Protein AF-A0A7V3AN07-F1 (afdb_monomer)

Radius of gyration: 28.01 Å; Cα contacts (8 Å, |Δi|>4): 641; chains: 1; bounding box: 107×78×56 Å

Foldseek 3Di:
DDDDDDDDDDDDDDDDDDDDDDDDDDDDDDPDPDDDDDDDDDDDDDDDDDDDDDDDDDDDDDDDDDDDDDDDDDDPDPDDDDPDPPDPPPPVVVQCVQFVPDDFDADFLAAEQAEAPLVLCVLVQWDDQQEEEEEEPLCPVCVVVVCVSNPNGRYDYDYQDPDAAAQVSLLVVLVVCLVSVGLEYEFAEALRSLLSRLLSFQCSVPDPPDTSQQQFPPRHVDHGPLAGRAYEYEYLAFAQLSQGAQWRWHAYPVVLATTTRGDPNSHHNYYRQHLLSVLSDDPVRNLLRLLNLLQLLLQLCLFSQNHPVLVVLSVVLCVLQVVCNVPLDSDSSSSSSSSSSRNSSRSSCNRRNGDCLLVQLRNCCVVVVHDSSVSSNVCRVVVNVVSVVPDPPD

Structure (mmCIF, N/CA/C/O backbone):
data_AF-A0A7V3AN07-F1
#
_entry.id   AF-A0A7V3AN07-F1
#
loop_
_atom_site.group_PDB
_atom_site.id
_atom_site.type_symbol
_atom_site.label_atom_id
_atom_site.label_alt_id
_atom_site.label_comp_id
_atom_site.label_asym_id
_atom_site.label_entity_id
_atom_site.label_seq_id
_atom_site.pdbx_PDB_ins_code
_atom_site.Cartn_x
_atom_site.Cartn_y
_atom_site.Cartn_z
_atom_site.occupancy
_atom_site.B_iso_or_equiv
_atom_site.auth_seq_id
_atom_site.auth_comp_id
_atom_site.auth_asym_id
_atom_site.auth_atom_id
_atom_site.pdbx_PDB_model_num
ATOM 1 N N . MET A 1 1 ? -37.337 -46.428 0.026 1.00 29.84 1 MET A N 1
ATOM 2 C CA . MET A 1 1 ? -37.010 -47.126 -1.236 1.00 29.84 1 MET A CA 1
ATOM 3 C C . MET A 1 1 ? -36.926 -46.081 -2.343 1.00 29.84 1 MET A C 1
ATOM 5 O O . MET A 1 1 ? -37.785 -45.208 -2.356 1.00 29.84 1 MET A O 1
ATOM 9 N N . PRO A 1 2 ? -35.853 -46.087 -3.148 1.00 36.97 2 PRO A N 1
ATOM 10 C CA . PRO A 1 2 ? -35.434 -44.970 -3.999 1.00 36.97 2 PRO A CA 1
ATOM 11 C C . PRO A 1 2 ? -36.004 -45.085 -5.423 1.00 36.97 2 PRO A C 1
ATOM 13 O O . PRO A 1 2 ? -36.443 -46.173 -5.799 1.00 36.97 2 PRO A O 1
ATOM 16 N N . PRO A 1 3 ? -35.882 -44.043 -6.262 1.00 36.03 3 PRO A N 1
ATOM 17 C CA . PRO A 1 3 ? -35.888 -44.229 -7.699 1.00 36.03 3 PRO A CA 1
ATOM 18 C C . PRO A 1 3 ? -34.484 -44.051 -8.301 1.00 36.03 3 PRO A C 1
ATOM 20 O O . PRO A 1 3 ? -33.836 -43.016 -8.170 1.00 36.03 3 PRO A O 1
ATOM 23 N N . SER A 1 4 ? -34.076 -45.120 -8.989 1.00 29.66 4 SER A N 1
ATOM 24 C CA . SER A 1 4 ? -33.418 -45.141 -10.302 1.00 29.66 4 SER A CA 1
ATOM 25 C C . SER A 1 4 ? -32.100 -44.383 -10.500 1.00 29.66 4 SER A C 1
ATOM 27 O O . SER A 1 4 ? -32.055 -43.210 -10.866 1.00 29.66 4 SER A O 1
ATOM 29 N N . THR A 1 5 ? -31.025 -45.162 -10.411 1.00 28.16 5 THR A N 1
ATOM 30 C CA . THR A 1 5 ? -29.737 -44.972 -11.077 1.00 28.16 5 THR A CA 1
ATOM 31 C C . THR A 1 5 ? -29.884 -44.999 -12.604 1.00 28.16 5 THR A C 1
ATOM 33 O O . THR A 1 5 ? -30.367 -45.977 -13.169 1.00 28.16 5 THR A O 1
ATOM 36 N N . CYS A 1 6 ? -29.396 -43.958 -13.281 1.00 25.47 6 CYS A N 1
ATOM 37 C CA . CYS A 1 6 ? -29.095 -43.994 -14.712 1.00 25.47 6 CYS A CA 1
ATOM 38 C C . CYS A 1 6 ? -27.595 -43.730 -14.884 1.00 25.47 6 CYS A C 1
ATOM 40 O O . CYS A 1 6 ? -27.099 -42.648 -14.571 1.00 25.47 6 CYS A O 1
ATOM 42 N N . ALA A 1 7 ? -26.870 -44.765 -15.301 1.00 24.81 7 ALA A N 1
ATOM 43 C CA . ALA A 1 7 ? -25.452 -44.717 -15.614 1.00 24.81 7 ALA A CA 1
ATOM 44 C C . ALA A 1 7 ? -25.266 -44.262 -17.067 1.00 24.81 7 ALA A C 1
ATOM 46 O O . ALA A 1 7 ? -25.866 -44.835 -17.975 1.00 24.81 7 ALA A O 1
ATOM 47 N N . ILE A 1 8 ? -24.400 -43.273 -17.292 1.00 27.16 8 ILE A N 1
ATOM 48 C CA . ILE A 1 8 ? -23.894 -42.902 -18.620 1.00 27.16 8 ILE A CA 1
ATOM 49 C C . ILE A 1 8 ? -22.357 -42.962 -18.557 1.00 27.16 8 ILE A C 1
ATOM 51 O O . ILE A 1 8 ? -21.777 -42.450 -17.597 1.00 27.16 8 ILE A O 1
ATOM 55 N N . PRO A 1 9 ? -21.676 -43.617 -19.518 1.00 27.47 9 PRO A N 1
ATOM 56 C CA . PRO A 1 9 ? -20.264 -43.947 -19.394 1.00 27.47 9 PRO A CA 1
ATOM 57 C C . PRO A 1 9 ? -19.347 -42.778 -19.770 1.00 27.47 9 PRO A C 1
ATOM 59 O O . PRO A 1 9 ? -19.511 -42.126 -20.801 1.00 27.47 9 PRO A O 1
ATOM 62 N N . ILE A 1 10 ? -18.318 -42.580 -18.945 1.00 26.48 10 ILE A N 1
ATOM 63 C CA . ILE A 1 10 ? -17.208 -41.650 -19.162 1.00 26.48 10 ILE A CA 1
ATOM 64 C C . ILE A 1 10 ? -16.329 -42.198 -20.295 1.00 26.48 10 ILE A C 1
ATOM 66 O O . ILE A 1 10 ? -15.607 -43.181 -20.115 1.00 26.48 10 ILE A O 1
ATOM 70 N N . ARG A 1 11 ? -16.361 -41.560 -21.473 1.00 25.64 11 ARG A N 1
ATOM 71 C CA . ARG A 1 11 ? -15.335 -41.758 -22.507 1.00 25.64 11 ARG A CA 1
ATOM 72 C C . ARG A 1 11 ? -14.126 -40.889 -22.188 1.00 25.64 11 ARG A C 1
ATOM 74 O O . ARG A 1 11 ? -14.164 -39.668 -22.269 1.00 25.64 11 ARG A O 1
ATOM 81 N N . ASN A 1 12 ? -13.057 -41.576 -21.817 1.00 27.00 12 ASN A N 1
ATOM 82 C CA . ASN A 1 12 ? -11.742 -41.043 -21.524 1.00 27.00 12 ASN A CA 1
ATOM 83 C C . ASN A 1 12 ? -10.956 -40.924 -22.844 1.00 27.00 12 ASN A C 1
ATOM 85 O O . ASN A 1 12 ? -10.539 -41.937 -23.404 1.00 27.00 12 ASN A O 1
ATOM 89 N N . THR A 1 13 ? -10.766 -39.712 -23.367 1.00 27.53 13 THR A N 1
ATOM 90 C CA . THR A 1 13 ? -9.869 -39.458 -24.508 1.00 27.53 13 THR A CA 1
ATOM 91 C C . THR A 1 13 ? -8.861 -38.383 -24.131 1.00 27.53 13 THR A C 1
ATOM 93 O O . THR A 1 13 ? -9.100 -37.192 -24.303 1.00 27.53 13 THR A O 1
ATOM 96 N N . SER A 1 14 ? -7.722 -38.828 -23.601 1.00 29.02 14 SER A N 1
ATOM 97 C CA . SER A 1 14 ? -6.503 -38.028 -23.485 1.00 29.02 14 SER A CA 1
ATOM 98 C C . SER A 1 14 ? -5.683 -38.155 -24.775 1.00 29.02 14 SER A C 1
ATOM 100 O O . SER A 1 14 ? -5.460 -39.277 -25.241 1.00 29.02 14 SER A O 1
ATOM 102 N N . PRO A 1 15 ? -5.160 -37.061 -25.351 1.00 28.41 15 PRO A N 1
ATOM 103 C CA . PRO A 1 15 ? -4.050 -37.149 -26.283 1.00 28.41 15 PRO A CA 1
ATOM 104 C C . PRO A 1 15 ? -2.749 -37.236 -25.475 1.00 28.41 15 PRO A C 1
ATOM 106 O O . PRO A 1 15 ? -2.290 -36.264 -24.877 1.00 28.41 15 PRO A O 1
ATOM 109 N N . ARG A 1 16 ? -2.145 -38.429 -25.443 1.00 25.25 16 ARG A N 1
ATOM 110 C CA . ARG A 1 16 ? -0.778 -38.638 -24.946 1.00 25.25 16 ARG A CA 1
ATOM 111 C C . ARG A 1 16 ? 0.219 -37.984 -25.908 1.00 25.25 16 ARG A C 1
ATOM 113 O O . ARG A 1 16 ? 0.587 -38.594 -26.911 1.00 25.25 16 ARG A O 1
ATOM 120 N N . ALA A 1 17 ? 0.712 -36.794 -25.580 1.00 25.28 17 ALA A N 1
ATOM 121 C CA . ALA A 1 17 ? 1.948 -36.280 -26.162 1.00 25.28 17 ALA A CA 1
ATOM 122 C C . ALA A 1 17 ? 3.137 -37.007 -25.510 1.00 25.28 17 ALA A C 1
ATOM 124 O O . ALA A 1 17 ? 3.446 -36.818 -24.334 1.00 25.28 17 ALA A O 1
ATOM 125 N N . ARG A 1 18 ? 3.772 -37.908 -26.267 1.00 23.89 18 ARG A N 1
ATOM 126 C CA . ARG A 1 18 ? 5.017 -38.580 -25.875 1.00 23.89 18 ARG A CA 1
ATOM 127 C C . ARG A 1 18 ? 6.173 -37.585 -26.004 1.00 23.89 18 ARG A C 1
ATOM 129 O O . ARG A 1 18 ? 6.599 -37.313 -27.121 1.00 23.89 18 ARG A O 1
ATOM 136 N N . PHE A 1 19 ? 6.730 -37.114 -24.893 1.00 23.56 19 PHE A N 1
ATOM 137 C CA . PHE A 1 19 ? 8.078 -36.546 -24.900 1.00 23.56 19 PHE A CA 1
ATOM 138 C C . PHE A 1 19 ? 9.088 -37.677 -24.688 1.00 23.56 19 PHE A C 1
ATOM 140 O O . PHE A 1 19 ? 9.132 -38.311 -23.635 1.00 23.56 19 PHE A O 1
ATOM 147 N N . LYS A 1 20 ? 9.866 -37.973 -25.735 1.00 22.73 20 LYS A N 1
ATOM 148 C CA . LYS A 1 20 ? 11.071 -38.800 -25.641 1.00 22.73 20 LYS A CA 1
ATOM 149 C C . LYS A 1 20 ? 12.125 -37.997 -24.880 1.00 22.73 20 LYS A C 1
ATOM 151 O O . LYS A 1 20 ? 12.545 -36.946 -25.347 1.00 22.73 20 LYS A O 1
ATOM 156 N N . ALA A 1 21 ? 12.560 -38.518 -23.739 1.00 24.88 21 ALA A N 1
ATOM 157 C CA . ALA A 1 21 ? 13.799 -38.100 -23.109 1.00 24.88 21 ALA A CA 1
ATOM 158 C C . ALA A 1 21 ? 14.968 -38.660 -23.932 1.00 24.88 21 ALA A C 1
ATOM 160 O O . ALA A 1 21 ? 15.150 -39.874 -24.018 1.00 24.88 21 ALA A O 1
ATOM 161 N N . THR A 1 22 ? 15.742 -37.777 -24.554 1.00 25.70 22 THR A N 1
ATOM 162 C CA . THR A 1 22 ? 17.079 -38.090 -25.061 1.00 25.70 22 THR A CA 1
ATOM 163 C C . THR A 1 22 ? 18.080 -37.335 -24.207 1.00 25.70 22 THR A C 1
ATOM 165 O O . THR A 1 22 ? 18.158 -36.111 -24.261 1.00 25.70 22 THR A O 1
ATOM 168 N N . SER A 1 23 ? 18.823 -38.081 -23.395 1.00 28.72 23 SER A N 1
ATOM 169 C CA . SER A 1 23 ? 20.018 -37.610 -22.713 1.00 28.72 23 SER A CA 1
ATOM 170 C C . SER A 1 23 ? 21.111 -37.344 -23.746 1.00 28.72 23 SER A C 1
ATOM 172 O O . SER A 1 23 ? 21.597 -38.278 -24.384 1.00 28.72 23 SER A O 1
ATOM 174 N N . ALA A 1 24 ? 21.516 -36.089 -23.890 1.00 25.28 24 ALA A N 1
ATOM 175 C CA . ALA A 1 24 ? 22.787 -35.729 -24.492 1.00 25.28 24 ALA A CA 1
ATOM 176 C C . ALA A 1 24 ? 23.309 -34.482 -23.775 1.00 25.28 24 ALA A C 1
ATOM 178 O O . ALA A 1 24 ? 22.661 -33.441 -23.731 1.00 25.28 24 ALA A O 1
ATOM 179 N N . SER A 1 25 ? 24.473 -34.654 -23.164 1.00 35.38 25 SER A N 1
ATOM 180 C CA . SER A 1 25 ? 25.377 -33.627 -22.666 1.00 35.38 25 SER A CA 1
ATOM 181 C C . SER A 1 25 ? 25.428 -32.396 -23.577 1.00 35.38 25 SER A C 1
ATOM 183 O O . SER A 1 25 ? 25.848 -32.493 -24.727 1.00 35.38 25 SER A O 1
ATOM 185 N N . GLY A 1 26 ? 25.056 -31.240 -23.035 1.00 25.38 26 GLY A N 1
ATOM 186 C CA . GLY A 1 26 ? 25.213 -29.940 -23.675 1.00 25.38 26 GLY A CA 1
ATOM 187 C C . GLY A 1 26 ? 25.386 -28.884 -22.596 1.00 25.38 26 GLY A C 1
ATOM 188 O O . GLY A 1 26 ? 24.429 -28.512 -21.924 1.00 25.38 26 GLY A O 1
ATOM 189 N N . ALA A 1 27 ? 26.630 -28.464 -22.380 1.00 25.83 27 ALA A N 1
ATOM 190 C CA . ALA A 1 27 ? 26.975 -27.375 -21.485 1.00 25.83 27 ALA A CA 1
ATOM 191 C C . ALA A 1 27 ? 26.254 -26.094 -21.933 1.00 25.83 27 ALA A C 1
ATOM 193 O O . ALA A 1 27 ? 26.467 -25.614 -23.044 1.00 25.83 27 ALA A O 1
ATOM 194 N N . VAL A 1 28 ? 25.410 -25.537 -21.065 1.00 24.80 28 VAL A N 1
ATOM 195 C CA . VAL A 1 28 ? 24.892 -24.179 -21.240 1.00 24.80 28 VAL A CA 1
ATOM 196 C C . VAL A 1 28 ? 25.940 -23.233 -20.671 1.00 24.80 28 VAL A C 1
ATOM 198 O O . VAL A 1 28 ? 26.182 -23.190 -19.465 1.00 24.80 28 VAL A O 1
ATOM 201 N N . CYS A 1 29 ? 26.603 -22.527 -21.580 1.00 20.97 29 CYS A N 1
ATOM 202 C CA . CYS A 1 29 ? 27.577 -21.492 -21.285 1.00 20.97 29 CYS A CA 1
ATOM 203 C C . CYS A 1 29 ? 26.851 -20.311 -20.624 1.00 20.97 29 CYS A C 1
ATOM 205 O O . CYS A 1 29 ? 26.167 -19.538 -21.291 1.00 20.97 29 CYS A O 1
ATOM 207 N N . TRP A 1 30 ? 26.968 -20.191 -19.303 1.00 23.00 30 TRP A N 1
ATOM 208 C CA . TRP A 1 30 ? 26.668 -18.943 -18.612 1.00 23.00 30 TRP A CA 1
ATOM 209 C C . TRP A 1 30 ? 27.777 -17.956 -18.963 1.00 23.00 30 TRP A C 1
ATOM 211 O O . TRP A 1 30 ? 28.930 -18.148 -18.573 1.00 23.00 30 TRP A O 1
ATOM 221 N N . VAL A 1 31 ? 27.443 -16.902 -19.706 1.00 23.86 31 VAL A N 1
ATOM 222 C CA . VAL A 1 31 ? 28.327 -15.744 -19.854 1.00 23.86 31 VAL A CA 1
ATOM 223 C C . VAL A 1 31 ? 28.387 -15.068 -18.485 1.00 23.86 31 VAL A C 1
ATOM 225 O O . VAL A 1 31 ? 27.509 -14.299 -18.103 1.00 23.86 31 VAL A O 1
ATOM 228 N N . GLY A 1 32 ? 29.389 -15.455 -17.698 1.00 21.42 32 GLY A N 1
ATOM 229 C CA . GLY A 1 32 ? 29.641 -14.913 -16.376 1.00 21.42 32 GLY A CA 1
ATOM 230 C C . GLY A 1 32 ? 30.155 -13.483 -16.470 1.00 21.42 32 GLY A C 1
ATOM 231 O O . GLY A 1 32 ? 31.270 -13.250 -16.932 1.00 21.42 32 GLY A O 1
ATOM 232 N N . PHE A 1 33 ? 29.384 -12.531 -15.952 1.00 22.91 33 PHE A N 1
ATOM 233 C CA . PHE A 1 33 ? 29.969 -11.311 -15.412 1.00 22.91 33 PHE A CA 1
ATOM 234 C C . PHE A 1 33 ? 30.497 -11.630 -14.012 1.00 22.91 33 PHE A C 1
ATOM 236 O O . PHE A 1 33 ? 29.760 -11.663 -13.030 1.00 22.91 33 PHE A O 1
ATOM 243 N N . SER A 1 34 ? 31.797 -11.910 -13.934 1.00 22.03 34 SER A N 1
ATOM 244 C CA . SER A 1 34 ? 32.535 -11.894 -12.674 1.00 22.03 34 SER A CA 1
ATOM 245 C C . SER A 1 34 ? 32.638 -10.444 -12.208 1.00 22.03 34 SER A C 1
ATOM 247 O O . SER A 1 34 ? 33.369 -9.654 -12.803 1.00 22.03 34 SER A O 1
ATOM 249 N N . CYS A 1 35 ? 31.910 -10.082 -11.153 1.00 23.48 35 CYS A N 1
ATOM 250 C CA . CYS A 1 35 ? 32.191 -8.868 -10.399 1.00 23.48 35 CYS A CA 1
ATOM 251 C C . CYS A 1 35 ? 32.695 -9.293 -9.019 1.00 23.48 35 CYS A C 1
ATOM 253 O O . CYS A 1 35 ? 31.938 -9.776 -8.179 1.00 23.48 35 CYS A O 1
ATOM 255 N N . SER A 1 36 ? 34.008 -9.178 -8.816 1.00 24.66 36 SER A N 1
ATOM 256 C CA . SER A 1 36 ? 34.665 -9.500 -7.553 1.00 24.66 36 SER A CA 1
ATOM 257 C C . SER A 1 36 ? 34.119 -8.626 -6.423 1.00 24.66 36 SER A C 1
ATOM 259 O O . SER A 1 36 ? 34.219 -7.399 -6.457 1.00 24.66 36 SER A O 1
ATOM 261 N N . ALA A 1 37 ? 33.569 -9.275 -5.399 1.00 26.97 37 ALA A N 1
ATOM 262 C CA . ALA A 1 37 ? 33.169 -8.649 -4.153 1.00 26.97 37 ALA A CA 1
ATOM 263 C C . ALA A 1 37 ? 34.408 -8.099 -3.430 1.00 26.97 37 ALA A C 1
ATOM 265 O O . ALA A 1 37 ? 35.238 -8.862 -2.936 1.00 26.97 37 ALA A O 1
ATOM 266 N N . THR A 1 38 ? 34.526 -6.772 -3.349 1.00 26.02 38 THR A N 1
ATOM 267 C CA . THR A 1 38 ? 35.427 -6.127 -2.388 1.00 26.02 38 THR A CA 1
ATOM 268 C C . THR A 1 38 ? 34.583 -5.592 -1.240 1.00 26.02 38 THR A C 1
ATOM 270 O O . THR A 1 38 ? 33.735 -4.723 -1.428 1.00 26.02 38 THR A O 1
ATOM 273 N N . LEU A 1 39 ? 34.805 -6.168 -0.061 1.00 27.58 39 LEU A N 1
ATOM 274 C CA . LEU A 1 39 ? 34.209 -5.810 1.223 1.00 27.58 39 LEU A CA 1
ATOM 275 C C . LEU A 1 39 ? 34.250 -4.290 1.466 1.00 27.58 39 LEU A C 1
ATOM 277 O O . LEU A 1 39 ? 35.326 -3.710 1.605 1.00 27.58 39 LEU A O 1
ATOM 281 N N . LEU A 1 40 ? 33.082 -3.655 1.575 1.00 27.52 40 LEU A N 1
ATOM 282 C CA . LEU A 1 40 ? 32.948 -2.313 2.142 1.00 27.52 40 LEU A CA 1
ATOM 283 C C . LEU A 1 40 ? 32.669 -2.439 3.643 1.00 27.52 40 LEU A C 1
ATOM 285 O O . LEU A 1 40 ? 31.649 -2.981 4.064 1.00 27.52 40 LEU A O 1
ATOM 289 N N . SER A 1 41 ? 33.603 -1.937 4.449 1.00 24.62 41 SER A N 1
ATOM 290 C CA . SER A 1 41 ? 33.477 -1.820 5.902 1.00 24.62 41 SER A CA 1
ATOM 291 C C . SER A 1 41 ? 32.248 -0.984 6.300 1.00 24.62 41 SER A C 1
ATOM 293 O O . SER A 1 41 ? 31.967 0.029 5.655 1.00 24.62 41 SER A O 1
ATOM 295 N N . PRO A 1 42 ? 31.538 -1.329 7.390 1.00 28.98 42 PRO A N 1
ATOM 296 C CA . PRO A 1 42 ? 30.360 -0.587 7.818 1.00 28.98 42 PRO A CA 1
ATOM 297 C C . PRO A 1 42 ? 30.730 0.823 8.298 1.00 28.98 42 PRO A C 1
ATOM 299 O O . PRO A 1 42 ? 31.559 1.012 9.194 1.00 28.98 42 PRO A O 1
ATOM 302 N N . VAL A 1 43 ? 30.066 1.825 7.718 1.00 26.50 43 VAL A N 1
ATOM 303 C CA . VAL A 1 43 ? 30.124 3.224 8.152 1.00 26.50 43 VAL A CA 1
ATOM 304 C C . VAL A 1 43 ? 29.532 3.325 9.561 1.00 26.50 43 VAL A C 1
ATOM 306 O O . VAL A 1 43 ? 28.325 3.203 9.766 1.00 26.50 43 VAL A O 1
ATOM 309 N N . ARG A 1 44 ? 30.391 3.549 10.562 1.00 24.20 44 ARG A N 1
ATOM 310 C CA . ARG A 1 44 ? 29.970 3.856 11.936 1.00 24.20 44 ARG A CA 1
ATOM 311 C C . ARG A 1 44 ? 29.372 5.261 11.994 1.00 24.20 44 ARG A C 1
ATOM 313 O O . ARG A 1 44 ? 30.085 6.251 11.850 1.00 24.20 44 ARG A O 1
ATOM 320 N N . TRP A 1 45 ? 28.086 5.349 12.315 1.00 23.67 45 TRP A N 1
ATOM 321 C CA . TRP A 1 45 ? 27.443 6.597 12.721 1.00 23.67 45 TRP A CA 1
ATOM 322 C C . TRP A 1 45 ? 28.039 7.092 14.050 1.00 23.67 45 TRP A C 1
ATOM 324 O O . TRP A 1 45 ? 27.738 6.561 15.120 1.00 23.67 45 TRP A O 1
ATOM 334 N N . ARG A 1 46 ? 28.896 8.122 14.012 1.00 24.42 46 ARG A N 1
ATOM 335 C CA . ARG A 1 46 ? 29.314 8.849 15.223 1.00 24.42 46 ARG A CA 1
ATOM 336 C C . ARG A 1 46 ? 28.216 9.835 15.620 1.00 24.42 46 ARG A C 1
ATOM 338 O O . ARG A 1 46 ? 27.985 10.826 14.935 1.00 24.42 46 ARG A O 1
ATOM 345 N N . ARG A 1 47 ? 27.587 9.600 16.775 1.00 26.02 47 ARG A N 1
ATOM 346 C CA . ARG A 1 47 ? 26.802 10.621 17.485 1.00 26.02 47 ARG A CA 1
ATOM 347 C C . ARG A 1 47 ? 27.739 11.758 17.906 1.00 26.02 47 ARG A C 1
ATOM 349 O O . ARG A 1 47 ? 28.635 11.554 18.720 1.00 26.02 47 ARG A O 1
ATOM 356 N N . SER A 1 48 ? 27.536 12.947 17.346 1.00 26.00 48 SER A N 1
ATOM 357 C CA . SER A 1 48 ? 28.193 14.177 1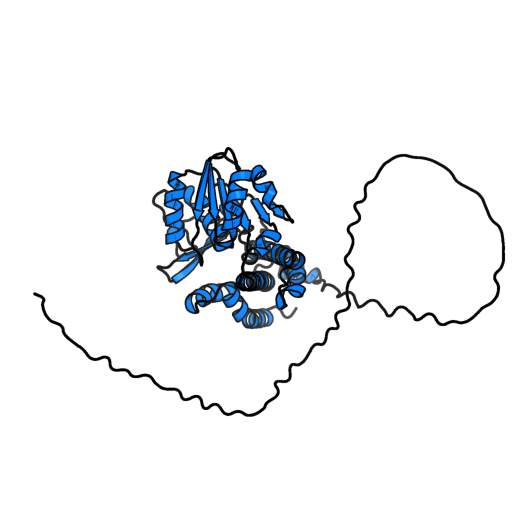7.791 1.00 26.00 48 SER A CA 1
ATOM 358 C C . SER A 1 48 ? 27.399 14.777 18.950 1.00 26.00 48 SER A C 1
ATOM 360 O O . SER A 1 48 ? 26.327 15.344 18.752 1.00 26.00 48 SER A O 1
ATOM 362 N N . THR A 1 49 ? 27.906 14.637 20.173 1.00 30.34 49 THR A N 1
ATOM 363 C CA . THR A 1 49 ? 27.446 15.415 21.329 1.00 30.34 49 THR A CA 1
ATOM 364 C C . THR A 1 49 ? 28.322 16.660 21.450 1.00 30.34 49 THR A C 1
ATOM 366 O O . THR A 1 49 ? 29.452 16.577 21.933 1.00 30.34 49 THR A O 1
ATOM 369 N N . LYS A 1 50 ? 27.822 17.822 21.017 1.00 25.97 50 LYS A N 1
ATOM 370 C CA . LYS A 1 50 ? 28.457 19.114 21.319 1.00 25.97 50 LYS A CA 1
ATOM 371 C C . LYS A 1 50 ? 28.191 19.473 22.786 1.00 25.97 50 LYS A C 1
ATOM 373 O O . LYS A 1 50 ? 27.061 19.787 23.145 1.00 25.97 50 LYS A O 1
ATOM 378 N N . LYS A 1 51 ? 29.237 19.452 23.618 1.00 28.39 51 LYS A N 1
ATOM 379 C CA . LYS A 1 51 ? 29.311 20.234 24.863 1.00 28.39 51 LYS A CA 1
ATOM 380 C C . LYS A 1 51 ? 30.026 21.552 24.566 1.00 28.39 51 LYS A C 1
ATOM 382 O O . LYS A 1 51 ? 30.972 21.587 23.785 1.00 28.39 51 LYS A O 1
ATOM 387 N N . VAL A 1 52 ? 29.523 22.623 25.165 1.00 26.59 52 VAL A N 1
ATOM 388 C CA . VAL A 1 52 ? 29.959 24.014 24.993 1.00 26.59 52 VAL A CA 1
ATOM 389 C C . VAL A 1 52 ? 30.903 24.420 26.134 1.00 26.59 52 VAL A C 1
ATOM 391 O O . VAL A 1 52 ? 30.733 23.950 27.258 1.00 26.59 52 VAL A O 1
ATOM 394 N N . SER A 1 53 ? 31.791 25.380 25.822 1.00 26.80 53 SER A N 1
ATOM 395 C CA . SER A 1 53 ? 32.541 26.316 26.701 1.00 26.80 53 SER A CA 1
ATOM 396 C C . SER A 1 53 ? 34.009 25.955 27.074 1.00 26.80 53 SER A C 1
ATOM 398 O O . SER A 1 53 ? 34.408 24.810 26.895 1.00 26.80 53 SER A O 1
ATOM 400 N N . PRO A 1 54 ? 34.864 26.936 27.471 1.00 35.09 54 PRO A N 1
ATOM 401 C CA . PRO A 1 54 ? 35.614 27.776 26.521 1.00 35.09 54 PRO A CA 1
ATOM 402 C C . PRO A 1 54 ? 37.111 28.020 26.880 1.00 35.09 54 PRO A C 1
ATOM 404 O O . PRO A 1 54 ? 37.563 27.779 27.992 1.00 35.09 54 PRO A O 1
ATOM 407 N N . SER A 1 55 ? 37.810 28.691 25.950 1.00 26.16 55 SER A N 1
ATOM 408 C CA . SER A 1 55 ? 38.885 29.692 26.164 1.00 26.16 55 SER A CA 1
ATOM 409 C C . SER A 1 55 ? 40.385 29.322 26.009 1.00 26.16 55 SER A C 1
ATOM 411 O O . SER A 1 55 ? 40.916 28.432 26.654 1.00 26.16 55 SER A O 1
ATOM 413 N N . ARG A 1 56 ? 41.030 30.153 25.161 1.00 26.97 56 ARG A N 1
ATOM 414 C CA . ARG A 1 56 ? 42.379 30.776 25.205 1.00 26.97 56 ARG A CA 1
ATOM 415 C C . ARG A 1 56 ? 43.655 29.913 25.299 1.00 26.97 56 ARG A C 1
ATOM 417 O O . ARG A 1 56 ? 44.002 29.423 26.361 1.00 26.97 56 ARG A O 1
ATOM 424 N N . SER A 1 57 ? 44.495 29.982 24.254 1.00 27.11 57 SER A N 1
ATOM 425 C CA . SER A 1 57 ? 45.749 30.786 24.184 1.00 27.11 57 SER A CA 1
ATOM 426 C C . SER A 1 57 ? 46.793 30.195 23.203 1.00 27.11 57 SER A C 1
ATOM 428 O O . SER A 1 57 ? 46.987 28.990 23.109 1.00 27.11 57 SER A O 1
ATOM 430 N N . HIS A 1 58 ? 47.446 31.079 22.447 1.00 27.06 58 HIS A N 1
ATOM 431 C CA . HIS A 1 58 ? 48.685 30.907 21.658 1.00 27.06 58 HIS A CA 1
ATOM 432 C C . HIS A 1 58 ? 49.835 31.630 22.416 1.00 27.06 58 HIS A C 1
ATOM 434 O O . HIS A 1 58 ? 49.505 32.332 23.378 1.00 27.06 58 HIS A O 1
ATOM 440 N N . PRO A 1 59 ? 51.115 31.700 21.962 1.00 45.50 59 PRO A N 1
ATOM 441 C CA . PRO A 1 59 ? 51.952 30.864 21.063 1.00 45.50 59 PRO A CA 1
ATOM 442 C C . PRO A 1 59 ? 53.427 30.692 21.571 1.00 45.50 59 PRO A C 1
ATOM 444 O O . PRO A 1 59 ? 53.817 31.335 22.540 1.00 45.50 59 PRO A O 1
ATOM 447 N N . ARG A 1 60 ? 54.280 29.907 20.873 1.00 27.97 60 ARG A N 1
ATOM 448 C CA . ARG A 1 60 ? 55.743 30.131 20.582 1.00 27.97 60 ARG A CA 1
ATOM 449 C C . ARG A 1 60 ? 56.376 28.832 20.037 1.00 27.97 60 ARG A C 1
ATOM 451 O O . ARG A 1 60 ? 56.154 27.781 20.614 1.00 27.97 60 ARG A O 1
ATOM 458 N N . ALA A 1 61 ? 56.928 28.794 18.820 1.00 28.64 61 ALA A N 1
ATOM 459 C CA . ALA A 1 61 ? 58.243 29.255 18.325 1.00 28.64 61 ALA A CA 1
ATOM 460 C C . ALA A 1 61 ? 59.397 28.222 18.494 1.00 28.64 61 ALA A C 1
ATOM 462 O O . ALA A 1 61 ? 59.766 27.855 19.602 1.00 28.64 61 ALA A O 1
ATOM 463 N N . THR A 1 62 ? 59.906 27.803 17.327 1.00 30.73 62 THR A N 1
ATOM 464 C CA . THR A 1 62 ? 61.045 26.954 16.860 1.00 30.73 62 THR A CA 1
ATOM 465 C C . THR A 1 62 ? 62.428 27.239 17.508 1.00 30.73 62 THR A C 1
ATOM 467 O O . THR A 1 62 ? 62.516 28.305 18.116 1.00 30.73 62 THR A O 1
ATOM 470 N N . PRO A 1 63 ? 63.529 26.428 17.352 1.00 36.38 63 PRO A N 1
ATOM 471 C CA . PRO A 1 63 ? 63.984 25.825 16.074 1.00 36.38 63 PRO A CA 1
ATOM 472 C C . PRO A 1 63 ? 64.819 24.510 16.048 1.00 36.38 63 PRO A C 1
ATOM 474 O O . PRO A 1 63 ? 65.523 24.157 16.981 1.00 36.38 63 PRO A O 1
ATOM 477 N N . GLY A 1 64 ? 64.814 23.878 14.862 1.00 25.73 64 GLY A N 1
ATOM 478 C CA . GLY A 1 64 ? 66.027 23.502 14.115 1.00 25.73 64 GLY A CA 1
ATOM 479 C C . GLY A 1 64 ? 66.703 22.159 14.401 1.00 25.73 64 GLY A C 1
ATOM 480 O O . GLY A 1 64 ? 67.550 22.106 15.278 1.00 25.73 64 GLY A O 1
ATOM 481 N N . ILE A 1 65 ? 66.464 21.148 13.549 1.00 31.48 65 ILE A N 1
ATOM 482 C CA . ILE A 1 65 ? 67.452 20.111 13.178 1.00 31.48 65 ILE A CA 1
ATOM 483 C C . ILE A 1 65 ? 67.212 19.709 11.705 1.00 31.48 65 ILE A C 1
ATOM 485 O O . ILE A 1 65 ? 66.093 19.364 11.327 1.00 31.48 65 ILE A O 1
ATOM 489 N N . SER A 1 66 ? 68.258 19.798 10.878 1.00 32.75 66 SER A N 1
ATOM 490 C CA . SER A 1 66 ? 68.299 19.396 9.458 1.00 32.75 66 SER A CA 1
ATOM 491 C C . SER A 1 66 ? 68.349 17.862 9.282 1.00 32.75 66 SER A C 1
ATOM 493 O O . SER A 1 66 ? 68.785 17.170 10.202 1.00 32.75 66 SER A O 1
ATOM 495 N N . PRO A 1 67 ? 67.930 17.302 8.127 1.00 35.47 67 PRO A N 1
ATOM 496 C CA . PRO A 1 67 ? 67.643 15.871 7.986 1.00 35.47 67 PRO A CA 1
ATOM 497 C C . PRO A 1 67 ? 68.871 15.037 7.564 1.00 35.47 67 PRO A C 1
ATOM 499 O O . PRO A 1 67 ? 69.761 15.570 6.897 1.00 35.47 67 PRO A O 1
ATOM 502 N N . PRO A 1 68 ? 68.916 13.723 7.869 1.00 34.31 68 PRO A N 1
ATOM 503 C CA . PRO A 1 68 ? 69.850 12.791 7.243 1.00 34.31 68 PRO A CA 1
ATOM 504 C C . PRO A 1 68 ? 69.267 12.184 5.943 1.00 34.31 68 PRO A C 1
ATOM 506 O O . PRO A 1 68 ? 68.064 12.299 5.690 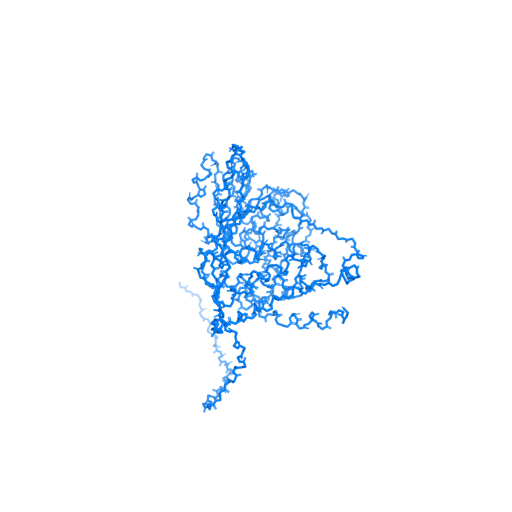1.00 34.31 68 PRO A O 1
ATOM 509 N N . PRO A 1 69 ? 70.114 11.580 5.085 1.00 32.97 69 PRO A N 1
ATOM 510 C CA . PRO A 1 69 ? 69.823 11.387 3.670 1.00 32.97 69 PRO A CA 1
ATOM 511 C C . PRO A 1 69 ? 68.991 10.136 3.350 1.00 32.97 69 PRO A C 1
ATOM 513 O O . PRO A 1 69 ? 68.813 9.218 4.145 1.00 32.97 69 PRO A O 1
ATOM 516 N N . THR A 1 70 ? 68.512 10.162 2.112 1.00 34.00 70 THR A N 1
ATOM 517 C CA . THR A 1 70 ? 67.706 9.207 1.350 1.00 34.00 70 THR A CA 1
ATOM 518 C C . THR A 1 70 ? 68.080 7.729 1.505 1.00 34.00 70 THR A C 1
ATOM 520 O O . THR A 1 70 ? 69.174 7.318 1.121 1.00 34.00 70 THR A O 1
ATOM 523 N N . GLY A 1 71 ? 67.100 6.924 1.922 1.00 29.14 71 GLY A N 1
ATOM 524 C CA . GLY A 1 71 ? 67.016 5.490 1.653 1.00 29.14 71 GLY A CA 1
ATOM 525 C C . GLY A 1 71 ? 65.740 5.213 0.861 1.00 29.14 71 GLY A C 1
ATOM 526 O O . GLY A 1 71 ? 64.638 5.504 1.320 1.00 29.14 71 GLY A O 1
ATOM 527 N N . SER A 1 72 ? 65.900 4.735 -0.367 1.00 36.78 72 SER A N 1
ATOM 528 C CA . SER A 1 72 ? 64.830 4.378 -1.290 1.00 36.78 72 SER A CA 1
ATOM 529 C C . SER A 1 72 ? 64.186 3.050 -0.889 1.00 36.78 72 SER A C 1
ATOM 531 O O . SER A 1 7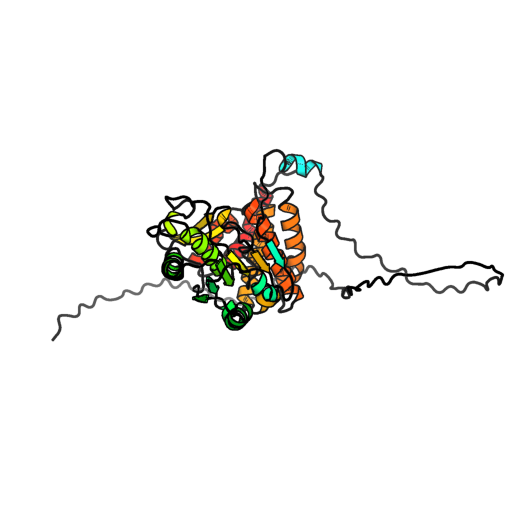2 ? 64.758 1.994 -1.149 1.00 36.78 72 SER A O 1
ATOM 533 N N . GLU A 1 73 ? 62.974 3.091 -0.344 1.00 33.12 73 GLU A N 1
ATOM 534 C CA . GLU A 1 73 ? 62.067 1.943 -0.357 1.00 33.12 73 GLU A CA 1
ATOM 535 C C . GLU A 1 73 ? 60.755 2.369 -1.016 1.00 33.12 73 GLU A C 1
ATOM 537 O O . GLU A 1 73 ? 60.070 3.296 -0.580 1.00 33.12 73 GLU A O 1
ATOM 542 N N . GLY A 1 74 ? 60.463 1.732 -2.151 1.00 32.56 74 GLY A N 1
ATOM 543 C CA . GLY A 1 74 ? 59.280 1.988 -2.957 1.00 32.56 74 GLY A CA 1
ATOM 544 C C . GLY A 1 74 ? 58.017 1.670 -2.169 1.00 32.56 74 GLY A C 1
ATOM 545 O O . GLY A 1 74 ? 57.716 0.514 -1.885 1.00 32.56 74 GLY A O 1
ATOM 546 N N . SER A 1 75 ? 57.255 2.709 -1.847 1.00 29.84 75 SER A N 1
ATOM 547 C CA . SER A 1 75 ? 55.887 2.571 -1.367 1.00 29.84 75 SER A CA 1
ATOM 548 C C . SER A 1 75 ? 54.991 2.185 -2.551 1.00 29.84 75 SER A C 1
ATOM 550 O O . SER A 1 75 ? 55.033 2.852 -3.590 1.00 29.84 75 SER A O 1
ATOM 552 N N . PRO A 1 76 ? 54.177 1.118 -2.453 1.00 33.69 76 PRO A N 1
ATOM 553 C CA . PRO A 1 76 ? 53.221 0.808 -3.500 1.00 33.69 76 PRO A CA 1
ATOM 554 C C . PRO A 1 76 ? 52.168 1.916 -3.519 1.00 33.69 76 PRO A C 1
ATOM 556 O O . PRO A 1 76 ? 51.492 2.174 -2.522 1.00 33.69 76 PRO A O 1
ATOM 559 N N . SER A 1 77 ? 52.047 2.588 -4.662 1.00 31.98 77 SER A N 1
ATOM 560 C CA . SER A 1 77 ? 50.988 3.555 -4.927 1.00 31.98 77 SER A CA 1
ATOM 561 C C . SER A 1 77 ? 49.631 2.917 -4.598 1.00 31.98 77 SER A C 1
ATOM 563 O O . SER A 1 77 ? 49.381 1.791 -5.046 1.00 31.98 77 SER A O 1
ATOM 565 N N . PRO A 1 78 ? 48.740 3.576 -3.835 1.00 38.91 78 PRO A N 1
ATOM 566 C CA . PRO A 1 78 ? 47.407 3.042 -3.629 1.00 38.91 78 PRO A CA 1
ATOM 567 C C . PRO A 1 78 ? 46.724 2.987 -4.995 1.00 38.91 78 PRO A C 1
ATOM 569 O O . PRO A 1 78 ? 46.506 4.012 -5.641 1.00 38.91 78 PRO A O 1
ATOM 572 N N . LYS A 1 79 ? 46.463 1.757 -5.455 1.00 40.31 79 LYS A N 1
ATOM 573 C CA . LYS A 1 79 ? 45.669 1.467 -6.648 1.00 40.31 79 LYS A CA 1
ATOM 574 C C . LYS A 1 79 ? 44.398 2.308 -6.571 1.00 40.31 79 LYS A C 1
ATOM 576 O O . LYS A 1 79 ? 43.731 2.309 -5.538 1.00 40.31 79 LYS A O 1
ATOM 581 N N . GLY A 1 80 ? 44.146 3.052 -7.646 1.00 36.00 80 GLY A N 1
ATOM 582 C CA . GLY A 1 80 ? 43.074 4.031 -7.736 1.00 36.00 80 GLY A CA 1
ATOM 583 C C . GLY A 1 80 ? 41.753 3.482 -7.217 1.00 36.00 80 GLY A C 1
ATOM 584 O O . GLY A 1 80 ? 41.405 2.324 -7.458 1.00 36.00 80 GLY A O 1
ATOM 585 N N . SER A 1 81 ? 41.038 4.332 -6.486 1.00 34.69 81 SER A N 1
ATOM 586 C CA . SER A 1 81 ? 39.652 4.105 -6.100 1.00 34.69 81 SER A CA 1
ATOM 587 C C . SER A 1 81 ? 38.862 3.590 -7.310 1.00 34.69 81 SER A C 1
ATOM 589 O O . SER A 1 81 ? 39.056 4.123 -8.409 1.00 34.69 81 SER A O 1
ATOM 591 N N . PRO A 1 82 ? 37.979 2.586 -7.149 1.00 34.91 82 PRO A N 1
ATOM 592 C CA . PRO A 1 82 ? 37.083 2.202 -8.231 1.00 34.91 82 PRO A CA 1
ATOM 593 C C . PRO A 1 82 ? 36.341 3.456 -8.711 1.00 34.91 82 PRO A C 1
ATOM 595 O O . PRO A 1 82 ? 36.004 4.304 -7.872 1.00 34.91 82 PRO A O 1
ATOM 598 N N . PRO A 1 83 ? 36.128 3.623 -10.029 1.00 35.28 83 PRO A N 1
ATOM 599 C CA . PRO A 1 83 ? 35.409 4.779 -10.528 1.00 35.28 83 PRO A CA 1
ATOM 600 C C . PRO A 1 83 ? 34.066 4.831 -9.804 1.00 35.28 83 PRO A C 1
ATOM 602 O O . PRO A 1 83 ? 33.308 3.859 -9.807 1.00 35.28 83 PRO A O 1
ATOM 605 N N . LEU A 1 84 ? 33.801 5.957 -9.134 1.00 34.66 84 LEU A N 1
ATOM 606 C CA . LEU A 1 84 ? 32.448 6.309 -8.730 1.00 34.66 84 LEU A CA 1
ATOM 607 C C . LEU A 1 84 ? 31.596 6.116 -9.978 1.00 34.66 84 LEU A C 1
ATOM 609 O O . LEU A 1 84 ? 31.884 6.741 -10.999 1.00 34.66 84 LEU A O 1
ATOM 613 N N . ILE A 1 85 ? 30.606 5.222 -9.912 1.00 36.66 85 ILE A N 1
ATOM 614 C CA . ILE A 1 85 ? 29.559 5.152 -10.926 1.00 36.66 85 ILE A CA 1
ATOM 615 C C . ILE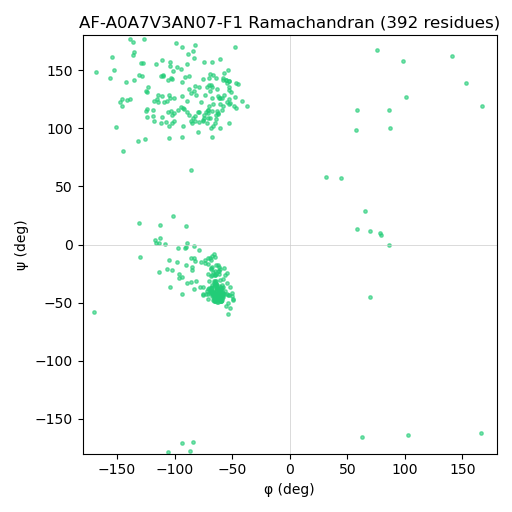 A 1 85 ? 29.026 6.578 -11.003 1.00 36.66 85 ILE A C 1
ATOM 617 O O . ILE A 1 85 ? 28.386 7.050 -10.060 1.00 36.66 85 ILE A O 1
ATOM 621 N N . GLN A 1 86 ? 29.400 7.302 -12.061 1.00 37.84 86 GLN A N 1
ATOM 622 C CA . GLN A 1 86 ? 28.852 8.619 -12.311 1.00 37.84 86 GLN A CA 1
ATOM 623 C C . GLN A 1 86 ? 27.356 8.382 -12.422 1.00 37.84 86 GLN A C 1
ATOM 625 O O . GLN A 1 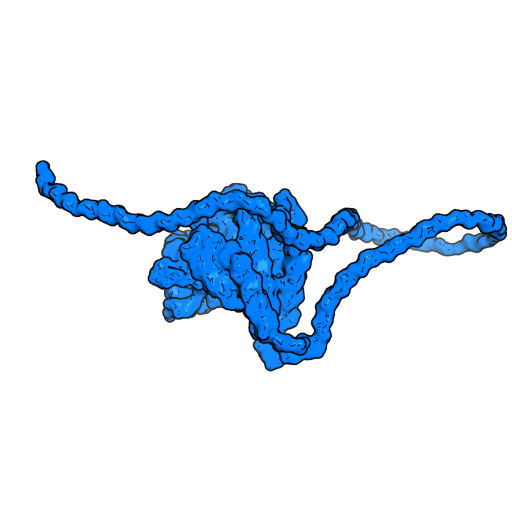86 ? 26.915 7.614 -13.278 1.00 37.84 86 GLN A O 1
ATOM 630 N N . GLN A 1 87 ? 26.589 8.947 -11.487 1.00 46.56 87 GLN A N 1
ATOM 631 C CA . GLN A 1 87 ? 25.144 8.947 -11.630 1.00 46.56 87 GLN A CA 1
ATOM 632 C C . GLN A 1 87 ? 24.867 9.541 -13.009 1.00 46.56 87 GLN A C 1
ATOM 634 O O . GLN A 1 87 ? 25.405 10.619 -13.282 1.00 46.56 87 GLN A O 1
ATOM 639 N N . PRO A 1 88 ? 24.122 8.856 -13.890 1.00 42.22 88 PRO A N 1
ATOM 640 C CA . PRO A 1 88 ? 23.751 9.450 -15.157 1.00 42.22 88 PRO A CA 1
ATOM 641 C C . PRO A 1 88 ? 22.929 10.696 -14.827 1.00 42.22 88 PRO A C 1
ATOM 643 O O . PRO A 1 88 ? 21.770 10.614 -14.427 1.00 42.22 88 PRO A O 1
ATOM 646 N N . SER A 1 89 ? 23.566 11.863 -14.889 1.00 48.03 89 SER A N 1
ATOM 647 C CA . SER A 1 89 ? 22.872 13.131 -14.783 1.00 48.03 89 SER A CA 1
ATOM 648 C C . SER A 1 89 ? 22.124 13.275 -16.094 1.00 48.03 89 SER A C 1
ATOM 650 O O . SER A 1 89 ? 22.755 13.548 -17.116 1.00 48.03 89 SER A O 1
ATOM 652 N N . LEU A 1 90 ? 20.808 13.054 -16.078 1.00 50.50 90 LEU A N 1
ATOM 653 C CA . LEU A 1 90 ? 19.964 13.464 -17.194 1.00 50.50 90 LEU A CA 1
ATOM 654 C C . LEU A 1 90 ? 20.259 14.951 -17.432 1.00 50.50 90 LEU A C 1
ATOM 656 O O . LEU A 1 90 ? 20.144 15.741 -16.483 1.00 50.50 90 LEU A O 1
ATOM 660 N N . PRO A 1 91 ? 20.715 15.348 -18.628 1.00 50.81 91 PRO A N 1
ATOM 661 C CA . PRO A 1 91 ? 20.958 16.746 -18.916 1.00 50.81 91 PRO A CA 1
ATOM 662 C C . PRO A 1 91 ? 19.697 17.553 -18.593 1.00 50.81 91 PRO A C 1
ATOM 664 O O . PRO A 1 91 ? 18.588 17.200 -18.981 1.00 50.81 91 PRO A O 1
ATOM 667 N N . VAL A 1 92 ? 19.847 18.669 -17.874 1.00 52.53 92 VAL A N 1
ATOM 668 C CA . VAL A 1 92 ? 18.719 19.525 -17.443 1.00 52.53 92 VAL A CA 1
ATOM 669 C C . VAL A 1 92 ? 17.841 19.976 -18.627 1.00 52.53 92 VAL A C 1
ATOM 671 O O . VAL A 1 92 ? 16.653 20.250 -18.459 1.00 52.53 92 VAL A O 1
ATOM 674 N N . ARG A 1 93 ? 18.406 20.021 -19.842 1.00 43.34 93 ARG A N 1
ATOM 675 C CA . ARG A 1 93 ? 17.672 20.307 -21.084 1.00 43.34 93 ARG A CA 1
ATOM 676 C C . ARG A 1 93 ? 16.618 19.245 -21.425 1.00 43.34 93 ARG A C 1
ATOM 678 O O . ARG A 1 93 ? 15.550 19.626 -21.900 1.00 43.34 93 ARG A O 1
ATOM 685 N N . ASP A 1 94 ? 16.864 17.978 -21.110 1.00 55.53 94 ASP A N 1
ATOM 686 C CA . ASP A 1 94 ? 15.973 16.862 -21.459 1.00 55.53 94 ASP A CA 1
ATOM 687 C C . ASP A 1 94 ? 14.811 16.760 -20.462 1.00 55.53 94 ASP A C 1
ATOM 689 O O . ASP A 1 94 ? 13.670 16.494 -20.841 1.00 55.53 94 ASP A O 1
ATOM 693 N N . ILE A 1 95 ? 15.058 17.145 -19.203 1.00 53.94 95 ILE A N 1
ATOM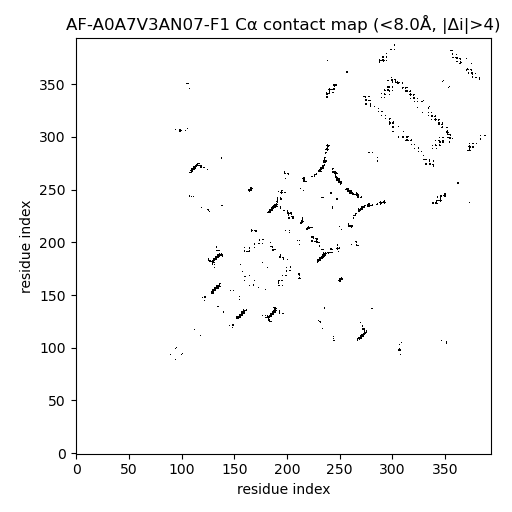 694 C CA . ILE A 1 95 ? 14.030 17.284 -18.157 1.00 53.94 95 ILE A CA 1
ATOM 695 C C . ILE A 1 95 ? 12.957 18.308 -18.568 1.00 53.94 95 ILE A C 1
ATOM 697 O O . ILE A 1 95 ? 11.761 18.045 -18.435 1.00 53.94 95 ILE A O 1
ATOM 701 N N . ASN A 1 96 ? 13.367 19.461 -19.109 1.00 50.44 96 ASN A N 1
ATOM 702 C CA . ASN A 1 96 ? 12.434 20.514 -19.526 1.00 50.44 96 ASN A CA 1
ATOM 703 C C . ASN A 1 96 ? 11.614 20.122 -20.764 1.00 50.44 96 ASN A C 1
ATOM 705 O O . ASN A 1 96 ? 10.438 20.470 -20.853 1.00 50.44 96 ASN A O 1
ATOM 709 N N . ARG A 1 97 ? 12.219 19.406 -21.720 1.00 51.81 97 ARG A N 1
ATOM 710 C CA . ARG A 1 97 ? 11.577 19.065 -22.999 1.00 51.81 97 ARG A CA 1
ATOM 711 C C . ARG A 1 97 ? 10.581 17.910 -22.871 1.00 51.81 97 ARG A C 1
ATOM 713 O O . ARG A 1 97 ? 9.542 17.948 -23.529 1.00 51.81 97 ARG A O 1
ATOM 720 N N . LEU A 1 98 ? 10.879 16.925 -22.021 1.00 56.31 98 LEU A N 1
ATOM 721 C CA . LEU A 1 98 ? 10.080 15.704 -21.877 1.00 56.31 98 LEU A CA 1
ATOM 722 C C . LEU A 1 98 ? 9.027 15.780 -20.761 1.00 56.31 98 LEU A C 1
ATOM 724 O O . LEU A 1 98 ? 8.008 15.105 -20.863 1.00 56.31 98 LEU A O 1
ATOM 728 N N . LEU A 1 99 ? 9.241 16.583 -19.707 1.00 59.34 99 LEU A N 1
ATOM 729 C CA . LEU A 1 99 ? 8.492 16.404 -18.450 1.00 59.34 99 LEU A CA 1
ATOM 730 C C . LEU A 1 99 ? 7.847 17.673 -17.866 1.00 59.34 99 LEU A C 1
ATOM 732 O O . LEU A 1 99 ? 7.058 17.556 -16.931 1.00 59.34 99 LEU A O 1
ATOM 736 N N . TRP A 1 100 ? 8.162 18.874 -18.373 1.00 63.56 100 TRP A N 1
ATOM 737 C CA . TRP A 1 100 ? 7.661 20.147 -17.809 1.00 63.56 100 TRP A CA 1
ATOM 738 C C . TRP A 1 100 ? 6.707 20.928 -18.726 1.00 63.56 100 TRP A C 1
ATOM 740 O O . TRP A 1 100 ? 6.243 22.008 -18.370 1.00 63.56 100 TRP A O 1
ATOM 750 N N . ASN A 1 101 ? 6.395 20.385 -19.906 1.00 63.25 101 ASN A N 1
ATOM 751 C CA . ASN A 1 101 ? 5.512 21.029 -20.886 1.00 63.25 101 ASN A CA 1
ATOM 752 C C . ASN A 1 101 ? 4.013 20.797 -20.617 1.00 63.25 101 ASN A C 1
ATOM 754 O O . ASN A 1 101 ? 3.172 21.310 -21.353 1.00 63.25 101 ASN A O 1
ATOM 758 N N . ALA A 1 102 ? 3.674 20.038 -19.574 1.00 67.94 102 ALA A N 1
ATOM 759 C CA . ALA A 1 102 ? 2.309 19.805 -19.125 1.00 67.94 102 ALA A CA 1
ATOM 760 C C . ALA A 1 102 ? 2.208 20.047 -17.615 1.00 67.94 102 ALA A C 1
ATOM 762 O O . ALA A 1 102 ? 3.142 19.765 -16.863 1.00 67.94 102 ALA A O 1
ATOM 763 N N . GLU A 1 103 ? 1.062 20.562 -17.171 1.00 80.25 103 GLU A N 1
ATOM 764 C CA . GLU A 1 103 ? 0.767 20.679 -15.747 1.00 80.25 103 GLU A CA 1
ATOM 765 C C . GLU A 1 103 ? 0.730 19.281 -15.116 1.00 80.25 103 GLU A C 1
ATOM 767 O O . GLU A 1 103 ? 0.042 18.379 -15.595 1.00 80.25 103 GLU A O 1
ATOM 772 N N . THR A 1 104 ? 1.488 19.096 -14.036 1.00 83.38 104 THR A N 1
ATOM 773 C CA . THR A 1 104 ? 1.497 17.856 -13.259 1.00 83.38 104 THR A CA 1
ATOM 774 C C . THR A 1 104 ? 1.283 18.171 -11.787 1.00 83.38 104 THR A C 1
ATOM 776 O O . THR A 1 104 ? 1.738 19.191 -11.272 1.00 83.38 104 THR A O 1
ATOM 779 N N . THR A 1 105 ? 0.580 17.282 -11.090 1.00 89.12 105 THR A N 1
ATOM 780 C CA . THR A 1 105 ? 0.379 17.367 -9.643 1.00 89.12 105 THR A CA 1
ATOM 781 C C . THR A 1 105 ? 1.145 16.236 -8.975 1.00 89.12 105 THR A C 1
ATOM 783 O O . THR A 1 105 ? 0.971 15.073 -9.330 1.00 89.12 105 THR A O 1
ATOM 786 N N . PHE A 1 106 ? 1.978 16.574 -7.991 1.00 92.75 106 PHE A N 1
ATOM 787 C CA . PHE A 1 106 ? 2.649 15.601 -7.137 1.00 92.75 106 PHE A CA 1
ATOM 788 C C . PHE A 1 106 ? 2.041 15.660 -5.736 1.00 92.75 106 PHE A C 1
ATOM 790 O O . PHE A 1 106 ? 1.991 16.723 -5.118 1.00 92.75 106 PHE A O 1
ATOM 797 N N . THR A 1 107 ? 1.528 14.541 -5.233 1.00 93.88 107 THR A N 1
ATOM 798 C CA . THR A 1 107 ? 0.752 14.508 -3.988 1.00 93.88 107 THR A CA 1
ATOM 799 C C . THR A 1 107 ? 1.073 13.264 -3.169 1.00 93.88 107 THR A C 1
ATOM 801 O O . THR A 1 107 ? 0.961 12.135 -3.645 1.00 93.88 107 THR A O 1
ATOM 804 N N . VAL A 1 108 ? 1.471 13.497 -1.914 1.00 94.94 108 VAL A N 1
ATOM 805 C CA . VAL A 1 108 ? 1.668 12.481 -0.868 1.00 94.94 108 VAL A CA 1
ATOM 806 C C . VAL A 1 108 ? 1.257 13.098 0.478 1.00 94.94 108 VAL A C 1
ATOM 808 O O . VAL A 1 108 ? 2.105 13.593 1.219 1.00 94.94 108 VAL A O 1
ATOM 811 N N . PRO A 1 109 ? -0.046 13.150 0.800 1.00 96.88 109 PRO A N 1
ATOM 812 C CA . PRO A 1 109 ? -0.525 13.751 2.043 1.00 96.88 109 PRO A CA 1
ATOM 813 C C . PRO A 1 109 ? -0.299 12.826 3.250 1.00 96.88 109 PRO A C 1
ATOM 815 O O . PRO A 1 109 ? -0.367 13.267 4.397 1.00 96.88 109 PRO A O 1
ATOM 818 N N . THR A 1 110 ? -0.020 11.542 3.001 1.00 98.50 110 THR A N 1
ATOM 819 C CA . THR A 1 110 ? 0.285 10.548 4.028 1.00 98.50 110 THR A CA 1
ATOM 820 C C . THR A 1 110 ? 1.529 10.934 4.818 1.00 98.50 110 THR A C 1
ATOM 822 O O . THR A 1 110 ? 2.613 11.108 4.262 1.00 98.50 110 THR A O 1
ATOM 825 N N . ARG A 1 111 ? 1.408 10.990 6.149 1.00 98.12 111 ARG A N 1
ATOM 826 C CA . ARG A 1 111 ? 2.571 11.155 7.029 1.00 98.12 111 ARG A CA 1
ATOM 827 C C . ARG A 1 111 ? 3.284 9.818 7.196 1.00 98.12 111 ARG A C 1
ATOM 829 O O . ARG A 1 111 ? 2.737 8.894 7.801 1.00 98.12 111 ARG A O 1
ATOM 836 N N . ILE A 1 112 ? 4.510 9.729 6.694 1.00 98.12 112 ILE A N 1
ATOM 837 C CA . ILE A 1 112 ? 5.308 8.501 6.733 1.00 98.12 112 ILE A CA 1
ATOM 838 C C . ILE A 1 112 ? 6.216 8.525 7.964 1.00 98.12 112 ILE A C 1
ATOM 840 O O . ILE A 1 112 ? 7.088 9.381 8.103 1.00 98.12 112 ILE A O 1
ATOM 844 N N . HIS A 1 113 ? 6.019 7.565 8.859 1.00 98.00 113 HIS A N 1
ATOM 845 C CA . HIS A 1 113 ? 6.910 7.277 9.975 1.00 98.00 113 HIS A CA 1
ATOM 846 C C . HIS A 1 113 ? 7.684 6.006 9.646 1.00 98.00 113 HIS A C 1
ATOM 848 O O . HIS A 1 113 ? 7.144 4.908 9.751 1.00 98.00 113 HIS A O 1
ATOM 854 N N . CYS A 1 114 ? 8.937 6.161 9.230 1.00 95.81 114 CYS A N 1
ATOM 855 C CA . CYS A 1 114 ? 9.792 5.048 8.840 1.00 95.81 114 CYS A CA 1
ATOM 856 C C . CYS A 1 114 ? 10.946 4.834 9.822 1.00 95.81 114 CYS A C 1
ATOM 858 O O . CYS A 1 114 ? 11.519 5.797 10.341 1.00 95.81 114 CYS A O 1
ATOM 860 N N . GLY A 1 115 ? 11.317 3.575 10.030 1.00 95.62 115 GLY A N 1
ATOM 861 C CA . GLY A 1 115 ? 12.488 3.188 10.812 1.00 95.62 115 GLY A CA 1
ATOM 862 C C . GLY A 1 115 ? 12.237 1.961 11.678 1.00 95.62 115 GLY A C 1
ATOM 863 O O . GLY A 1 115 ? 11.096 1.600 11.953 1.00 95.62 115 GLY A O 1
ATOM 864 N N . ILE A 1 116 ? 13.325 1.337 12.121 1.00 96.19 116 ILE A N 1
ATOM 865 C CA . ILE A 1 116 ? 13.284 0.204 13.050 1.00 96.19 116 ILE A CA 1
ATOM 866 C C . ILE A 1 116 ? 12.580 0.642 14.339 1.00 96.19 116 ILE A C 1
ATOM 868 O O . ILE A 1 116 ? 12.961 1.650 14.945 1.00 96.19 116 ILE A O 1
ATOM 872 N N . GLY A 1 117 ? 11.545 -0.095 14.739 1.00 95.50 117 GLY A N 1
ATOM 873 C CA . GLY A 1 117 ? 10.727 0.233 15.908 1.00 95.50 117 GLY A CA 1
ATOM 874 C C . GLY A 1 117 ? 9.689 1.333 15.662 1.00 95.50 117 GLY A C 1
ATOM 875 O O . GLY A 1 117 ? 9.036 1.777 16.608 1.00 95.50 117 GLY A O 1
ATOM 876 N N . ALA A 1 118 ? 9.481 1.783 14.417 1.00 97.19 118 ALA A N 1
ATOM 877 C CA . ALA A 1 118 ? 8.431 2.757 14.103 1.00 97.19 118 ALA A CA 1
ATOM 878 C C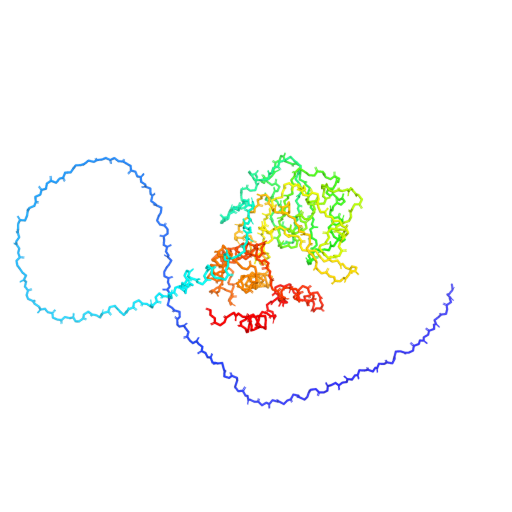 . ALA A 1 118 ? 7.037 2.276 14.545 1.00 97.19 118 ALA A C 1
ATOM 880 O O . ALA A 1 118 ? 6.185 3.108 14.872 1.00 97.19 118 ALA A O 1
ATOM 881 N N . PHE A 1 119 ? 6.818 0.959 14.637 1.00 97.25 119 PHE A N 1
ATOM 882 C CA . PHE A 1 119 ? 5.569 0.385 15.133 1.00 97.25 119 PHE A CA 1
ATOM 883 C C . PHE A 1 119 ? 5.205 0.826 16.563 1.00 97.25 119 PHE A C 1
ATOM 885 O O . PHE A 1 119 ? 4.022 0.982 16.867 1.00 97.25 119 PHE A O 1
ATOM 892 N N . ASP A 1 120 ? 6.183 1.124 17.428 1.00 96.75 120 ASP A N 1
ATOM 893 C CA . ASP A 1 120 ? 5.925 1.586 18.805 1.00 96.75 120 ASP A CA 1
ATOM 894 C C . ASP A 1 120 ? 5.198 2.932 18.866 1.00 96.75 120 ASP A C 1
ATOM 896 O O . ASP A 1 120 ? 4.588 3.288 19.875 1.00 96.75 120 ASP A O 1
ATOM 900 N N . ARG A 1 121 ? 5.198 3.682 17.762 1.00 97.00 121 ARG A N 1
ATOM 901 C CA . ARG A 1 121 ? 4.468 4.944 17.662 1.00 97.00 121 ARG A CA 1
ATOM 902 C C . ARG A 1 121 ? 2.969 4.783 17.418 1.00 97.00 121 ARG A C 1
ATOM 904 O O . ARG A 1 121 ? 2.274 5.801 17.419 1.00 97.00 121 ARG A O 1
ATOM 911 N N . LEU A 1 122 ? 2.462 3.562 17.221 1.00 97.75 122 LEU A N 1
ATOM 912 C CA . LEU A 1 122 ? 1.058 3.302 16.886 1.00 97.75 122 LEU A CA 1
ATOM 913 C C . LEU A 1 122 ? 0.088 4.035 17.826 1.00 97.75 122 LEU A C 1
ATOM 915 O O . LEU A 1 122 ? -0.799 4.751 17.363 1.00 97.75 122 LEU A O 1
ATOM 919 N N . ALA A 1 123 ? 0.315 3.945 19.139 1.00 96.75 123 ALA A N 1
ATOM 920 C CA . ALA A 1 123 ? -0.536 4.562 20.156 1.00 96.75 123 ALA A CA 1
ATOM 921 C C . ALA A 1 123 ? -0.675 6.084 20.016 1.00 96.75 123 ALA A C 1
ATOM 923 O O . ALA A 1 123 ? -1.750 6.635 20.250 1.00 96.75 123 ALA A O 1
ATOM 924 N N . ALA A 1 124 ? 0.400 6.756 19.605 1.00 97.19 124 ALA A N 1
ATOM 925 C CA . ALA A 1 124 ? 0.436 8.205 19.445 1.00 97.19 124 ALA A CA 1
ATOM 926 C C . ALA A 1 124 ? -0.151 8.681 18.105 1.00 97.19 124 ALA A C 1
ATOM 928 O O . ALA A 1 124 ? -0.368 9.878 17.923 1.00 97.19 124 ALA A O 1
ATOM 929 N N . LEU A 1 125 ? -0.350 7.774 17.144 1.00 97.44 125 LEU A N 1
ATOM 930 C CA . LEU A 1 125 ? -0.687 8.118 15.760 1.00 97.44 125 LEU A CA 1
ATOM 931 C C . LEU A 1 125 ? -2.092 7.689 15.344 1.00 97.44 125 LEU A C 1
ATOM 933 O O . LEU A 1 125 ? -2.651 8.297 14.435 1.00 97.44 125 LEU A O 1
ATOM 937 N N . VAL A 1 126 ? -2.669 6.682 16.002 1.00 97.56 126 VAL A N 1
ATOM 938 C CA . VAL A 1 126 ? -4.069 6.297 15.802 1.00 97.56 126 VAL A CA 1
ATOM 939 C C . VAL A 1 126 ? -4.960 7.307 16.536 1.00 97.56 126 VAL A C 1
ATOM 941 O O . VAL A 1 126 ? -4.798 7.470 17.750 1.00 97.56 126 VAL A O 1
ATOM 944 N N . PRO A 1 127 ? -5.897 7.997 15.865 1.00 95.19 127 PRO A N 1
ATOM 945 C CA . PRO A 1 127 ? -6.855 8.873 16.535 1.00 95.19 127 PRO A CA 1
ATOM 946 C C . PRO A 1 127 ? -8.049 8.083 17.101 1.00 95.19 127 PRO A C 1
ATOM 948 O O . PRO A 1 127 ? -8.200 6.893 16.834 1.00 95.19 127 PRO A O 1
ATOM 951 N N . GLY A 1 128 ? -8.897 8.749 17.886 1.00 94.31 128 GLY A N 1
ATOM 952 C CA . GLY A 1 128 ? -10.205 8.222 18.290 1.00 94.31 128 GLY A CA 1
ATOM 953 C C . GLY A 1 128 ? -10.199 7.140 19.376 1.00 94.31 128 GLY A C 1
ATOM 954 O O . GLY A 1 128 ? -9.160 6.578 19.740 1.00 94.31 128 GLY A O 1
ATOM 955 N N . ALA A 1 129 ? -11.389 6.866 19.915 1.00 96.31 129 ALA A N 1
ATOM 956 C CA . ALA A 1 129 ? -11.589 5.915 21.008 1.00 96.31 129 ALA A CA 1
ATOM 957 C C . ALA A 1 129 ? -12.009 4.528 20.502 1.00 96.31 129 ALA A C 1
ATOM 959 O O . ALA A 1 129 ? -11.690 3.527 21.145 1.00 96.31 129 ALA A O 1
ATOM 960 N N . ARG A 1 130 ? -12.698 4.461 19.357 1.00 98.31 130 ARG A N 1
ATOM 961 C CA . ARG A 1 130 ? -13.138 3.217 18.712 1.00 98.31 130 ARG A CA 1
ATOM 962 C C . ARG A 1 130 ? -12.279 2.943 17.490 1.00 98.31 130 ARG A C 1
ATOM 964 O O . ARG A 1 130 ? -12.322 3.693 16.517 1.00 98.31 130 ARG A O 1
ATOM 971 N N . VAL A 1 131 ? -11.499 1.871 17.540 1.00 98.56 131 VAL A N 1
ATOM 972 C CA . VAL A 1 131 ? -10.531 1.533 16.495 1.00 98.56 131 VAL A CA 1
ATOM 973 C C . VAL A 1 131 ? -10.897 0.195 15.876 1.00 98.56 131 VAL A C 1
ATOM 975 O O . VAL A 1 131 ? -10.976 -0.824 16.568 1.00 98.56 131 VAL A O 1
ATOM 978 N N . LEU A 1 132 ? -11.077 0.195 14.558 1.00 98.75 132 LEU A N 1
ATOM 979 C CA . LEU A 1 132 ? -11.198 -1.029 13.777 1.00 98.75 132 LEU A CA 1
ATOM 980 C C . LEU A 1 132 ? -9.818 -1.442 13.260 1.00 98.75 132 LEU A C 1
ATOM 982 O O . LEU A 1 132 ? -9.197 -0.728 12.475 1.00 98.75 132 LEU A O 1
ATOM 986 N N . VAL A 1 133 ? -9.344 -2.607 13.685 1.00 98.62 133 VAL A N 1
ATOM 987 C CA . VAL A 1 133 ? -8.066 -3.183 13.268 1.00 98.62 133 VAL A CA 1
ATOM 988 C C . VAL A 1 133 ? -8.326 -4.272 12.233 1.00 98.62 133 VAL A C 1
ATOM 990 O O . VAL A 1 133 ? -8.862 -5.332 12.559 1.00 98.62 133 VAL A O 1
ATOM 993 N N . LEU A 1 134 ? -7.921 -4.023 10.990 1.00 98.56 134 LEU A N 1
ATOM 994 C CA . LEU A 1 134 ? -7.892 -5.026 9.931 1.00 98.56 134 LEU A CA 1
ATOM 995 C C . LEU A 1 134 ? -6.503 -5.652 9.870 1.00 98.56 134 LEU A C 1
ATOM 997 O O . LEU A 1 134 ? -5.503 -4.937 9.772 1.00 98.56 134 LEU A O 1
ATOM 1001 N N . HIS A 1 135 ? -6.4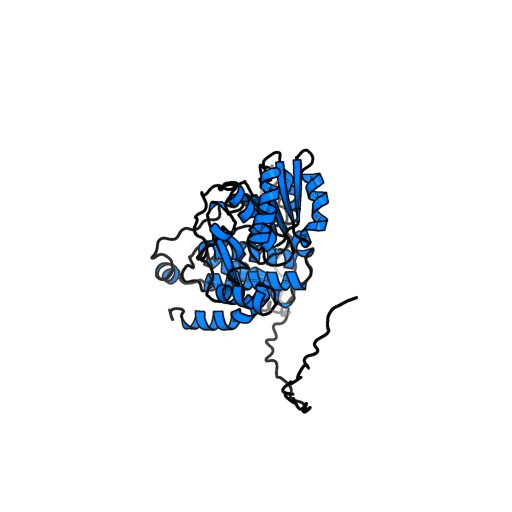28 -6.980 9.914 1.00 97.50 135 HIS A N 1
ATOM 1002 C CA . HIS A 1 135 ? -5.140 -7.666 9.952 1.00 97.50 135 HIS A CA 1
ATOM 1003 C C . HIS A 1 135 ? -5.056 -8.869 9.013 1.00 97.50 135 HIS A C 1
ATOM 1005 O O . HIS A 1 135 ? -5.994 -9.659 8.872 1.00 97.50 135 HIS A O 1
ATOM 1011 N N . GLY A 1 136 ? -3.884 -9.032 8.401 1.00 94.00 136 GLY A N 1
ATOM 1012 C CA . GLY A 1 136 ? -3.529 -10.229 7.642 1.00 94.00 136 GLY A CA 1
ATOM 1013 C C . GLY A 1 136 ? -2.924 -11.323 8.522 1.00 94.00 136 GLY A C 1
ATOM 1014 O O . GLY A 1 136 ? -2.766 -11.170 9.734 1.00 94.00 136 GLY A O 1
ATOM 1015 N N . ARG A 1 137 ? -2.523 -12.431 7.890 1.00 89.00 137 ARG A N 1
ATOM 1016 C CA . ARG A 1 137 ? -1.838 -13.548 8.564 1.00 89.00 137 ARG A CA 1
ATOM 1017 C C . ARG A 1 137 ? -0.455 -13.157 9.102 1.00 89.00 137 ARG A C 1
ATOM 1019 O O . ARG A 1 137 ? -0.109 -13.560 10.206 1.00 89.00 137 ARG A O 1
ATOM 1026 N N . SER A 1 138 ? 0.309 -12.353 8.358 1.00 84.56 138 SER A N 1
ATOM 1027 C CA . SER A 1 138 ? 1.637 -11.861 8.772 1.00 84.56 138 SER A CA 1
ATOM 1028 C C . SER A 1 138 ? 1.589 -11.013 10.047 1.00 84.56 138 SER A C 1
ATOM 1030 O O . SER A 1 138 ? 2.550 -10.963 10.803 1.00 84.56 138 SER A O 1
ATOM 1032 N N . ALA A 1 139 ? 0.445 -10.391 10.329 1.00 88.31 139 ALA A N 1
ATOM 1033 C CA . ALA A 1 139 ? 0.253 -9.524 11.482 1.00 88.31 139 ALA A CA 1
ATOM 1034 C C . ALA A 1 139 ? -0.241 -10.255 12.741 1.00 88.31 139 ALA A C 1
ATOM 1036 O O . ALA A 1 139 ? -0.389 -9.620 13.784 1.00 88.31 139 ALA A O 1
ATOM 1037 N N . GLN A 1 140 ? -0.493 -11.570 12.684 1.00 87.25 140 GLN A N 1
ATOM 1038 C CA . GLN A 1 140 ? -1.095 -12.319 13.797 1.00 87.25 140 GLN A CA 1
ATOM 1039 C C . GLN A 1 140 ? -0.290 -12.181 15.100 1.00 87.25 140 GLN A C 1
ATOM 1041 O O . GLN A 1 140 ? -0.862 -11.995 16.172 1.00 87.25 140 GLN A O 1
ATOM 1046 N N . MET A 1 141 ? 1.041 -12.202 14.996 1.00 88.94 141 MET A N 1
ATOM 1047 C CA . MET A 1 141 ? 1.956 -12.068 16.137 1.00 88.94 141 MET A CA 1
ATOM 1048 C C . MET A 1 141 ? 1.983 -10.649 16.726 1.00 88.94 141 MET A C 1
ATOM 1050 O O . MET A 1 141 ? 2.444 -10.452 17.847 1.00 88.94 141 MET A O 1
ATOM 1054 N N . LEU A 1 142 ? 1.483 -9.653 15.989 1.00 93.38 142 LEU A N 1
ATOM 1055 C CA . LEU A 1 142 ? 1.461 -8.253 16.411 1.00 93.38 142 LEU A CA 1
ATOM 1056 C C . LEU A 1 142 ? 0.187 -7.893 17.174 1.00 93.38 142 LEU A C 1
ATOM 1058 O O . LEU A 1 142 ? 0.178 -6.882 17.870 1.00 93.38 142 LEU A O 1
ATOM 1062 N N . LEU A 1 143 ? -0.880 -8.694 17.076 1.00 95.06 143 LEU A N 1
ATOM 1063 C CA . LEU A 1 143 ? -2.197 -8.329 17.612 1.00 95.06 143 LEU A CA 1
ATOM 1064 C C . LEU A 1 143 ? -2.178 -8.084 19.119 1.00 95.06 143 LEU A C 1
ATOM 1066 O O . LEU A 1 143 ? -2.821 -7.149 19.589 1.00 95.06 143 LEU A O 1
ATOM 1070 N N . GLU A 1 144 ? -1.409 -8.868 19.872 1.00 96.56 144 GLU A N 1
ATOM 1071 C CA . GLU A 1 144 ? -1.296 -8.651 21.314 1.00 96.56 144 GLU A CA 1
ATOM 1072 C C . GLU A 1 144 ? -0.540 -7.362 21.639 1.00 96.56 144 GLU A C 1
ATOM 1074 O O . GLU A 1 144 ? -0.957 -6.580 22.491 1.00 96.56 144 GLU A O 1
ATOM 1079 N N . ARG A 1 145 ? 0.511 -7.056 20.873 1.00 96.62 145 ARG A N 1
ATOM 1080 C CA . ARG A 1 145 ? 1.209 -5.771 20.977 1.00 96.62 145 ARG A CA 1
ATOM 1081 C C . ARG A 1 145 ? 0.290 -4.603 20.618 1.00 96.62 145 ARG A C 1
ATOM 1083 O O . ARG A 1 145 ? 0.349 -3.581 21.292 1.00 96.62 145 ARG A O 1
ATOM 1090 N N . VAL A 1 146 ? -0.600 -4.754 19.632 1.00 97.88 146 VAL A N 1
ATOM 1091 C CA . VAL A 1 146 ? -1.634 -3.749 19.319 1.00 97.88 146 VAL A CA 1
ATOM 1092 C C . VAL A 1 146 ? -2.571 -3.542 20.508 1.00 97.88 146 VAL A C 1
ATOM 1094 O O . VAL A 1 146 ? -2.834 -2.393 20.857 1.00 97.88 146 VAL A O 1
ATOM 1097 N N . ARG A 1 147 ? -3.046 -4.618 21.154 1.00 98.12 147 ARG A N 1
ATOM 1098 C CA . ARG A 1 147 ? -3.905 -4.515 22.349 1.00 98.12 147 ARG A CA 1
ATOM 1099 C C . ARG A 1 147 ? -3.219 -3.765 23.482 1.00 98.12 147 ARG A C 1
ATOM 1101 O O . ARG A 1 147 ? -3.844 -2.901 24.087 1.00 98.12 147 ARG A O 1
ATOM 1108 N N . MET A 1 148 ? -1.943 -4.057 23.728 1.00 98.00 148 MET A N 1
ATOM 1109 C CA . MET A 1 148 ? -1.157 -3.368 24.754 1.00 98.00 148 MET A CA 1
ATOM 1110 C C . MET A 1 148 ? -0.927 -1.890 24.413 1.00 98.00 148 MET A C 1
ATOM 1112 O O . MET A 1 148 ? -1.160 -1.024 25.251 1.00 98.00 148 MET A O 1
ATOM 1116 N N . LEU A 1 149 ? -0.505 -1.581 23.181 1.00 97.94 149 LEU A N 1
ATOM 1117 C CA . LEU A 1 149 ? -0.230 -0.205 22.746 1.00 97.94 149 LEU A CA 1
ATOM 1118 C C . LEU A 1 149 ? -1.492 0.665 22.726 1.00 97.94 149 LEU A C 1
ATOM 1120 O O . LEU A 1 149 ? -1.428 1.854 23.030 1.00 97.94 149 LEU A O 1
ATOM 1124 N N . LEU A 1 150 ? -2.636 0.088 22.361 1.00 97.62 150 LEU A N 1
ATOM 1125 C CA . LEU A 1 150 ? -3.922 0.781 22.293 1.00 97.62 150 LEU A CA 1
ATOM 1126 C C . LEU A 1 150 ? -4.818 0.483 23.504 1.00 97.62 150 LEU A C 1
ATOM 1128 O O . LEU A 1 150 ? -6.042 0.606 23.411 1.00 97.62 150 LEU A O 1
ATOM 1132 N N . ALA A 1 151 ? -4.224 0.104 24.639 1.00 96.88 151 ALA A N 1
ATOM 1133 C CA . ALA A 1 151 ? -4.956 -0.122 25.877 1.00 96.88 151 ALA A CA 1
ATOM 1134 C C . ALA A 1 151 ? -5.786 1.119 26.259 1.00 96.88 151 ALA A C 1
ATOM 1136 O O . ALA A 1 151 ? -5.347 2.259 26.108 1.00 96.88 151 ALA A O 1
ATOM 1137 N N . GLY A 1 152 ? -7.013 0.890 26.731 1.00 96.12 152 GLY A N 1
ATOM 1138 C CA . GLY A 1 152 ? -7.975 1.958 27.034 1.00 96.12 152 GLY A CA 1
ATOM 1139 C C . GLY A 1 152 ? -8.825 2.420 25.844 1.00 96.12 152 GLY A C 1
ATOM 1140 O O . GLY A 1 152 ? -9.681 3.284 26.020 1.00 96.12 152 GLY A O 1
ATOM 1141 N N . ARG A 1 153 ? -8.641 1.840 24.651 1.00 97.56 153 ARG A N 1
ATOM 1142 C CA . ARG A 1 153 ? -9.508 2.056 23.481 1.00 97.56 153 ARG A CA 1
ATOM 1143 C C . ARG A 1 153 ? -10.436 0.866 23.248 1.00 97.56 153 ARG A C 1
ATOM 1145 O O . ARG A 1 153 ? -10.105 -0.269 23.587 1.00 97.56 153 ARG A O 1
ATOM 1152 N N . ALA A 1 154 ? -11.582 1.113 22.622 1.00 97.88 154 ALA A N 1
ATOM 1153 C CA . ALA A 1 154 ? -12.470 0.060 22.146 1.00 97.88 154 ALA A CA 1
ATOM 1154 C C . ALA A 1 154 ? -11.915 -0.507 20.830 1.00 97.88 154 ALA A C 1
ATOM 1156 O O . ALA A 1 154 ? -11.987 0.143 19.787 1.00 97.88 154 ALA A O 1
ATOM 1157 N N . LEU A 1 155 ? -11.329 -1.704 20.891 1.00 98.25 155 LEU A N 1
ATOM 1158 C CA . LEU A 1 155 ? -10.694 -2.356 19.745 1.00 98.25 155 LEU A CA 1
ATOM 1159 C C . LEU A 1 155 ? -11.611 -3.423 19.147 1.00 98.25 155 LEU A C 1
ATOM 1161 O O . LEU A 1 155 ? -12.029 -4.348 19.845 1.00 98.25 155 LEU A O 1
ATOM 1165 N N . HIS A 1 156 ? -11.862 -3.335 17.843 1.00 97.94 156 HIS A N 1
ATOM 1166 C CA . HIS A 1 156 ? -12.516 -4.392 17.077 1.00 97.94 156 HIS A CA 1
ATOM 1167 C C . HIS A 1 156 ? -11.525 -4.960 16.063 1.00 97.94 156 HIS A C 1
ATOM 1169 O O . HIS A 1 156 ? -10.984 -4.214 15.254 1.00 97.94 156 HIS A O 1
ATOM 1175 N N . PHE A 1 157 ? -11.264 -6.265 16.109 1.00 98.00 157 PHE A N 1
ATOM 1176 C CA . PHE A 1 157 ? -10.321 -6.923 15.203 1.00 98.00 157 PHE A CA 1
ATOM 1177 C C . PHE A 1 157 ? -11.085 -7.708 14.143 1.00 98.00 157 PHE A C 1
ATOM 1179 O O . PHE A 1 157 ? -11.925 -8.537 14.490 1.00 98.00 157 PHE A O 1
ATOM 1186 N N . LEU A 1 158 ? -10.757 -7.489 12.872 1.00 97.75 158 LEU A N 1
ATOM 1187 C CA . LEU A 1 158 ? -11.257 -8.290 11.759 1.00 97.75 158 LEU A CA 1
ATOM 1188 C C . LEU A 1 158 ? -10.087 -8.836 10.943 1.00 97.75 158 LEU A C 1
ATOM 1190 O O . LEU A 1 158 ? -9.165 -8.112 10.560 1.00 97.75 158 LEU A O 1
ATOM 1194 N N . HIS A 1 159 ? -10.150 -10.131 10.655 1.00 96.62 159 HIS A N 1
ATOM 1195 C CA . HIS A 1 159 ? -9.179 -10.783 9.795 1.00 96.62 159 HIS A CA 1
ATOM 1196 C C . HIS A 1 159 ? -9.531 -10.545 8.325 1.00 96.62 159 HIS A C 1
ATOM 1198 O O . HIS A 1 159 ? -10.655 -10.820 7.903 1.00 96.62 159 HIS A O 1
ATOM 1204 N N . VAL A 1 160 ? -8.558 -10.084 7.540 1.00 96.62 160 VAL A N 1
ATOM 1205 C CA . VAL A 1 160 ? -8.672 -10.026 6.079 1.00 96.62 160 VAL A CA 1
ATOM 1206 C C . VAL A 1 160 ? -8.174 -11.358 5.507 1.00 96.62 160 VAL A C 1
ATOM 1208 O O . VAL A 1 160 ? -7.030 -11.737 5.792 1.00 96.62 160 VAL A O 1
ATOM 1211 N N . PRO A 1 161 ? -8.996 -12.076 4.716 1.00 90.25 161 PRO A N 1
ATOM 1212 C CA . PRO A 1 161 ? -8.597 -13.335 4.100 1.00 90.25 161 PRO A CA 1
ATOM 1213 C C . PRO A 1 161 ? -7.305 -13.218 3.287 1.00 90.25 161 PRO A C 1
ATOM 1215 O O . PRO A 1 161 ? -6.977 -12.173 2.730 1.00 90.25 161 PRO A O 1
ATOM 1218 N N . SER A 1 162 ? -6.554 -14.317 3.218 1.00 85.12 162 SER A N 1
ATOM 1219 C CA . SER A 1 162 ? -5.343 -14.377 2.394 1.00 85.12 162 SER A CA 1
ATOM 1220 C C . SER A 1 162 ? -5.693 -14.343 0.905 1.00 85.12 162 SER A C 1
ATOM 1222 O O . SER A 1 162 ? -6.693 -14.926 0.496 1.00 85.12 162 SER A O 1
ATOM 1224 N N . GLY A 1 163 ? -4.829 -13.722 0.103 1.00 85.38 163 GLY A N 1
ATOM 1225 C CA . GLY A 1 163 ? -5.046 -13.531 -1.329 1.00 85.38 163 GLY A CA 1
ATOM 1226 C C . GLY A 1 163 ? -5.494 -12.110 -1.665 1.00 85.38 163 GLY A C 1
ATOM 1227 O O . GLY A 1 163 ? -5.314 -11.180 -0.874 1.00 85.38 163 GLY A O 1
ATOM 1228 N N . GLU A 1 164 ? -6.032 -11.953 -2.869 1.00 86.12 164 GLU A N 1
ATOM 1229 C CA . GLU A 1 164 ? -6.528 -10.672 -3.365 1.00 86.12 164 GLU A CA 1
ATOM 1230 C C . GLU A 1 164 ? -7.830 -10.286 -2.652 1.00 86.12 164 GLU A C 1
ATOM 1232 O O . GLU A 1 164 ? -8.711 -11.140 -2.497 1.00 86.12 164 GLU A O 1
ATOM 1237 N N . PRO A 1 165 ? -7.986 -9.023 -2.223 1.00 93.69 165 PRO A N 1
ATOM 1238 C CA . PRO A 1 165 ? -9.232 -8.580 -1.625 1.00 93.69 165 PRO A CA 1
ATOM 1239 C C . PRO A 1 165 ? -10.307 -8.539 -2.712 1.00 93.69 165 PRO A C 1
ATOM 1241 O O . PRO A 1 165 ? -10.089 -8.013 -3.804 1.00 93.69 165 PRO A O 1
ATOM 1244 N N . THR A 1 166 ? -11.472 -9.113 -2.428 1.00 95.75 166 THR A N 1
ATOM 1245 C CA . THR A 1 166 ? -12.614 -9.125 -3.350 1.00 95.75 166 THR A CA 1
ATOM 1246 C C . THR A 1 166 ? -13.684 -8.125 -2.939 1.00 95.75 166 THR A C 1
ATOM 1248 O O . THR A 1 166 ? -13.798 -7.810 -1.751 1.00 95.75 166 THR A O 1
ATOM 1251 N N . THR A 1 167 ? -14.522 -7.687 -3.881 1.00 96.81 167 THR A N 1
ATOM 1252 C CA . THR A 1 167 ? -15.706 -6.855 -3.584 1.00 96.81 167 THR A CA 1
ATOM 1253 C C . THR A 1 167 ? -16.559 -7.461 -2.465 1.00 96.81 167 THR A C 1
ATOM 1255 O O . THR A 1 167 ? -16.907 -6.769 -1.513 1.00 96.81 167 THR A O 1
ATOM 1258 N N . ASP A 1 168 ? -16.799 -8.775 -2.508 1.00 96.06 168 ASP A N 1
ATOM 1259 C CA . ASP A 1 168 ? -17.598 -9.484 -1.501 1.00 96.06 168 ASP A CA 1
ATOM 1260 C C . ASP A 1 168 ? -16.902 -9.528 -0.130 1.00 96.06 168 ASP A C 1
ATOM 1262 O O . ASP A 1 168 ? -17.556 -9.421 0.912 1.00 96.06 168 ASP A O 1
ATOM 1266 N N . SER A 1 169 ? -15.570 -9.671 -0.110 1.00 96.62 169 SER A N 1
ATOM 1267 C CA . SER A 1 169 ? -14.794 -9.663 1.137 1.00 96.62 169 SER A CA 1
ATOM 1268 C C . SER A 1 169 ? -14.798 -8.284 1.806 1.00 96.62 169 SER A C 1
ATOM 1270 O O . SER A 1 169 ? -14.974 -8.197 3.024 1.00 96.62 169 SER A O 1
ATOM 1272 N N . VAL A 1 170 ? -14.691 -7.211 1.011 1.00 97.94 170 VAL A N 1
ATOM 1273 C CA . VAL A 1 170 ? -14.776 -5.826 1.490 1.00 97.94 170 VAL A CA 1
ATOM 1274 C C . VAL A 1 170 ? -16.182 -5.542 2.010 1.00 97.94 170 VAL A C 1
ATOM 1276 O O . VAL A 1 170 ? -16.320 -5.063 3.132 1.00 97.94 170 VAL A O 1
ATOM 1279 N N . ASP A 1 171 ? -17.228 -5.920 1.272 1.00 97.31 171 ASP A N 1
ATOM 1280 C CA . ASP A 1 171 ? -18.620 -5.754 1.711 1.00 97.31 171 ASP A CA 1
ATOM 1281 C C . ASP A 1 171 ? -18.912 -6.536 3.003 1.00 97.31 171 ASP A C 1
ATOM 1283 O O . ASP A 1 171 ? -19.663 -6.082 3.871 1.00 97.31 171 ASP A O 1
ATOM 1287 N N . GLY A 1 172 ? -18.298 -7.712 3.165 1.00 96.56 172 GLY A N 1
ATOM 1288 C CA . GLY A 1 172 ? -18.348 -8.498 4.396 1.00 96.56 172 GLY A CA 1
ATOM 1289 C C . GLY A 1 172 ? -17.752 -7.774 5.598 1.00 96.56 172 GLY A C 1
ATOM 1290 O O . GLY A 1 172 ? -18.380 -7.714 6.660 1.00 96.56 172 GLY A O 1
ATOM 1291 N N . ILE A 1 173 ? -16.570 -7.190 5.427 1.00 97.75 173 ILE A N 1
ATOM 1292 C CA . ILE A 1 173 ? -15.907 -6.383 6.456 1.00 97.75 173 ILE A CA 1
ATOM 1293 C C . ILE A 1 173 ? -16.712 -5.114 6.747 1.00 97.75 173 ILE A C 1
ATOM 1295 O O . ILE A 1 173 ? -16.923 -4.782 7.914 1.00 97.75 173 ILE A O 1
ATOM 1299 N N . LEU A 1 174 ? -17.245 -4.458 5.715 1.00 97.56 174 LEU A N 1
ATOM 1300 C CA . LEU A 1 174 ? -18.018 -3.224 5.829 1.00 97.56 174 LEU A CA 1
ATOM 1301 C C . LEU A 1 174 ? -19.272 -3.394 6.698 1.00 97.56 174 LEU A C 1
ATOM 1303 O O . LEU A 1 174 ? -19.582 -2.515 7.502 1.00 97.56 174 LEU A O 1
ATOM 1307 N N . ARG A 1 175 ? -19.962 -4.541 6.611 1.00 95.94 175 ARG A N 1
ATOM 1308 C CA . ARG A 1 175 ? -21.110 -4.845 7.490 1.00 95.94 175 ARG A CA 1
ATOM 1309 C C . ARG A 1 175 ? -20.732 -4.817 8.973 1.00 95.94 175 ARG A C 1
ATOM 1311 O O . ARG A 1 175 ? -21.446 -4.215 9.771 1.00 95.94 175 ARG A O 1
ATOM 1318 N N . HIS A 1 176 ? -19.602 -5.421 9.333 1.00 96.12 176 HIS A N 1
ATOM 1319 C CA . HIS A 1 176 ? -19.102 -5.423 10.711 1.00 96.12 176 HIS A CA 1
ATOM 1320 C C . HIS A 1 176 ? -18.580 -4.040 11.116 1.00 96.12 176 HIS A C 1
ATOM 1322 O O . HIS A 1 176 ? -18.855 -3.564 12.217 1.00 96.12 176 HIS A O 1
ATOM 1328 N N . ALA A 1 177 ? -17.884 -3.360 10.202 1.00 97.06 177 ALA A N 1
ATOM 1329 C CA . ALA A 1 177 ? -17.350 -2.025 10.423 1.00 97.06 177 ALA A CA 1
ATOM 1330 C C . ALA A 1 177 ? -18.456 -1.001 10.728 1.00 97.06 177 ALA A C 1
ATOM 1332 O O . ALA A 1 177 ? -18.298 -0.191 11.638 1.00 97.06 177 ALA A O 1
ATOM 1333 N N . ARG A 1 178 ? -19.604 -1.070 10.039 1.00 95.88 178 ARG A N 1
ATOM 1334 C CA . ARG A 1 178 ? -20.758 -0.191 10.307 1.00 95.88 178 ARG A CA 1
ATOM 1335 C C . ARG A 1 178 ? -21.319 -0.375 11.716 1.00 95.88 178 ARG A C 1
ATOM 1337 O O . ARG A 1 178 ? -21.638 0.613 12.365 1.00 95.88 178 ARG A O 1
ATOM 1344 N N . ALA A 1 179 ? -21.388 -1.613 12.205 1.00 93.94 179 ALA A N 1
ATOM 1345 C CA . ALA A 1 179 ? -21.825 -1.895 13.573 1.00 93.94 179 ALA A CA 1
ATOM 1346 C C . ALA A 1 179 ? -20.810 -1.405 14.622 1.00 93.94 179 ALA A C 1
ATOM 1348 O O . ALA A 1 179 ? -21.202 -0.895 15.669 1.00 93.94 179 ALA A O 1
ATOM 1349 N N . ALA A 1 180 ? -19.510 -1.527 14.335 1.00 95.56 180 ALA A N 1
ATOM 1350 C CA . ALA A 1 180 ? -18.448 -1.027 15.208 1.00 95.56 180 ALA A CA 1
ATOM 1351 C C . ALA A 1 180 ? -18.357 0.513 15.227 1.00 95.56 180 ALA A C 1
ATOM 1353 O O . ALA A 1 180 ? -17.875 1.080 16.209 1.00 95.56 180 ALA A O 1
ATOM 1354 N N . ALA A 1 181 ? -18.815 1.172 14.153 1.00 96.31 181 ALA A N 1
ATOM 1355 C CA . ALA A 1 181 ? -18.781 2.619 13.947 1.00 96.31 181 ALA A CA 1
ATOM 1356 C C . ALA A 1 181 ? -17.419 3.239 14.336 1.00 96.31 181 ALA A C 1
ATOM 1358 O O . ALA A 1 181 ? -17.368 4.080 15.231 1.00 96.31 181 ALA A O 1
ATOM 1359 N N . PRO A 1 182 ? -16.301 2.790 13.735 1.00 98.19 182 PRO A N 1
ATOM 1360 C CA . PRO A 1 182 ? -14.968 3.194 14.164 1.00 98.19 182 PRO A CA 1
ATOM 1361 C C . PRO A 1 182 ? -14.692 4.679 13.905 1.00 98.19 182 PRO A C 1
ATOM 1363 O O . PRO A 1 182 ? -15.091 5.232 12.883 1.00 98.19 182 PRO A O 1
ATOM 1366 N N . ASP A 1 183 ? -13.924 5.288 14.807 1.00 97.81 183 ASP A N 1
ATOM 1367 C CA . ASP A 1 183 ? -13.378 6.642 14.652 1.00 97.81 183 ASP A CA 1
ATOM 1368 C C . ASP A 1 183 ? -12.058 6.625 13.855 1.00 97.81 183 ASP A C 1
ATOM 1370 O O . ASP A 1 183 ? -11.612 7.652 13.345 1.00 97.81 183 ASP A O 1
ATOM 1374 N N . ALA A 1 184 ? -11.411 5.456 13.784 1.00 98.50 184 ALA A N 1
ATOM 1375 C CA . ALA A 1 184 ? -10.167 5.224 13.063 1.00 98.50 184 ALA A CA 1
ATOM 1376 C C . ALA A 1 184 ? -10.043 3.767 12.600 1.00 98.50 184 ALA A C 1
ATOM 1378 O O . ALA A 1 184 ? -10.517 2.843 13.272 1.00 98.50 184 ALA A O 1
ATOM 1379 N N . LEU A 1 185 ? -9.339 3.559 11.485 1.00 98.69 185 LEU A N 1
ATOM 1380 C CA . LEU A 1 185 ? -8.939 2.236 11.010 1.00 98.69 185 LEU A CA 1
ATOM 1381 C C . LEU A 1 185 ? -7.429 2.038 11.148 1.00 98.69 185 LEU A C 1
ATOM 1383 O O . LEU A 1 185 ? -6.640 2.960 10.935 1.00 98.69 185 LEU A O 1
ATOM 1387 N N . VAL A 1 186 ? -7.026 0.806 11.451 1.00 98.81 186 VAL A N 1
ATOM 1388 C CA . VAL A 1 186 ? -5.631 0.362 11.410 1.00 98.81 186 VAL A CA 1
ATOM 1389 C C . VAL A 1 186 ? -5.533 -0.863 10.509 1.00 98.81 186 VAL A C 1
ATOM 1391 O O . VAL A 1 186 ? -6.091 -1.906 10.835 1.00 98.81 186 VAL A O 1
ATOM 1394 N N . GLY A 1 187 ? -4.831 -0.751 9.382 1.00 98.56 187 GLY A N 1
ATOM 1395 C CA . GLY A 1 187 ? -4.557 -1.871 8.477 1.00 98.56 187 GLY A CA 1
ATOM 1396 C C . GLY A 1 187 ? -3.145 -2.417 8.682 1.00 98.56 187 GLY A C 1
ATOM 1397 O O . GLY A 1 187 ? -2.185 -1.719 8.365 1.00 98.56 187 GLY A O 1
ATOM 1398 N N . ILE A 1 188 ? -3.009 -3.648 9.186 1.00 98.25 188 ILE A N 1
ATOM 1399 C CA . ILE A 1 188 ? -1.713 -4.289 9.486 1.00 98.25 188 ILE A CA 1
ATOM 1400 C C . ILE A 1 188 ? -1.540 -5.540 8.623 1.00 98.25 188 ILE A C 1
ATOM 1402 O O . ILE A 1 188 ? -2.185 -6.569 8.847 1.00 98.25 188 ILE A O 1
ATOM 1406 N N . GLY A 1 189 ? -0.676 -5.480 7.614 1.00 96.75 189 GLY A N 1
ATOM 1407 C CA . GLY A 1 189 ? -0.579 -6.568 6.643 1.00 96.75 189 GLY A CA 1
ATOM 1408 C C . GLY A 1 189 ? 0.197 -6.210 5.383 1.00 96.75 189 GLY A C 1
ATOM 1409 O O . GLY A 1 189 ? 0.974 -5.263 5.382 1.00 96.75 189 GLY A O 1
ATOM 1410 N N . GLY A 1 190 ? 0.026 -6.999 4.324 1.00 95.44 190 GLY A N 1
ATOM 1411 C CA . GLY A 1 190 ? 0.464 -6.620 2.977 1.00 95.44 190 GLY A CA 1
ATOM 1412 C C . GLY A 1 190 ? -0.569 -5.738 2.265 1.00 95.44 190 GLY A C 1
ATOM 1413 O O . GLY A 1 190 ? -1.567 -5.335 2.868 1.00 95.44 190 GLY A O 1
ATOM 1414 N N . GLY A 1 191 ? -0.363 -5.506 0.964 1.00 96.06 191 GLY A N 1
ATOM 1415 C CA . GLY A 1 191 ? -1.231 -4.669 0.122 1.00 96.06 191 GLY A CA 1
ATOM 1416 C C . GLY A 1 191 ? -2.721 -4.993 0.240 1.00 96.06 191 GLY A C 1
ATOM 1417 O O . GLY A 1 191 ? -3.510 -4.099 0.509 1.00 96.06 191 GLY A O 1
ATOM 1418 N N . SER A 1 192 ? -3.094 -6.276 0.188 1.00 95.75 192 SER A N 1
ATOM 1419 C CA . SER A 1 192 ? -4.490 -6.733 0.322 1.00 95.75 192 SER A CA 1
ATOM 1420 C C . SER A 1 192 ? -5.194 -6.205 1.585 1.00 95.75 192 SER A C 1
ATOM 1422 O O . SER A 1 192 ? -6.321 -5.714 1.529 1.00 95.75 192 SER A O 1
ATOM 1424 N N . VAL A 1 193 ? -4.507 -6.219 2.732 1.00 97.94 193 VAL A N 1
ATOM 1425 C CA . VAL A 1 193 ? -5.069 -5.747 4.010 1.00 97.94 193 VAL A CA 1
ATOM 1426 C C . VAL A 1 193 ? -5.179 -4.226 4.025 1.00 97.94 193 VAL A C 1
ATOM 1428 O O . VAL A 1 193 ? -6.188 -3.687 4.478 1.00 97.94 193 VAL A O 1
ATOM 1431 N N . MET A 1 194 ? -4.153 -3.530 3.531 1.00 98.44 194 MET A N 1
ATOM 1432 C CA . MET A 1 194 ? -4.137 -2.067 3.489 1.00 98.44 194 MET A CA 1
ATOM 1433 C C . MET A 1 194 ? -5.174 -1.518 2.506 1.00 98.44 194 MET A C 1
ATOM 1435 O O . MET A 1 194 ? -5.871 -0.562 2.833 1.00 98.44 194 MET A O 1
ATOM 1439 N N . ASP A 1 195 ? -5.336 -2.148 1.345 1.00 98.25 195 ASP A N 1
ATOM 1440 C CA . ASP A 1 195 ? -6.359 -1.793 0.361 1.00 98.25 195 ASP A CA 1
ATOM 1441 C C . ASP A 1 195 ? -7.762 -2.059 0.900 1.00 98.25 195 ASP A C 1
ATOM 1443 O O . ASP A 1 195 ? -8.631 -1.195 0.790 1.00 98.25 195 ASP A O 1
ATOM 1447 N N . THR A 1 196 ? -7.965 -3.180 1.596 1.00 98.62 196 THR A N 1
ATOM 1448 C CA . THR A 1 196 ? -9.225 -3.453 2.301 1.00 98.62 196 THR A CA 1
ATOM 1449 C C . THR A 1 196 ? -9.516 -2.392 3.366 1.00 98.62 196 THR A C 1
ATOM 1451 O O . THR A 1 196 ? -10.655 -1.940 3.479 1.00 98.62 196 THR A O 1
ATOM 1454 N N . ALA A 1 197 ? -8.508 -1.952 4.129 1.00 98.69 197 ALA A N 1
ATOM 1455 C CA . ALA A 1 197 ? -8.667 -0.902 5.138 1.00 98.69 197 ALA A CA 1
ATOM 1456 C C . ALA A 1 197 ? -9.037 0.443 4.511 1.00 98.69 197 ALA A C 1
ATOM 1458 O O . ALA A 1 197 ? -10.017 1.052 4.933 1.00 98.69 197 ALA A O 1
ATOM 1459 N N . LYS A 1 198 ? -8.319 0.869 3.466 1.00 98.75 198 LYS A N 1
ATOM 1460 C CA . LYS A 1 198 ? -8.614 2.110 2.736 1.00 98.75 198 LYS A CA 1
ATOM 1461 C C . LYS A 1 198 ? -10.016 2.076 2.119 1.00 98.75 198 LYS A C 1
ATOM 1463 O O . LYS A 1 198 ? -10.789 3.008 2.323 1.00 98.75 198 LYS A O 1
ATOM 1468 N N . ALA A 1 199 ? -10.374 0.986 1.435 1.00 98.44 199 ALA A N 1
ATOM 1469 C CA . ALA A 1 199 ? -11.706 0.818 0.856 1.00 98.44 199 ALA A CA 1
ATOM 1470 C C . ALA A 1 199 ? -12.797 0.852 1.935 1.00 98.44 199 ALA A C 1
ATOM 1472 O O . ALA A 1 199 ? -13.765 1.591 1.800 1.00 98.44 199 ALA A O 1
ATOM 1473 N N . THR A 1 200 ? -12.617 0.121 3.040 1.00 98.62 200 THR A N 1
ATOM 1474 C CA . THR A 1 200 ? -13.574 0.121 4.161 1.00 98.62 200 THR A CA 1
ATOM 1475 C C . THR A 1 200 ? -13.737 1.522 4.751 1.00 98.62 200 THR A C 1
ATOM 1477 O O . THR A 1 200 ? -14.861 1.953 4.989 1.00 98.62 200 THR A O 1
ATOM 1480 N N . ALA A 1 201 ? -12.638 2.252 4.960 1.00 98.56 201 ALA A N 1
ATOM 1481 C CA . ALA A 1 201 ? -12.660 3.601 5.519 1.00 98.56 201 ALA A CA 1
ATOM 1482 C C . ALA A 1 201 ? -13.436 4.600 4.653 1.00 98.56 201 ALA A C 1
ATOM 1484 O O . ALA A 1 201 ? -14.197 5.400 5.196 1.00 98.56 201 ALA A O 1
ATOM 1485 N N . ALA A 1 202 ? -13.268 4.536 3.329 1.00 98.44 202 ALA A N 1
ATOM 1486 C CA . ALA A 1 202 ? -14.006 5.379 2.395 1.00 98.44 202 ALA A CA 1
ATOM 1487 C C . ALA A 1 202 ? -15.484 4.960 2.310 1.00 98.44 202 ALA A C 1
ATOM 1489 O O . ALA A 1 202 ? -16.374 5.792 2.454 1.00 98.44 202 ALA A O 1
ATOM 1490 N N . LEU A 1 203 ? -15.764 3.659 2.171 1.00 98.25 203 LEU A N 1
ATOM 1491 C CA . LEU A 1 203 ? -17.126 3.129 2.016 1.00 98.25 203 LEU A CA 1
ATOM 1492 C C . LEU A 1 203 ? -17.993 3.267 3.280 1.00 98.25 203 LEU A C 1
ATOM 1494 O O . LEU A 1 203 ? -19.221 3.246 3.190 1.00 98.25 203 LEU A O 1
ATOM 1498 N N . LEU A 1 204 ? -17.388 3.433 4.461 1.00 98.19 204 LEU A N 1
ATOM 1499 C CA . LEU A 1 204 ? -18.105 3.804 5.689 1.00 98.19 204 LEU A CA 1
ATOM 1500 C C . LEU A 1 204 ? -18.735 5.202 5.613 1.00 98.19 204 LEU A C 1
ATOM 1502 O O . LEU A 1 204 ? -19.672 5.477 6.361 1.00 98.19 204 LEU A O 1
ATOM 1506 N N . CYS A 1 205 ? -18.227 6.074 4.742 1.00 97.69 205 CYS A N 1
ATOM 1507 C CA . CYS A 1 205 ? -18.756 7.418 4.522 1.00 97.69 205 CYS A CA 1
ATOM 1508 C C . CYS A 1 205 ? -19.812 7.482 3.408 1.00 97.69 205 CYS A C 1
ATOM 1510 O O . CYS A 1 205 ? -20.374 8.552 3.177 1.00 97.69 205 CYS A O 1
ATOM 1512 N N . GLU A 1 206 ? -20.079 6.359 2.743 1.00 97.69 206 GLU A N 1
ATOM 1513 C CA . GLU A 1 206 ? -21.052 6.241 1.659 1.00 97.69 206 GLU A CA 1
ATOM 1514 C C . GLU A 1 206 ? -22.386 5.661 2.155 1.00 97.69 206 GLU A C 1
ATOM 1516 O O . GLU A 1 206 ? -22.510 5.215 3.301 1.00 97.69 206 GLU A O 1
ATOM 1521 N N . ASP A 1 207 ? -23.397 5.641 1.280 1.00 94.50 207 ASP A N 1
ATOM 1522 C CA . ASP A 1 207 ? -24.719 5.110 1.622 1.00 94.50 207 ASP A CA 1
ATOM 1523 C C . ASP A 1 207 ? -24.628 3.685 2.197 1.00 94.50 207 ASP A C 1
ATOM 1525 O O . ASP A 1 207 ? -23.982 2.815 1.602 1.00 94.50 207 ASP A O 1
ATOM 1529 N N . PRO A 1 208 ? -25.349 3.373 3.293 1.00 89.31 208 PRO A N 1
ATOM 1530 C CA . PRO A 1 208 ? -25.344 2.037 3.887 1.00 89.31 208 PRO A CA 1
ATOM 1531 C C . PRO A 1 208 ? -25.772 0.904 2.937 1.00 89.31 208 PRO A C 1
ATOM 1533 O O . PRO A 1 208 ? -25.459 -0.259 3.184 1.00 89.31 208 PRO A O 1
ATOM 1536 N N . GLY A 1 209 ? -26.485 1.213 1.854 1.00 89.38 209 GLY A N 1
ATOM 1537 C CA . GLY A 1 209 ? -26.880 0.234 0.836 1.00 89.38 209 GLY A CA 1
ATOM 1538 C C . GLY A 1 209 ? -25.841 -0.014 -0.262 1.00 89.38 209 GLY A C 1
ATOM 1539 O O . GLY A 1 209 ? -26.014 -0.953 -1.031 1.00 89.38 209 GLY A O 1
ATOM 1540 N N . ALA A 1 210 ? -24.790 0.805 -0.357 1.00 93.75 210 ALA A N 1
ATOM 1541 C CA . ALA A 1 210 ? -23.824 0.727 -1.448 1.00 93.75 210 ALA A CA 1
ATOM 1542 C C . ALA A 1 210 ? -22.864 -0.462 -1.286 1.00 93.75 210 ALA A C 1
ATOM 1544 O O . ALA A 1 210 ? -22.428 -0.763 -0.165 1.00 93.75 210 ALA A O 1
ATOM 1545 N N . SER A 1 211 ? -22.525 -1.100 -2.407 1.00 96.06 211 SER A N 1
ATOM 1546 C CA . SER A 1 211 ? -21.507 -2.152 -2.496 1.00 96.06 211 SER A CA 1
ATOM 1547 C C . SER A 1 211 ? -20.162 -1.558 -2.904 1.00 96.06 211 SER A C 1
ATOM 1549 O O . SER A 1 211 ? -20.096 -0.587 -3.657 1.00 96.06 211 SER A O 1
ATOM 1551 N N . CYS A 1 212 ? -19.069 -2.185 -2.474 1.00 97.25 212 CYS A N 1
ATOM 1552 C CA . CYS A 1 212 ? -17.722 -1.905 -2.959 1.00 97.25 212 CYS A CA 1
ATOM 1553 C C . CYS A 1 212 ? -17.632 -1.947 -4.496 1.00 97.25 212 CYS A C 1
ATOM 1555 O O . CYS A 1 212 ? -16.932 -1.123 -5.086 1.00 97.25 212 CYS A O 1
ATOM 1557 N N . ALA A 1 213 ? -18.373 -2.855 -5.142 1.00 97.19 213 ALA A N 1
ATOM 1558 C CA . ALA A 1 213 ? -18.392 -2.985 -6.598 1.00 97.19 213 ALA A CA 1
ATOM 1559 C C . ALA A 1 213 ? -18.879 -1.709 -7.307 1.00 97.19 213 ALA A C 1
ATOM 1561 O O . ALA A 1 213 ? -18.409 -1.412 -8.405 1.00 97.19 213 ALA A O 1
ATOM 1562 N N . ASP A 1 214 ? -19.757 -0.929 -6.668 1.00 96.88 214 ASP A N 1
ATOM 1563 C CA . ASP A 1 214 ? -20.352 0.270 -7.263 1.00 96.88 214 ASP A CA 1
ATOM 1564 C C . ASP A 1 214 ? -19.319 1.386 -7.488 1.00 96.88 214 ASP A C 1
ATOM 1566 O O . ASP A 1 214 ? -19.567 2.287 -8.284 1.00 96.88 214 ASP A O 1
ATOM 1570 N N . PHE A 1 215 ? -18.168 1.337 -6.808 1.00 97.44 215 PHE A N 1
ATOM 1571 C CA . PHE A 1 215 ? -17.150 2.398 -6.805 1.00 97.44 215 PHE A CA 1
ATOM 1572 C C . PHE A 1 215 ? -15.830 1.999 -7.481 1.00 97.44 215 PHE A C 1
ATOM 1574 O O . PHE A 1 215 ? -14.852 2.749 -7.413 1.00 97.44 215 PHE A O 1
ATOM 1581 N N . LEU A 1 216 ? -15.761 0.816 -8.098 1.00 96.19 216 LEU A N 1
ATOM 1582 C CA . LEU A 1 216 ? -14.574 0.400 -8.844 1.00 96.19 216 LEU A CA 1
ATOM 1583 C C . LEU A 1 216 ? -14.399 1.254 -10.104 1.00 96.19 216 LEU A C 1
ATOM 1585 O O . LEU A 1 216 ? -15.353 1.500 -10.836 1.00 96.19 216 LEU A O 1
ATOM 1589 N N . GLU A 1 217 ? -13.166 1.665 -10.399 1.00 92.19 217 GLU A N 1
ATOM 1590 C CA . GLU A 1 217 ? -12.834 2.302 -11.674 1.00 92.19 217 GLU A CA 1
ATOM 1591 C C . GLU A 1 217 ? -13.247 1.395 -12.844 1.00 92.19 217 GLU A C 1
ATOM 1593 O O . GLU A 1 217 ? -13.059 0.178 -12.789 1.00 92.19 217 GLU A O 1
ATOM 1598 N N . VAL A 1 218 ? -13.750 2.006 -13.922 1.00 88.50 218 VAL A N 1
ATOM 1599 C CA . VAL A 1 218 ? -14.228 1.356 -15.161 1.00 88.50 218 VAL A CA 1
ATOM 1600 C C . VAL A 1 218 ? -15.529 0.561 -15.002 1.00 88.50 218 VAL A C 1
ATOM 1602 O O . VAL A 1 218 ? -16.412 0.703 -15.844 1.00 88.50 218 VAL A O 1
ATOM 1605 N N . ASP A 1 219 ? -15.654 -0.249 -13.952 1.00 86.19 219 ASP A N 1
ATOM 1606 C CA . ASP A 1 219 ? -16.759 -1.204 -13.792 1.00 86.19 219 ASP A CA 1
ATOM 1607 C C . ASP A 1 219 ? -17.912 -0.654 -12.919 1.00 86.19 219 ASP A C 1
ATOM 1609 O O . ASP A 1 219 ? -19.050 -1.110 -13.037 1.00 86.19 219 ASP A O 1
ATOM 1613 N N . GLY A 1 220 ? -17.624 0.293 -12.020 1.00 90.38 220 GLY A N 1
ATOM 1614 C CA . GLY A 1 220 ? -18.577 0.865 -11.067 1.00 90.38 220 GLY A CA 1
ATOM 1615 C C . GLY A 1 220 ? -19.444 1.984 -11.651 1.00 90.38 220 GLY A C 1
ATOM 1616 O O . GLY A 1 220 ? -19.108 2.616 -12.651 1.00 90.38 220 GLY A O 1
ATOM 1617 N N . THR A 1 221 ? -20.573 2.258 -10.994 1.00 94.19 221 THR A N 1
ATOM 1618 C CA . THR A 1 221 ? -21.559 3.274 -11.407 1.00 94.19 221 THR A CA 1
ATOM 1619 C C . THR A 1 221 ? -21.576 4.511 -10.506 1.00 94.19 221 THR A C 1
ATOM 1621 O O . THR A 1 221 ? -22.400 5.404 -10.707 1.00 94.19 221 THR A O 1
ATOM 1624 N N . ARG A 1 222 ? -20.727 4.558 -9.473 1.00 95.88 222 ARG A N 1
ATOM 1625 C CA . ARG A 1 222 ? -20.686 5.610 -8.451 1.00 95.88 222 ARG A CA 1
ATOM 1626 C C . ARG A 1 222 ? -19.274 6.164 -8.279 1.00 95.88 222 ARG A C 1
ATOM 1628 O O . ARG A 1 222 ? -18.278 5.490 -8.524 1.00 95.88 222 ARG A O 1
ATOM 1635 N N . HIS A 1 223 ? -19.205 7.392 -7.777 1.00 95.62 223 HIS A N 1
ATOM 1636 C CA . HIS A 1 223 ? -17.965 8.035 -7.351 1.00 95.62 223 HIS A CA 1
ATOM 1637 C C . HIS A 1 223 ? -17.941 8.172 -5.830 1.00 95.62 223 HIS A C 1
ATOM 1639 O O . HIS A 1 223 ? -18.985 8.377 -5.212 1.00 95.62 223 HIS A O 1
ATOM 1645 N N . LEU A 1 224 ? -16.751 8.057 -5.238 1.00 97.31 224 LEU A N 1
ATOM 1646 C CA . LEU A 1 224 ? -16.557 8.274 -3.805 1.00 97.31 224 LEU A CA 1
ATOM 1647 C C . LEU A 1 224 ? -16.863 9.734 -3.442 1.00 97.31 224 LEU A C 1
ATOM 1649 O O . LEU A 1 224 ? -16.510 10.648 -4.186 1.00 97.31 224 LEU A O 1
ATOM 1653 N N . SER A 1 225 ? -17.456 9.954 -2.270 1.00 97.00 225 SER A N 1
ATOM 1654 C CA . SER A 1 225 ? -17.829 11.282 -1.754 1.00 97.00 225 SER A CA 1
ATOM 1655 C C . SER A 1 225 ? -16.640 12.184 -1.398 1.00 97.00 225 SER A C 1
ATOM 1657 O O . SER A 1 225 ? -16.815 13.360 -1.078 1.00 97.00 225 SER A O 1
ATOM 1659 N N . GLY A 1 226 ? -15.431 11.621 -1.385 1.00 96.88 226 GLY A N 1
ATOM 1660 C CA . GLY A 1 226 ? -14.212 12.283 -0.934 1.00 96.88 226 GLY A CA 1
ATOM 1661 C C . GLY A 1 226 ? -14.046 12.363 0.580 1.00 96.88 226 GLY A C 1
ATOM 1662 O O . GLY A 1 226 ? -13.127 13.027 1.058 1.00 96.88 226 GLY A O 1
ATOM 1663 N N . LYS A 1 227 ? -14.887 11.659 1.340 1.00 97.69 227 LYS A N 1
ATOM 1664 C CA . LYS A 1 227 ? -14.730 11.461 2.784 1.00 97.69 227 LYS A CA 1
ATOM 1665 C C . LYS A 1 227 ? -14.162 10.073 3.065 1.00 97.69 227 LYS A C 1
ATOM 1667 O O . LYS A 1 227 ? -14.387 9.133 2.311 1.00 97.69 227 LYS A O 1
ATOM 1672 N N . SER A 1 228 ? -13.405 9.959 4.149 1.00 98.06 228 SER A N 1
ATOM 1673 C CA . SER A 1 228 ? -12.846 8.690 4.606 1.00 98.06 228 SER A CA 1
ATOM 1674 C C . SER A 1 228 ? -12.555 8.762 6.098 1.00 98.06 228 SER A C 1
ATOM 1676 O O . SER A 1 228 ? -12.133 9.805 6.610 1.00 98.06 228 SER A O 1
ATOM 1678 N N . VAL A 1 229 ? -12.778 7.656 6.803 1.00 98.50 229 VAL A N 1
ATOM 1679 C CA . VAL A 1 229 ? -12.372 7.524 8.205 1.00 98.50 229 VAL A CA 1
ATOM 1680 C C . VAL A 1 229 ? -10.832 7.512 8.288 1.00 98.50 229 VAL A C 1
ATOM 1682 O O . VAL A 1 229 ? -10.184 6.814 7.501 1.00 98.50 229 VAL A O 1
ATOM 1685 N N . PRO A 1 230 ? -10.200 8.246 9.228 1.00 98.38 230 PRO A N 1
ATOM 1686 C CA . PRO A 1 230 ? -8.744 8.274 9.349 1.00 98.38 230 PRO A CA 1
ATOM 1687 C C . PRO A 1 230 ? -8.137 6.869 9.417 1.00 98.38 230 PRO A C 1
ATOM 1689 O O . PRO A 1 230 ? -8.454 6.080 10.308 1.00 98.38 230 PRO A O 1
ATOM 1692 N N . THR A 1 231 ? -7.247 6.567 8.471 1.00 98.75 231 THR A N 1
ATOM 1693 C CA . THR A 1 231 ? -6.633 5.241 8.335 1.00 98.75 231 THR A CA 1
ATOM 1694 C C . THR A 1 231 ? -5.137 5.302 8.616 1.00 98.75 231 THR A C 1
ATOM 1696 O O . THR A 1 231 ? -4.417 6.111 8.026 1.00 98.75 231 THR A O 1
ATOM 1699 N N . VAL A 1 232 ? -4.666 4.428 9.505 1.00 98.81 232 VAL A N 1
ATOM 1700 C CA . VAL A 1 232 ? -3.245 4.169 9.762 1.00 98.81 232 VAL A CA 1
ATOM 1701 C C . VAL A 1 232 ? -2.869 2.842 9.111 1.00 98.81 232 VAL A C 1
ATOM 1703 O O . VAL A 1 232 ? -3.499 1.818 9.371 1.00 98.81 232 VAL A O 1
ATOM 1706 N N . THR A 1 233 ? -1.840 2.839 8.272 1.00 98.75 233 THR A N 1
ATOM 1707 C CA . THR A 1 233 ? -1.332 1.619 7.633 1.00 98.75 233 THR A CA 1
ATOM 1708 C C . THR A 1 233 ? -0.015 1.180 8.256 1.00 98.75 233 THR A C 1
ATOM 1710 O O . THR A 1 233 ? 0.825 2.003 8.622 1.00 98.75 233 THR A O 1
ATOM 1713 N N . VAL A 1 234 ? 0.148 -0.131 8.402 1.00 98.56 234 VAL A N 1
ATOM 1714 C CA . VAL A 1 234 ? 1.341 -0.780 8.946 1.00 98.56 234 VAL A CA 1
ATOM 1715 C C . VAL A 1 234 ? 1.726 -1.924 7.997 1.00 98.56 234 VAL A C 1
ATOM 1717 O O . VAL A 1 234 ? 1.227 -3.048 8.150 1.00 98.56 234 VAL A O 1
ATOM 1720 N N . PRO A 1 235 ? 2.559 -1.660 6.976 1.00 97.94 235 PRO A N 1
ATOM 1721 C CA . PRO A 1 235 ? 3.018 -2.698 6.069 1.00 97.94 235 PRO A CA 1
ATOM 1722 C C . PRO A 1 235 ? 3.854 -3.752 6.810 1.00 97.94 235 PRO A C 1
ATOM 1724 O O . PRO A 1 235 ? 4.760 -3.440 7.577 1.00 97.94 235 PRO A O 1
ATOM 1727 N N . THR A 1 236 ? 3.552 -5.020 6.541 1.00 96.12 236 THR A N 1
ATOM 1728 C CA . THR A 1 236 ? 4.324 -6.207 6.980 1.00 96.12 236 THR A CA 1
ATOM 1729 C C . THR A 1 236 ? 4.878 -6.989 5.786 1.00 96.12 236 THR A C 1
ATOM 1731 O O . THR A 1 236 ? 5.453 -8.063 5.934 1.00 96.12 236 THR A O 1
ATOM 1734 N N . LEU A 1 237 ? 4.658 -6.467 4.578 1.00 95.19 237 LEU A N 1
ATOM 1735 C CA . LEU A 1 237 ? 5.171 -6.994 3.327 1.00 95.19 237 LEU A CA 1
ATOM 1736 C C . LEU A 1 237 ? 5.430 -5.812 2.389 1.00 95.19 237 LEU A C 1
ATOM 1738 O O . LEU A 1 237 ? 4.516 -5.034 2.121 1.00 95.19 237 LEU A O 1
ATOM 1742 N N . PHE A 1 238 ? 6.668 -5.678 1.920 1.00 97.38 238 PHE A N 1
ATOM 1743 C CA . PHE A 1 238 ? 7.129 -4.520 1.156 1.00 97.38 238 PHE A CA 1
ATOM 1744 C C . PHE A 1 238 ? 7.147 -4.846 -0.338 1.00 97.38 238 PHE A C 1
ATOM 1746 O O . PHE A 1 238 ? 7.991 -5.613 -0.793 1.00 97.38 238 PHE A O 1
ATOM 1753 N N . GLY A 1 239 ? 6.183 -4.294 -1.073 1.00 96.38 239 GLY A N 1
ATOM 1754 C CA . GLY A 1 239 ? 6.001 -4.518 -2.508 1.00 96.38 239 GLY A CA 1
ATOM 1755 C C . GLY A 1 239 ? 4.972 -3.573 -3.109 1.00 96.38 239 GLY A C 1
ATOM 1756 O O . GLY A 1 239 ? 5.296 -2.740 -3.950 1.00 96.38 239 GLY A O 1
ATOM 1757 N N . SER A 1 240 ? 3.752 -3.628 -2.568 1.00 96.69 240 SER A N 1
ATOM 1758 C CA . SER A 1 240 ? 2.606 -2.875 -3.093 1.00 96.69 240 SER A CA 1
ATOM 1759 C C . SER A 1 240 ? 2.729 -1.350 -2.991 1.00 96.69 240 SER A C 1
ATOM 1761 O O . SER A 1 240 ? 2.024 -0.636 -3.697 1.00 96.69 240 SER A O 1
ATOM 1763 N N . GLY A 1 241 ? 3.511 -0.840 -2.030 1.00 97.81 241 GLY A N 1
ATOM 1764 C CA . GLY A 1 241 ? 3.507 0.581 -1.661 1.00 97.81 241 GLY A CA 1
ATOM 1765 C C . GLY A 1 241 ? 2.141 1.125 -1.208 1.00 97.81 241 GLY A C 1
ATOM 1766 O O . GLY A 1 241 ? 1.952 2.337 -1.141 1.00 97.81 241 GLY A O 1
ATOM 1767 N N . ALA A 1 242 ? 1.161 0.259 -0.920 1.00 98.19 242 ALA A N 1
ATOM 1768 C CA . ALA A 1 242 ? -0.220 0.633 -0.624 1.00 98.19 242 ALA A CA 1
ATOM 1769 C C . ALA A 1 242 ? -0.363 1.547 0.606 1.00 98.19 242 ALA A C 1
ATOM 1771 O O . ALA A 1 242 ? -1.354 2.268 0.727 1.00 98.19 242 ALA A O 1
ATOM 1772 N N . GLU A 1 243 ? 0.621 1.553 1.499 1.00 98.56 243 GLU A N 1
ATOM 1773 C CA . GLU A 1 243 ? 0.715 2.454 2.644 1.00 98.56 243 GLU A CA 1
ATOM 1774 C C . GLU A 1 243 ? 0.801 3.943 2.256 1.00 98.56 243 GLU A C 1
ATOM 1776 O O . GLU A 1 243 ? 0.509 4.803 3.082 1.00 98.56 243 GLU A O 1
ATOM 1781 N N . VAL A 1 244 ? 1.173 4.262 1.013 1.00 98.38 244 VAL A N 1
ATOM 1782 C CA . VAL A 1 244 ? 1.416 5.635 0.528 1.00 98.38 244 VAL A CA 1
ATOM 1783 C C . VAL A 1 244 ? 0.696 5.940 -0.789 1.00 98.38 244 VAL A C 1
ATOM 1785 O O . VAL A 1 244 ? 1.051 6.891 -1.481 1.00 98.38 244 VAL A O 1
ATOM 1788 N N . THR A 1 245 ? -0.322 5.154 -1.151 1.00 98.31 245 THR A N 1
ATOM 1789 C CA . THR A 1 245 ? -1.082 5.332 -2.399 1.00 98.31 245 THR A CA 1
ATOM 1790 C C . THR A 1 245 ? -2.541 5.686 -2.135 1.00 98.31 245 THR A C 1
ATOM 1792 O O . THR A 1 245 ? -3.124 5.323 -1.113 1.00 98.31 245 THR A O 1
ATOM 1795 N N . ARG A 1 246 ? -3.165 6.343 -3.118 1.00 97.12 246 ARG A N 1
ATOM 1796 C CA . ARG A 1 246 ? -4.607 6.659 -3.140 1.00 97.12 246 ARG A CA 1
ATOM 1797 C C . ARG A 1 246 ? -5.479 5.585 -3.796 1.00 97.12 246 ARG A C 1
ATOM 1799 O O . ARG A 1 246 ? -6.609 5.847 -4.204 1.00 97.12 246 ARG A O 1
ATOM 1806 N N . ASN A 1 247 ? -4.918 4.397 -3.968 1.00 96.25 247 ASN A N 1
ATOM 1807 C CA . ASN A 1 247 ? -5.547 3.252 -4.609 1.00 96.25 247 ASN A CA 1
ATOM 1808 C C . ASN A 1 247 ? -6.011 2.258 -3.559 1.00 96.25 247 ASN A C 1
ATOM 1810 O O . ASN A 1 247 ? -5.284 2.032 -2.606 1.00 96.25 247 ASN A O 1
ATOM 1814 N N . ALA A 1 248 ? -7.144 1.603 -3.765 1.00 97.38 248 ALA A N 1
ATOM 1815 C CA . ALA A 1 248 ? -7.435 0.320 -3.137 1.00 97.38 248 ALA A CA 1
ATOM 1816 C C . ALA A 1 248 ? -7.756 -0.677 -4.249 1.00 97.38 248 ALA A C 1
ATOM 1818 O O . ALA A 1 248 ? -8.775 -0.525 -4.923 1.00 97.38 248 ALA A O 1
ATOM 1819 N N . VAL A 1 249 ? -6.868 -1.639 -4.501 1.00 95.44 249 VAL A N 1
ATOM 1820 C CA . VAL A 1 249 ? -6.996 -2.555 -5.635 1.00 95.44 249 VAL A CA 1
ATOM 1821 C C . VAL A 1 249 ? -7.799 -3.782 -5.219 1.00 95.44 249 VAL A C 1
ATOM 1823 O O . VAL A 1 249 ? -7.346 -4.580 -4.406 1.00 95.44 249 VAL A O 1
ATOM 1826 N N . ILE A 1 250 ? -8.986 -3.941 -5.799 1.00 95.75 250 ILE A N 1
ATOM 1827 C CA . ILE A 1 250 ? -9.977 -4.950 -5.431 1.00 95.75 250 ILE A CA 1
ATOM 1828 C C . ILE A 1 250 ? -10.324 -5.809 -6.653 1.00 95.75 250 ILE A C 1
ATOM 1830 O O . ILE A 1 250 ? -10.539 -5.313 -7.762 1.00 95.75 250 ILE A O 1
ATOM 1834 N N . PHE A 1 251 ? -10.388 -7.120 -6.453 1.00 93.81 251 PHE A N 1
ATOM 1835 C CA . PHE A 1 251 ? -10.866 -8.068 -7.451 1.00 93.81 251 PHE A CA 1
ATOM 1836 C C . PHE A 1 251 ? -12.396 -8.143 -7.432 1.00 93.81 251 PHE A C 1
ATOM 1838 O O . PHE A 1 251 ? -13.006 -8.297 -6.374 1.00 93.81 251 PHE A O 1
ATOM 1845 N N . ASN A 1 252 ? -13.030 -8.067 -8.597 1.00 93.00 252 ASN A N 1
ATOM 1846 C CA . ASN A 1 252 ? -14.462 -8.285 -8.750 1.00 93.00 252 ASN A CA 1
ATOM 1847 C C . ASN A 1 252 ? -14.703 -9.693 -9.319 1.00 93.00 252 ASN A C 1
ATOM 1849 O O . ASN A 1 252 ? -14.529 -9.901 -10.523 1.00 93.00 252 ASN A O 1
ATOM 1853 N N . PRO A 1 253 ? -15.146 -10.668 -8.500 1.00 90.31 253 PRO A N 1
ATOM 1854 C CA . PRO A 1 253 ? -15.390 -12.029 -8.971 1.00 90.31 253 PRO A CA 1
ATOM 1855 C C . PRO A 1 253 ? -16.467 -12.125 -10.057 1.00 90.31 253 PRO A C 1
ATOM 1857 O O . PRO A 1 253 ? -16.472 -13.092 -10.812 1.00 90.31 253 PRO A O 1
ATOM 1860 N N . ARG A 1 254 ? -17.373 -11.140 -10.151 1.00 90.75 254 ARG A N 1
ATOM 1861 C CA . ARG A 1 254 ? -18.458 -11.139 -11.146 1.00 90.75 254 ARG A CA 1
ATOM 1862 C C . ARG A 1 254 ? -17.961 -10.783 -12.543 1.00 90.75 254 ARG A C 1
ATOM 1864 O O . ARG A 1 254 ? -18.468 -11.333 -13.513 1.00 90.75 254 ARG A O 1
ATOM 1871 N N . THR A 1 255 ? -16.994 -9.871 -12.644 1.00 88.88 255 THR A N 1
ATOM 1872 C CA . THR A 1 255 ? -16.406 -9.451 -13.929 1.00 88.88 255 THR A CA 1
ATOM 1873 C C . THR A 1 255 ? -15.089 -10.164 -14.231 1.00 88.88 255 THR A C 1
ATOM 1875 O O . THR A 1 255 ? -14.625 -10.134 -15.367 1.00 88.88 255 THR A O 1
ATOM 1878 N N . GLY A 1 256 ? -14.473 -10.802 -13.231 1.00 86.44 256 GLY A N 1
ATOM 1879 C CA . GLY A 1 256 ? -13.133 -11.378 -13.339 1.00 86.44 256 GLY A CA 1
ATOM 1880 C C . GLY A 1 256 ? -12.028 -10.322 -13.439 1.00 86.44 256 GLY A C 1
ATOM 1881 O O . GLY A 1 256 ? -10.890 -10.661 -13.759 1.00 86.44 256 GLY A O 1
ATOM 1882 N N . ALA A 1 257 ? -12.346 -9.049 -13.186 1.00 87.00 257 ALA A N 1
ATOM 1883 C CA . ALA A 1 257 ? -11.414 -7.940 -13.319 1.00 87.00 257 ALA A CA 1
ATOM 1884 C C . ALA A 1 257 ? -10.884 -7.479 -11.957 1.00 87.00 257 ALA A C 1
ATOM 1886 O O . ALA A 1 257 ? -11.610 -7.408 -10.964 1.00 87.00 257 ALA A O 1
ATOM 1887 N N . LYS A 1 258 ? -9.603 -7.109 -11.926 1.00 90.38 258 LYS A N 1
ATOM 1888 C CA . LYS A 1 258 ? -8.973 -6.421 -10.797 1.00 90.38 258 LYS A CA 1
ATOM 1889 C C . LYS A 1 258 ? -8.962 -4.919 -11.090 1.00 90.38 258 LYS A C 1
ATOM 1891 O O . LYS A 1 258 ? -8.338 -4.483 -12.059 1.00 90.38 258 LYS A O 1
ATOM 1896 N N . ARG A 1 259 ? -9.678 -4.131 -10.285 1.00 92.81 259 ARG A N 1
ATOM 1897 C CA . ARG A 1 259 ? -9.873 -2.681 -10.472 1.00 92.81 259 ARG A CA 1
ATOM 1898 C C . ARG A 1 259 ? -9.510 -1.924 -9.203 1.00 92.81 259 ARG A C 1
ATOM 1900 O O . ARG A 1 259 ? -9.527 -2.483 -8.114 1.00 92.81 259 ARG A O 1
ATOM 1907 N N . SER A 1 260 ? -9.167 -0.647 -9.330 1.00 94.06 260 SER A N 1
ATOM 1908 C CA . SER A 1 260 ? -8.957 0.205 -8.156 1.00 94.06 260 SER A CA 1
ATOM 1909 C C . SER A 1 260 ? -10.251 0.907 -7.763 1.00 94.06 260 SER A C 1
ATOM 1911 O O . SER A 1 260 ? -10.978 1.361 -8.637 1.00 94.06 260 SER A O 1
ATOM 1913 N N . LEU A 1 261 ? -10.489 1.095 -6.468 1.00 96.25 261 LEU A N 1
ATOM 1914 C CA . LEU A 1 261 ? -11.093 2.341 -6.004 1.00 96.25 261 LEU A CA 1
ATOM 1915 C C . LEU A 1 261 ? -9.977 3.389 -5.969 1.00 96.25 261 LEU A C 1
ATOM 1917 O O . LEU A 1 261 ? -8.872 3.096 -5.497 1.00 96.25 261 LEU A O 1
ATOM 1921 N N . ARG A 1 262 ? -10.242 4.597 -6.467 1.00 95.75 262 ARG A N 1
ATOM 1922 C CA . ARG A 1 262 ? -9.250 5.678 -6.488 1.00 95.75 262 ARG A CA 1
ATOM 1923 C C . ARG A 1 262 ? -9.884 7.009 -6.124 1.00 95.75 262 ARG A C 1
ATOM 1925 O O . ARG A 1 262 ? -10.845 7.440 -6.749 1.00 95.75 262 ARG A O 1
ATOM 1932 N N . HIS A 1 263 ? -9.317 7.660 -5.119 1.00 96.94 263 HIS A N 1
ATOM 1933 C CA . HIS A 1 263 ? -9.682 8.999 -4.676 1.00 96.94 263 HIS A CA 1
ATOM 1934 C C . HIS A 1 263 ? -8.614 9.491 -3.702 1.00 96.94 263 HIS A C 1
ATOM 1936 O O . HIS A 1 263 ? -8.092 8.691 -2.931 1.00 96.94 263 HIS A O 1
ATOM 1942 N N . ASP A 1 264 ? -8.337 10.790 -3.636 1.00 96.38 264 ASP A N 1
ATOM 1943 C CA . ASP A 1 264 ? -7.334 11.338 -2.704 1.00 96.38 264 ASP A CA 1
ATOM 1944 C C . ASP A 1 264 ? -7.696 11.105 -1.221 1.00 96.38 264 ASP A C 1
ATOM 1946 O O . ASP A 1 264 ? -6.841 11.112 -0.343 1.00 96.38 264 ASP A O 1
ATOM 1950 N N . ALA A 1 265 ? -8.962 10.791 -0.942 1.00 96.31 265 ALA A N 1
ATOM 1951 C CA . ALA A 1 265 ? -9.452 10.411 0.386 1.00 96.31 265 ALA A CA 1
ATOM 1952 C C . ALA A 1 265 ? -9.024 8.992 0.810 1.00 96.31 265 ALA A C 1
ATOM 1954 O O . ALA A 1 265 ? -9.153 8.634 1.979 1.00 96.31 265 ALA A O 1
ATOM 1955 N N . LEU A 1 266 ? -8.524 8.177 -0.126 1.00 98.12 266 LEU A N 1
ATOM 1956 C CA . LEU A 1 266 ? -7.984 6.847 0.162 1.00 98.12 266 LEU A CA 1
ATOM 1957 C C . LEU A 1 266 ? -6.531 6.895 0.639 1.00 98.12 266 LEU A C 1
ATOM 1959 O O . LEU A 1 266 ? -6.047 5.877 1.128 1.00 98.12 266 LEU A O 1
ATOM 1963 N N . PHE A 1 267 ? -5.828 8.030 0.528 1.00 98.50 267 PHE A N 1
ATOM 1964 C CA . PHE A 1 267 ? -4.504 8.144 1.135 1.00 98.50 267 PHE A CA 1
ATOM 1965 C C . PHE A 1 267 ? -4.598 7.865 2.642 1.00 98.50 267 PHE A C 1
ATOM 1967 O O . PHE A 1 267 ? -5.402 8.498 3.335 1.00 98.50 267 PHE A O 1
ATOM 1974 N N . PRO A 1 268 ? -3.765 6.964 3.192 1.00 98.62 268 PRO A N 1
ATOM 1975 C CA . PRO A 1 268 ? -3.683 6.801 4.633 1.00 98.62 268 PRO A CA 1
ATOM 1976 C C . PRO A 1 268 ? -3.289 8.121 5.294 1.00 98.62 268 PRO A C 1
ATOM 1978 O O . PRO A 1 268 ? -2.426 8.844 4.794 1.00 98.62 268 PRO A O 1
ATOM 1981 N N . ALA A 1 269 ? -3.869 8.421 6.454 1.00 98.50 269 ALA A N 1
ATOM 1982 C CA . ALA A 1 269 ? -3.450 9.573 7.251 1.00 98.50 269 ALA A CA 1
ATOM 1983 C C . ALA A 1 269 ? -2.011 9.384 7.765 1.00 98.50 269 ALA A C 1
ATOM 1985 O O . ALA A 1 269 ? -1.245 10.343 7.913 1.00 98.50 269 ALA A O 1
ATOM 1986 N N . VAL A 1 270 ? -1.644 8.130 8.047 1.00 98.69 270 VAL A N 1
ATOM 1987 C CA . VAL A 1 270 ? -0.329 7.725 8.542 1.00 98.69 270 VAL A CA 1
ATOM 1988 C C . VAL A 1 270 ? 0.086 6.393 7.919 1.00 98.69 270 VAL A C 1
ATOM 1990 O O . VAL A 1 270 ? -0.721 5.465 7.849 1.00 98.69 270 VAL A O 1
ATOM 1993 N N . ALA A 1 271 ? 1.365 6.284 7.567 1.00 98.69 271 ALA A N 1
ATOM 1994 C CA . ALA A 1 271 ? 2.047 5.026 7.273 1.00 98.69 271 ALA A CA 1
ATOM 1995 C C . ALA A 1 271 ? 3.146 4.773 8.316 1.00 98.69 271 ALA A C 1
ATOM 1997 O O . ALA A 1 271 ? 4.007 5.630 8.523 1.00 98.69 271 ALA A O 1
ATOM 1998 N N . LEU A 1 272 ? 3.125 3.614 8.976 1.00 98.50 272 LEU A N 1
ATOM 1999 C CA . LEU A 1 272 ? 4.155 3.158 9.916 1.00 98.50 272 LEU A CA 1
ATOM 2000 C C . LEU A 1 272 ? 5.015 2.082 9.254 1.00 98.50 272 LEU A C 1
ATOM 2002 O O . LEU A 1 272 ? 4.690 0.898 9.299 1.00 98.50 272 LEU A O 1
ATOM 2006 N N . VAL A 1 273 ? 6.108 2.508 8.630 1.00 98.44 273 VAL A N 1
ATOM 2007 C CA . VAL A 1 273 ? 7.009 1.642 7.863 1.00 98.44 273 VAL A CA 1
ATOM 2008 C C . VAL A 1 273 ? 8.147 1.168 8.766 1.00 98.44 273 VAL A C 1
ATOM 2010 O O . VAL A 1 273 ? 9.170 1.839 8.908 1.00 98.44 273 VAL A O 1
ATOM 2013 N N . ASP A 1 274 ? 7.957 0.011 9.394 1.00 98.12 274 ASP A N 1
ATOM 2014 C CA . ASP A 1 274 ? 8.950 -0.634 10.256 1.00 98.12 274 ASP A CA 1
ATOM 2015 C C . ASP A 1 274 ? 9.546 -1.865 9.547 1.00 98.12 274 ASP A C 1
ATOM 2017 O O . ASP A 1 274 ? 8.850 -2.878 9.420 1.00 98.12 274 ASP A O 1
ATOM 2021 N N . PRO A 1 275 ? 10.800 -1.796 9.050 1.00 97.31 275 PRO A N 1
ATOM 2022 C CA . PRO A 1 275 ? 11.411 -2.867 8.263 1.00 97.31 275 PRO A CA 1
ATOM 2023 C C . PRO A 1 275 ? 11.400 -4.239 8.944 1.00 97.31 275 PRO A C 1
ATOM 2025 O O . PRO A 1 275 ? 11.223 -5.252 8.264 1.00 97.31 275 PRO A O 1
ATOM 2028 N N . ASP A 1 276 ? 11.518 -4.289 10.274 1.00 95.62 276 ASP A N 1
ATOM 2029 C CA . ASP A 1 276 ? 11.567 -5.553 11.019 1.00 95.62 276 ASP A CA 1
ATOM 2030 C C . ASP A 1 276 ? 10.254 -6.338 10.899 1.00 95.62 276 ASP A C 1
ATOM 2032 O O . ASP A 1 276 ? 10.249 -7.569 10.947 1.00 95.62 276 ASP A O 1
ATOM 2036 N N . LEU A 1 277 ? 9.130 -5.653 10.659 1.00 95.88 277 LEU A N 1
ATOM 2037 C CA . LEU A 1 277 ? 7.846 -6.319 10.447 1.00 95.88 277 LEU A CA 1
ATOM 2038 C C . LEU A 1 277 ? 7.814 -7.119 9.141 1.00 95.88 277 LEU A C 1
ATOM 2040 O O . LEU A 1 277 ? 7.088 -8.111 9.061 1.00 95.88 277 LEU A O 1
ATOM 2044 N N . GLY A 1 278 ? 8.618 -6.741 8.142 1.00 93.19 278 GLY A N 1
ATOM 2045 C CA . GLY A 1 278 ? 8.744 -7.486 6.889 1.00 93.19 278 GLY A CA 1
ATOM 2046 C C . GLY A 1 278 ? 9.353 -8.872 7.070 1.00 93.19 278 GLY A C 1
ATOM 2047 O O . GLY A 1 278 ? 8.978 -9.798 6.354 1.00 93.19 278 GLY A O 1
ATOM 2048 N N . LEU A 1 279 ? 10.238 -9.040 8.059 1.00 91.88 279 LEU A N 1
ATOM 2049 C CA . LEU A 1 279 ? 10.916 -10.309 8.358 1.00 91.88 279 LEU A CA 1
ATOM 2050 C C . LEU A 1 279 ? 9.959 -11.381 8.910 1.00 91.88 279 LEU A C 1
ATOM 2052 O O . LEU A 1 279 ? 10.284 -12.563 8.924 1.00 91.88 279 LEU A O 1
ATOM 2056 N N . THR A 1 280 ? 8.745 -10.995 9.314 1.00 87.25 280 THR A N 1
ATOM 2057 C CA . THR A 1 280 ? 7.705 -11.938 9.762 1.00 87.25 280 THR A CA 1
ATOM 2058 C C . THR A 1 280 ? 7.063 -12.724 8.611 1.00 87.25 280 THR A C 1
ATOM 2060 O O . THR A 1 280 ? 6.397 -13.735 8.847 1.00 87.25 280 THR A O 1
ATOM 2063 N N . ALA A 1 281 ? 7.240 -12.277 7.362 1.00 89.38 281 ALA A N 1
ATOM 2064 C CA . ALA A 1 281 ? 6.663 -12.921 6.190 1.00 89.38 281 ALA A CA 1
ATOM 2065 C C . ALA A 1 281 ? 7.573 -14.039 5.633 1.00 89.38 281 ALA A C 1
ATOM 2067 O O . ALA A 1 281 ? 8.799 -13.892 5.607 1.00 89.38 281 ALA A O 1
ATOM 2068 N N . PRO A 1 282 ? 7.001 -15.138 5.094 1.00 90.75 282 PRO A N 1
ATOM 2069 C CA . PRO A 1 282 ? 7.784 -16.182 4.434 1.00 90.75 282 PRO A CA 1
ATOM 2070 C C . PRO A 1 282 ? 8.652 -15.620 3.302 1.00 90.75 282 PRO A C 1
ATOM 2072 O O . PRO A 1 282 ? 8.190 -14.784 2.524 1.00 90.75 282 PRO A O 1
ATOM 2075 N N . ARG A 1 283 ? 9.878 -16.136 3.145 1.00 92.50 283 ARG A N 1
ATOM 2076 C CA . ARG A 1 283 ? 10.837 -15.685 2.116 1.00 92.50 283 ARG A CA 1
ATOM 2077 C C . ARG A 1 283 ? 10.233 -15.620 0.709 1.00 92.50 283 ARG A C 1
ATOM 2079 O O . ARG A 1 283 ? 10.468 -14.650 0.003 1.00 92.50 283 ARG A O 1
ATOM 2086 N N . ALA A 1 284 ? 9.423 -16.607 0.319 1.00 92.44 284 ALA A N 1
ATOM 2087 C CA . ALA A 1 284 ? 8.763 -16.618 -0.989 1.00 92.44 284 ALA A CA 1
ATOM 2088 C C . ALA A 1 284 ? 7.819 -15.416 -1.189 1.00 92.44 284 ALA A C 1
ATOM 2090 O O . ALA A 1 284 ? 7.815 -14.807 -2.255 1.00 92.44 284 ALA A O 1
ATOM 2091 N N . ALA A 1 285 ? 7.065 -15.035 -0.151 1.00 92.62 285 ALA A N 1
ATOM 2092 C CA . ALA A 1 285 ? 6.207 -13.854 -0.188 1.00 92.62 285 ALA A CA 1
ATOM 2093 C C . ALA A 1 285 ? 7.037 -12.563 -0.215 1.00 92.62 285 ALA A C 1
ATOM 2095 O O . ALA A 1 285 ? 6.723 -11.664 -0.991 1.00 92.62 285 ALA A O 1
ATOM 2096 N N . ARG A 1 286 ? 8.118 -12.489 0.580 1.00 95.12 286 ARG A N 1
ATOM 2097 C CA . ARG A 1 286 ? 9.056 -11.352 0.559 1.00 95.12 286 ARG A CA 1
ATOM 2098 C C . ARG A 1 286 ? 9.672 -11.151 -0.823 1.00 95.12 286 ARG A C 1
ATOM 2100 O O . ARG A 1 286 ? 9.733 -10.020 -1.283 1.00 95.12 286 ARG A O 1
ATOM 2107 N N . LEU A 1 287 ? 10.076 -12.231 -1.494 1.00 95.75 287 LEU A N 1
ATOM 2108 C CA . LEU A 1 287 ? 10.634 -12.174 -2.845 1.00 95.75 287 LEU A CA 1
ATOM 2109 C C . LEU A 1 287 ? 9.610 -11.704 -3.868 1.00 95.75 287 LEU A C 1
ATOM 2111 O O . LEU A 1 287 ? 9.898 -10.776 -4.615 1.00 95.75 287 LEU A O 1
ATOM 2115 N N . ALA A 1 288 ? 8.408 -12.283 -3.868 1.00 95.44 288 ALA A N 1
ATOM 2116 C CA . ALA A 1 288 ? 7.346 -11.829 -4.758 1.00 95.44 288 ALA A CA 1
ATOM 2117 C C . ALA A 1 288 ? 7.038 -10.335 -4.558 1.00 95.44 288 ALA A C 1
ATOM 2119 O O . ALA A 1 288 ? 6.909 -9.602 -5.531 1.00 95.44 288 ALA A O 1
ATOM 2120 N N . ALA A 1 289 ? 6.981 -9.867 -3.310 1.00 96.69 289 ALA A N 1
ATOM 2121 C CA . ALA A 1 289 ? 6.744 -8.461 -3.002 1.00 96.69 289 ALA A CA 1
ATOM 2122 C C . ALA A 1 289 ? 7.920 -7.554 -3.407 1.00 96.69 289 ALA A C 1
ATOM 2124 O O . ALA A 1 289 ? 7.705 -6.493 -3.979 1.00 96.69 289 ALA A O 1
ATOM 2125 N N . ALA A 1 290 ? 9.165 -7.976 -3.191 1.00 97.81 290 ALA A N 1
ATOM 2126 C CA . ALA A 1 290 ? 10.331 -7.216 -3.632 1.00 97.81 290 ALA A CA 1
ATOM 2127 C C . ALA A 1 290 ? 10.382 -7.094 -5.167 1.00 97.81 290 ALA A C 1
ATOM 2129 O O . ALA A 1 290 ? 10.704 -6.030 -5.691 1.00 97.81 290 ALA A O 1
ATOM 2130 N N . VAL A 1 291 ? 10.002 -8.150 -5.893 1.00 97.81 291 VAL A N 1
ATOM 2131 C CA . VAL A 1 291 ? 9.851 -8.106 -7.356 1.00 97.81 291 VAL A CA 1
ATOM 2132 C C . VAL A 1 291 ? 8.729 -7.149 -7.769 1.00 97.81 291 VAL A C 1
ATOM 2134 O O . VAL A 1 291 ? 8.913 -6.392 -8.714 1.00 97.81 291 VAL A O 1
ATOM 2137 N N . ASP A 1 292 ? 7.609 -7.115 -7.045 1.00 97.94 292 ASP A N 1
ATOM 2138 C CA . ASP A 1 292 ? 6.523 -6.146 -7.263 1.00 97.94 292 ASP A CA 1
ATOM 2139 C C . ASP A 1 292 ? 7.012 -4.695 -7.102 1.00 97.94 292 ASP A C 1
ATOM 2141 O O . ASP A 1 292 ? 6.844 -3.873 -7.999 1.00 97.94 292 ASP A O 1
ATOM 2145 N N . ALA A 1 293 ? 7.740 -4.394 -6.017 1.00 98.44 293 ALA A N 1
ATOM 2146 C CA . ALA A 1 293 ? 8.373 -3.085 -5.827 1.00 98.44 293 ALA A CA 1
ATOM 2147 C C . ALA A 1 293 ? 9.350 -2.745 -6.963 1.00 98.44 293 ALA A C 1
ATOM 2149 O O . ALA A 1 293 ? 9.377 -1.608 -7.432 1.00 98.44 293 ALA A O 1
ATOM 2150 N N . TRP A 1 294 ? 10.135 -3.716 -7.434 1.00 98.12 294 TRP A N 1
ATOM 2151 C CA . TRP A 1 294 ? 11.021 -3.525 -8.581 1.00 98.12 294 TRP A CA 1
ATOM 2152 C C . TRP A 1 294 ? 10.245 -3.207 -9.869 1.00 98.12 294 TRP A C 1
ATOM 2154 O O . TRP A 1 294 ? 10.631 -2.294 -10.603 1.00 98.12 294 TRP A O 1
ATOM 2164 N N . CYS A 1 295 ? 9.129 -3.896 -10.119 1.00 97.88 295 CYS A N 1
ATOM 2165 C CA . CYS A 1 295 ? 8.238 -3.606 -11.245 1.00 97.88 295 CYS A CA 1
ATOM 2166 C C . CYS A 1 295 ? 7.646 -2.196 -11.124 1.00 97.88 295 CYS A C 1
ATOM 2168 O O . CYS A 1 295 ? 7.659 -1.453 -12.099 1.00 97.88 295 CYS A O 1
ATOM 2170 N N . HIS A 1 296 ? 7.200 -1.782 -9.932 1.00 98.25 296 HIS A N 1
ATOM 2171 C CA . HIS A 1 296 ? 6.722 -0.416 -9.708 1.00 98.25 296 HIS A CA 1
ATOM 2172 C C . HIS A 1 296 ? 7.774 0.621 -10.093 1.00 98.25 296 HIS A C 1
ATOM 2174 O O . HIS A 1 296 ? 7.486 1.496 -10.900 1.00 98.25 296 HIS A O 1
ATOM 2180 N N . LEU A 1 297 ? 8.991 0.497 -9.558 1.00 97.94 297 LEU A N 1
ATOM 2181 C CA . LEU A 1 297 ? 10.071 1.458 -9.795 1.00 97.94 297 LEU A CA 1
ATOM 2182 C C . LEU A 1 297 ? 10.496 1.516 -11.270 1.00 97.94 297 LEU A C 1
ATOM 2184 O O . LEU A 1 297 ? 10.822 2.581 -11.782 1.00 97.94 297 LEU A O 1
ATOM 2188 N N . THR A 1 298 ? 10.511 0.378 -11.960 1.00 95.38 298 THR A N 1
ATOM 2189 C CA . THR A 1 298 ? 10.900 0.317 -13.376 1.00 95.38 298 THR A CA 1
ATOM 2190 C C . THR A 1 298 ? 9.800 0.844 -14.294 1.00 95.38 298 THR A C 1
ATOM 2192 O O . THR A 1 298 ? 10.067 1.649 -15.183 1.00 95.38 298 THR A O 1
ATOM 2195 N N . GLU A 1 299 ? 8.546 0.473 -14.051 1.00 95.56 299 GLU A N 1
ATOM 2196 C CA . GLU A 1 299 ? 7.417 0.940 -14.856 1.00 95.56 299 GLU A CA 1
ATOM 2197 C C . GLU A 1 299 ? 7.113 2.426 -14.649 1.00 95.56 299 GLU A C 1
ATOM 2199 O O . GLU A 1 299 ? 6.705 3.099 -15.595 1.00 95.56 299 GLU A O 1
ATOM 2204 N N . THR A 1 300 ? 7.355 2.980 -13.458 1.00 94.12 300 THR A N 1
ATOM 2205 C CA . THR A 1 300 ? 7.213 4.427 -13.231 1.00 94.12 300 THR A CA 1
ATOM 2206 C C . THR A 1 300 ? 8.271 5.248 -13.961 1.00 94.12 300 THR A C 1
ATOM 2208 O O . THR A 1 300 ? 7.981 6.393 -14.307 1.00 94.12 300 THR A O 1
ATOM 2211 N N . LEU A 1 301 ? 9.460 4.690 -14.234 1.00 89.50 301 LEU A N 1
ATOM 2212 C CA . LEU A 1 301 ? 10.459 5.328 -15.106 1.00 89.50 301 LEU A CA 1
ATOM 2213 C C . LEU A 1 301 ? 9.997 5.365 -16.565 1.00 89.50 301 LEU A C 1
ATOM 2215 O O . LEU A 1 301 ? 10.243 6.347 -17.258 1.00 89.50 301 LEU A O 1
ATOM 2219 N N . CYS A 1 302 ? 9.316 4.313 -17.017 1.00 88.81 302 CYS A N 1
ATOM 2220 C CA . CYS A 1 302 ? 8.816 4.192 -18.387 1.00 88.81 302 CYS A CA 1
ATOM 2221 C C . CYS A 1 302 ? 7.409 4.780 -18.590 1.00 88.81 302 CYS A C 1
ATOM 2223 O O . CYS A 1 302 ? 6.853 4.691 -19.686 1.00 88.81 302 CYS A O 1
ATOM 2225 N N . SER A 1 303 ? 6.799 5.344 -17.547 1.00 90.06 303 SER A N 1
ATOM 2226 C CA . SER A 1 303 ? 5.447 5.887 -17.626 1.00 90.06 303 SER A CA 1
ATOM 2227 C C . SER A 1 303 ? 5.406 7.152 -18.482 1.00 90.06 303 SER A C 1
ATOM 2229 O O . SER A 1 303 ? 6.197 8.074 -18.297 1.00 90.06 303 SER A O 1
ATOM 2231 N N . THR A 1 304 ? 4.383 7.269 -19.329 1.00 86.88 304 THR A N 1
ATOM 2232 C CA . THR A 1 304 ? 4.073 8.508 -20.067 1.00 86.88 304 THR A CA 1
ATOM 2233 C C . THR A 1 304 ? 3.648 9.666 -19.158 1.00 86.88 304 THR A C 1
ATOM 2235 O O . THR A 1 304 ? 3.506 10.793 -19.623 1.00 86.88 304 THR A O 1
ATOM 2238 N N . ARG A 1 305 ? 3.436 9.403 -17.861 1.00 89.06 305 ARG A N 1
ATOM 2239 C CA . ARG A 1 305 ? 3.174 10.408 -16.819 1.00 89.06 305 ARG A CA 1
ATOM 2240 C C . ARG A 1 305 ? 4.311 10.505 -15.802 1.00 89.06 305 ARG A C 1
ATOM 2242 O O . ARG A 1 305 ? 4.094 11.000 -14.695 1.00 89.06 305 ARG A O 1
ATOM 2249 N N . ALA A 1 306 ? 5.495 9.988 -16.123 1.00 88.88 306 ALA A N 1
ATOM 2250 C CA . ALA A 1 306 ? 6.674 10.242 -15.311 1.00 88.88 306 ALA A CA 1
ATOM 2251 C C . ALA A 1 306 ? 6.917 11.757 -15.198 1.00 88.88 306 ALA A C 1
ATOM 2253 O O . ALA A 1 306 ? 6.612 12.522 -16.111 1.00 88.88 306 ALA A O 1
ATOM 2254 N N . THR A 1 307 ? 7.449 12.200 -14.063 1.00 87.75 307 THR A N 1
ATOM 2255 C CA . THR A 1 307 ? 7.739 13.613 -13.794 1.00 87.75 307 THR A CA 1
ATOM 2256 C C . THR A 1 307 ? 9.125 13.747 -13.172 1.00 87.75 307 THR A C 1
ATOM 2258 O O . THR A 1 307 ? 9.663 12.765 -12.645 1.00 87.75 307 THR A O 1
ATOM 2261 N N . PRO A 1 308 ? 9.710 14.957 -13.112 1.00 86.94 308 PRO A N 1
ATOM 2262 C CA . PRO A 1 308 ? 10.998 15.146 -12.448 1.00 86.94 308 PRO A CA 1
ATOM 2263 C C . PRO A 1 308 ? 10.943 14.874 -10.940 1.00 86.94 308 PRO A C 1
ATOM 2265 O O . PRO A 1 308 ? 11.985 14.774 -10.302 1.00 86.94 308 PRO A O 1
ATOM 2268 N N . PHE A 1 309 ? 9.742 14.726 -10.369 1.00 90.62 309 PHE A N 1
ATOM 2269 C CA . PHE A 1 309 ? 9.546 14.303 -8.987 1.00 90.62 309 PHE A CA 1
ATOM 2270 C C . PHE A 1 309 ? 9.453 12.780 -8.841 1.00 90.62 309 PHE A C 1
ATOM 2272 O O . PHE A 1 309 ? 9.904 12.255 -7.828 1.00 90.62 309 PHE A O 1
ATOM 2279 N N . THR A 1 310 ? 8.906 12.045 -9.818 1.00 93.69 310 THR A N 1
ATOM 2280 C CA . THR A 1 310 ? 8.781 10.576 -9.724 1.00 93.69 310 THR A CA 1
ATOM 2281 C C . THR A 1 310 ? 10.037 9.835 -10.180 1.00 93.69 310 THR A C 1
ATOM 2283 O O . THR A 1 310 ? 10.350 8.778 -9.624 1.00 93.69 310 THR A O 1
ATOM 2286 N N . LEU A 1 311 ? 10.785 10.380 -11.149 1.00 91.62 311 LEU A N 1
ATOM 2287 C CA . LEU A 1 311 ? 12.002 9.744 -11.669 1.00 91.62 311 LEU A CA 1
ATOM 2288 C C . LEU A 1 311 ? 13.082 9.545 -10.586 1.00 91.62 311 LEU A C 1
ATOM 2290 O O . LEU A 1 311 ? 13.558 8.415 -10.449 1.00 91.62 311 LEU A O 1
ATOM 2294 N N . PRO A 1 312 ? 13.438 10.551 -9.753 1.00 94.56 312 PRO A N 1
ATOM 2295 C CA . PRO A 1 312 ? 14.455 10.364 -8.716 1.00 94.56 312 PRO A CA 1
ATOM 2296 C C . PRO A 1 312 ? 14.045 9.343 -7.652 1.00 94.56 312 PRO A C 1
ATOM 2298 O O . PRO A 1 312 ? 14.889 8.601 -7.159 1.00 94.56 312 PRO A O 1
ATOM 2301 N N . LEU A 1 313 ? 12.751 9.268 -7.318 1.00 97.12 313 LEU A N 1
ATOM 2302 C CA . LEU A 1 313 ? 12.229 8.285 -6.362 1.00 97.12 313 LEU A CA 1
ATOM 2303 C C . LEU A 1 313 ? 12.385 6.862 -6.897 1.00 97.12 313 LEU A C 1
ATOM 2305 O O . LEU A 1 313 ? 12.822 5.968 -6.173 1.00 97.12 313 LEU A O 1
ATOM 2309 N N . SER A 1 314 ? 12.071 6.682 -8.180 1.00 96.50 314 SER A N 1
ATOM 2310 C CA . SER A 1 314 ? 12.202 5.404 -8.875 1.00 96.50 314 SER A CA 1
ATOM 2311 C C . SER A 1 314 ? 13.666 4.957 -8.930 1.00 96.50 314 SER A C 1
ATOM 2313 O O . SER A 1 314 ? 14.004 3.848 -8.513 1.00 96.50 314 SER A O 1
ATOM 2315 N N . ALA A 1 315 ? 14.558 5.860 -9.346 1.00 96.00 315 ALA A N 1
ATOM 2316 C CA . ALA A 1 315 ? 15.993 5.601 -9.416 1.00 96.00 315 ALA A CA 1
ATOM 2317 C C . ALA A 1 315 ? 16.598 5.262 -8.041 1.00 96.00 315 ALA A C 1
ATOM 2319 O O . ALA A 1 315 ? 17.373 4.311 -7.924 1.00 96.00 315 ALA A O 1
ATOM 2320 N N . GLU A 1 316 ? 16.223 5.994 -6.987 1.00 98.12 316 GLU A N 1
ATOM 2321 C CA . GLU A 1 316 ? 16.720 5.734 -5.634 1.00 98.12 316 GLU A CA 1
ATOM 2322 C C . GLU A 1 316 ? 16.210 4.399 -5.081 1.00 98.12 316 GLU A C 1
ATOM 2324 O O . GLU A 1 316 ? 16.988 3.627 -4.516 1.00 98.12 316 GLU A O 1
ATOM 2329 N N . GLY A 1 317 ? 14.932 4.070 -5.295 1.00 98.12 317 GLY A N 1
ATOM 2330 C CA . GLY A 1 317 ? 14.388 2.770 -4.903 1.00 98.12 317 GLY A CA 1
ATOM 2331 C C . GLY A 1 317 ? 15.107 1.617 -5.605 1.00 98.12 317 GLY A C 1
ATOM 2332 O O . GLY A 1 317 ? 15.461 0.630 -4.957 1.00 98.12 317 GLY A O 1
ATOM 2333 N N . MET A 1 318 ? 15.408 1.766 -6.901 1.00 97.88 318 MET A N 1
ATOM 2334 C CA . MET A 1 318 ? 16.171 0.765 -7.653 1.00 97.88 318 MET A CA 1
ATOM 2335 C C . MET A 1 318 ? 17.593 0.623 -7.114 1.00 97.88 318 MET A C 1
ATOM 2337 O O . MET A 1 318 ? 18.064 -0.496 -6.909 1.00 97.88 318 MET A O 1
ATOM 2341 N N . ARG A 1 319 ? 18.267 1.744 -6.832 1.00 98.12 319 ARG A N 1
ATOM 2342 C CA . ARG A 1 319 ? 19.623 1.761 -6.268 1.00 98.12 319 ARG A CA 1
ATOM 2343 C C . ARG A 1 319 ? 19.699 1.028 -4.925 1.00 98.12 319 ARG A C 1
ATOM 2345 O O . ARG A 1 319 ? 20.704 0.375 -4.648 1.00 98.12 319 ARG A O 1
ATOM 2352 N N . LEU A 1 320 ? 18.663 1.150 -4.095 1.00 98.00 320 LEU A N 1
ATOM 2353 C CA . LEU A 1 320 ? 18.577 0.483 -2.794 1.00 98.00 320 LEU A CA 1
ATOM 2354 C C . LEU A 1 320 ? 18.258 -1.011 -2.923 1.00 98.00 320 LEU A C 1
ATOM 2356 O O . LEU A 1 320 ? 18.859 -1.818 -2.215 1.00 98.00 320 LEU A O 1
ATOM 2360 N N . LEU A 1 321 ? 17.326 -1.381 -3.805 1.00 98.00 321 LEU A N 1
ATOM 2361 C CA . LEU A 1 321 ? 16.811 -2.749 -3.896 1.00 98.00 321 LEU A CA 1
ATOM 2362 C C . LEU A 1 321 ? 17.688 -3.682 -4.738 1.00 98.00 321 LEU A C 1
ATOM 2364 O O . LEU A 1 321 ? 17.864 -4.843 -4.370 1.00 98.00 321 LEU A O 1
ATOM 2368 N N . LEU A 1 322 ? 18.255 -3.192 -5.845 1.00 96.94 322 LEU A N 1
ATOM 2369 C CA . LEU A 1 322 ? 18.997 -4.016 -6.806 1.00 96.94 322 LEU A CA 1
ATOM 2370 C C . LEU A 1 322 ? 20.123 -4.858 -6.173 1.00 96.94 322 LEU A C 1
ATOM 2372 O O . LEU A 1 322 ? 20.211 -6.038 -6.509 1.00 96.94 322 LEU A O 1
ATOM 2376 N N . PRO A 1 323 ? 20.956 -4.336 -5.245 1.00 97.31 323 PRO A N 1
ATOM 2377 C CA . PRO A 1 323 ? 22.051 -5.117 -4.667 1.00 97.31 323 PRO A CA 1
ATOM 2378 C C . PRO A 1 323 ? 21.591 -6.297 -3.805 1.00 97.31 323 PRO A C 1
ATOM 2380 O O . PRO A 1 323 ? 22.356 -7.237 -3.611 1.00 97.31 323 PRO A O 1
ATOM 2383 N N . VAL A 1 324 ? 20.369 -6.239 -3.264 1.00 96.62 324 VAL A N 1
ATOM 2384 C CA . VAL A 1 324 ? 19.843 -7.264 -2.351 1.00 96.62 324 VAL A CA 1
ATOM 2385 C C . VAL A 1 324 ? 18.785 -8.150 -2.997 1.00 96.62 324 VAL A C 1
ATOM 2387 O O . VAL A 1 324 ? 18.566 -9.249 -2.509 1.00 96.62 324 VAL A O 1
ATOM 2390 N N . LEU A 1 325 ? 18.135 -7.721 -4.083 1.00 95.12 325 LEU A N 1
ATOM 2391 C CA . LEU A 1 325 ? 17.025 -8.448 -4.709 1.00 95.12 325 LEU A CA 1
ATOM 2392 C C . LEU A 1 325 ? 17.366 -9.888 -5.158 1.00 95.12 325 LEU A C 1
ATOM 2394 O O . LEU A 1 325 ? 16.529 -10.758 -4.912 1.00 95.12 325 LEU A O 1
ATOM 2398 N N . PRO A 1 326 ? 18.543 -10.188 -5.756 1.00 92.81 326 PRO A N 1
ATOM 2399 C CA . PRO A 1 326 ? 18.853 -11.541 -6.232 1.00 92.81 326 PRO A CA 1
ATOM 2400 C C . PRO A 1 326 ? 18.872 -12.600 -5.121 1.00 92.81 326 PRO A C 1
ATOM 2402 O O . PRO A 1 326 ? 18.347 -13.695 -5.298 1.00 92.81 326 PRO A O 1
ATOM 2405 N N . GLU A 1 327 ? 19.438 -12.256 -3.961 1.00 90.62 327 GLU A N 1
ATOM 2406 C CA . GLU A 1 327 ? 19.598 -13.176 -2.825 1.00 90.62 327 GLU A CA 1
ATOM 2407 C C . GLU A 1 327 ? 18.566 -12.953 -1.716 1.00 90.62 327 GLU A C 1
ATOM 2409 O O . GLU A 1 327 ? 18.315 -13.849 -0.909 1.00 90.62 327 GLU A O 1
ATOM 2414 N N . LEU A 1 328 ? 17.977 -11.761 -1.644 1.00 93.56 328 LEU A N 1
ATOM 2415 C CA . LEU A 1 328 ? 17.022 -11.279 -0.646 1.00 93.56 328 LEU A CA 1
ATOM 2416 C C . LEU A 1 328 ? 17.214 -11.882 0.762 1.00 93.56 328 LEU A C 1
ATOM 2418 O O . LEU A 1 328 ? 16.303 -12.559 1.268 1.00 93.56 328 LEU A O 1
ATOM 2422 N N . PRO A 1 329 ? 18.399 -11.722 1.385 1.00 93.88 329 PRO A N 1
ATOM 2423 C CA . PRO A 1 329 ? 18.708 -12.394 2.638 1.00 93.88 329 PRO A CA 1
ATOM 2424 C C . PRO A 1 329 ? 17.743 -11.995 3.763 1.00 93.88 329 PRO A C 1
ATOM 2426 O O . PRO A 1 329 ? 17.011 -11.005 3.697 1.00 93.88 329 PRO A O 1
ATOM 2429 N N . ASP A 1 330 ? 17.669 -12.844 4.784 1.00 94.44 330 ASP A N 1
ATOM 2430 C CA . ASP A 1 330 ? 16.799 -12.634 5.941 1.00 94.44 330 ASP A CA 1
ATOM 2431 C C . ASP A 1 330 ? 17.502 -11.766 6.992 1.00 94.44 330 ASP A C 1
ATOM 2433 O O . ASP A 1 330 ? 17.849 -12.225 8.077 1.00 94.44 330 ASP A O 1
ATOM 2437 N N . ASP A 1 331 ? 17.789 -10.519 6.618 1.00 95.38 331 ASP A N 1
ATOM 2438 C CA . ASP A 1 331 ? 18.475 -9.553 7.470 1.00 95.38 331 ASP A CA 1
ATOM 2439 C C . ASP A 1 331 ? 17.833 -8.159 7.425 1.00 95.38 331 ASP A C 1
ATOM 2441 O O . ASP A 1 331 ? 17.045 -7.803 6.542 1.00 95.38 331 ASP A O 1
ATOM 2445 N N . GLN A 1 332 ? 18.184 -7.350 8.422 1.00 95.44 332 GLN A N 1
ATOM 2446 C CA . GLN A 1 332 ? 17.627 -6.015 8.612 1.00 95.44 332 GLN A CA 1
ATOM 2447 C C . GLN A 1 332 ? 18.014 -5.042 7.487 1.00 95.44 332 GLN A C 1
ATOM 2449 O O . GLN A 1 332 ? 17.232 -4.152 7.146 1.00 95.44 332 GLN A O 1
ATOM 2454 N N . THR A 1 333 ? 19.196 -5.202 6.883 1.00 96.31 333 THR A N 1
ATOM 2455 C CA . THR A 1 333 ? 19.646 -4.361 5.763 1.00 96.31 333 THR A CA 1
ATOM 2456 C C . THR A 1 333 ? 18.761 -4.576 4.540 1.00 96.31 333 THR A C 1
ATOM 2458 O O . THR A 1 333 ? 18.278 -3.608 3.950 1.00 96.31 333 THR A O 1
ATOM 2461 N N . THR A 1 334 ? 18.478 -5.831 4.212 1.00 97.06 334 THR A N 1
ATOM 2462 C CA . THR A 1 334 ? 17.610 -6.232 3.105 1.00 97.06 334 THR A CA 1
ATOM 2463 C C . THR A 1 334 ? 16.170 -5.823 3.352 1.00 97.06 334 THR A C 1
ATOM 2465 O O . THR A 1 334 ? 15.530 -5.266 2.461 1.00 97.06 334 THR A O 1
ATOM 2468 N N . ALA A 1 335 ? 15.664 -6.029 4.571 1.00 97.19 335 ALA A N 1
ATOM 2469 C CA . ALA A 1 335 ? 14.327 -5.577 4.939 1.00 97.19 335 ALA A CA 1
ATOM 2470 C C . ALA A 1 335 ? 14.183 -4.054 4.814 1.00 97.19 335 ALA A C 1
ATOM 2472 O O . ALA A 1 335 ? 13.177 -3.570 4.300 1.00 97.19 335 ALA A O 1
ATOM 2473 N N . THR A 1 336 ? 15.206 -3.297 5.222 1.00 98.12 336 THR A N 1
ATOM 2474 C CA . THR A 1 336 ? 15.221 -1.832 5.098 1.00 98.12 336 THR A CA 1
ATOM 2475 C C . THR A 1 336 ? 15.232 -1.400 3.634 1.00 98.12 336 THR A C 1
ATOM 2477 O O . THR A 1 336 ? 14.435 -0.547 3.247 1.00 98.12 336 THR A O 1
ATOM 2480 N N . ALA A 1 337 ? 16.080 -2.014 2.804 1.00 98.19 337 ALA A N 1
ATOM 2481 C CA . ALA A 1 337 ? 16.130 -1.739 1.371 1.00 98.19 337 ALA A CA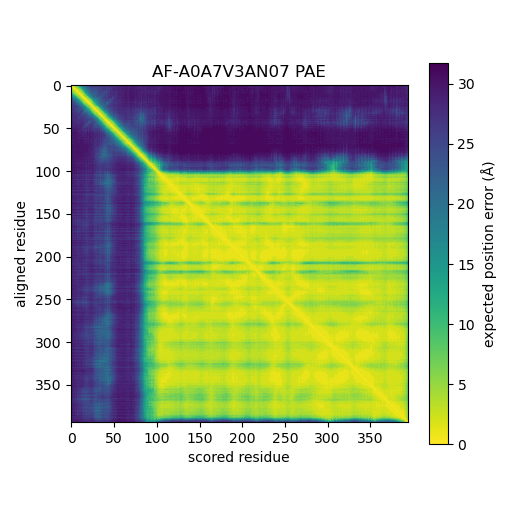 1
ATOM 2482 C C . ALA A 1 337 ? 14.781 -2.019 0.686 1.00 98.19 337 ALA A C 1
ATOM 2484 O O . ALA A 1 337 ? 14.282 -1.167 -0.049 1.00 98.19 337 ALA A O 1
ATOM 2485 N N . ALA A 1 338 ? 14.154 -3.162 0.984 1.00 98.19 338 ALA A N 1
ATOM 2486 C CA . ALA A 1 338 ? 12.836 -3.516 0.462 1.00 98.19 338 ALA A CA 1
ATOM 2487 C C . ALA A 1 338 ? 11.740 -2.544 0.931 1.00 98.19 338 ALA A C 1
ATOM 2489 O O . ALA A 1 338 ? 10.923 -2.111 0.120 1.00 98.19 338 ALA A O 1
ATOM 2490 N N . ALA A 1 339 ? 11.741 -2.153 2.209 1.00 98.38 339 ALA A N 1
ATOM 2491 C CA . ALA A 1 339 ? 10.784 -1.192 2.756 1.00 98.38 339 ALA A CA 1
ATOM 2492 C C . ALA A 1 339 ? 10.891 0.182 2.081 1.00 98.38 339 ALA A C 1
ATOM 2494 O O . ALA A 1 339 ? 9.881 0.744 1.654 1.00 98.38 339 ALA A O 1
ATOM 2495 N N . CYS A 1 340 ? 12.113 0.702 1.928 1.00 98.31 340 CYS A N 1
ATOM 2496 C CA . CYS A 1 340 ? 12.354 1.956 1.218 1.00 98.31 340 CYS A CA 1
ATOM 2497 C C . CYS A 1 340 ? 11.928 1.863 -0.251 1.00 98.31 340 CYS A C 1
ATOM 2499 O O . CYS A 1 340 ? 11.232 2.751 -0.735 1.00 98.31 340 CYS A O 1
ATOM 2501 N N . ALA A 1 341 ? 12.295 0.785 -0.945 1.00 98.56 341 ALA A N 1
ATOM 2502 C CA . ALA A 1 341 ? 11.943 0.583 -2.347 1.00 98.56 341 ALA A CA 1
ATOM 2503 C C . ALA A 1 341 ? 10.426 0.470 -2.567 1.00 98.56 341 ALA A C 1
ATOM 2505 O O . ALA A 1 341 ? 9.902 1.103 -3.479 1.00 98.56 341 ALA A O 1
ATOM 2506 N N . SER A 1 342 ? 9.712 -0.256 -1.699 1.00 98.56 342 SER A N 1
ATOM 2507 C CA . SER A 1 342 ? 8.243 -0.346 -1.714 1.00 98.56 342 SER A CA 1
ATOM 2508 C C . SER A 1 342 ? 7.589 1.023 -1.539 1.00 98.56 342 SER A C 1
ATOM 2510 O O . SER A 1 342 ? 6.724 1.394 -2.329 1.00 98.56 342 SER A O 1
ATOM 2512 N N . ALA A 1 343 ? 8.019 1.803 -0.542 1.00 98.50 343 ALA A N 1
ATOM 2513 C CA . ALA A 1 343 ? 7.448 3.124 -0.292 1.00 98.50 343 ALA A CA 1
ATOM 2514 C C . ALA A 1 343 ? 7.753 4.108 -1.436 1.00 98.50 343 ALA A C 1
ATOM 2516 O O . ALA A 1 343 ? 6.862 4.826 -1.886 1.00 98.50 343 ALA A O 1
ATOM 2517 N N . LEU A 1 344 ? 8.989 4.121 -1.949 1.00 98.62 344 LEU A N 1
ATOM 2518 C CA . LEU A 1 344 ? 9.376 4.963 -3.087 1.00 98.62 344 LEU A CA 1
ATOM 2519 C C . LEU A 1 344 ? 8.616 4.577 -4.362 1.00 98.62 344 LEU A C 1
ATOM 2521 O O . LEU A 1 344 ? 8.108 5.461 -5.051 1.00 98.62 344 LEU A O 1
ATOM 2525 N N . GLY A 1 345 ? 8.472 3.276 -4.632 1.00 98.50 345 GLY A N 1
ATOM 2526 C CA . GLY A 1 345 ? 7.661 2.756 -5.733 1.00 98.50 345 GLY A CA 1
ATOM 2527 C C . GLY A 1 345 ? 6.190 3.146 -5.593 1.00 98.50 345 GLY A C 1
ATOM 2528 O O . GLY A 1 345 ? 5.596 3.627 -6.552 1.00 98.50 345 GLY A O 1
ATOM 2529 N N . GLY A 1 346 ? 5.625 3.050 -4.386 1.00 98.19 346 GLY A N 1
ATOM 2530 C CA . GLY A 1 346 ? 4.268 3.507 -4.066 1.00 98.19 346 GLY A CA 1
ATOM 2531 C C . GLY A 1 346 ? 4.049 5.004 -4.311 1.00 98.19 346 GLY A C 1
ATOM 2532 O O . GLY A 1 346 ? 3.058 5.414 -4.920 1.00 98.19 346 GLY A O 1
ATOM 2533 N N . ILE A 1 347 ? 4.999 5.840 -3.891 1.00 98.50 347 ILE A N 1
ATOM 2534 C CA . ILE A 1 347 ? 4.937 7.287 -4.135 1.00 98.50 347 ILE A CA 1
ATOM 2535 C C . ILE A 1 347 ? 5.067 7.595 -5.633 1.00 98.50 347 ILE A C 1
ATOM 2537 O O . ILE A 1 347 ? 4.354 8.456 -6.154 1.00 98.50 347 ILE A O 1
ATOM 2541 N N . ALA A 1 348 ? 5.958 6.906 -6.345 1.00 97.94 348 ALA A N 1
ATOM 2542 C CA . ALA A 1 348 ? 6.111 7.094 -7.780 1.00 97.94 348 ALA A CA 1
ATOM 2543 C C . ALA A 1 348 ? 4.840 6.657 -8.530 1.00 97.94 348 ALA A C 1
ATOM 2545 O O . ALA A 1 348 ? 4.290 7.441 -9.307 1.00 97.94 348 ALA A O 1
ATOM 2546 N N . LEU A 1 349 ? 4.303 5.467 -8.237 1.00 97.12 349 LEU A N 1
ATOM 2547 C CA . LEU A 1 349 ? 3.144 4.907 -8.938 1.00 97.12 349 LEU A CA 1
ATOM 2548 C C . LEU A 1 349 ? 1.864 5.697 -8.672 1.00 97.12 349 LEU A C 1
ATOM 2550 O O . LEU A 1 349 ? 1.037 5.842 -9.570 1.00 97.12 349 LEU A O 1
ATOM 2554 N N . THR A 1 350 ? 1.670 6.251 -7.471 1.00 96.69 350 THR A N 1
ATOM 2555 C CA . THR A 1 350 ? 0.440 7.011 -7.187 1.00 96.69 350 THR A CA 1
ATOM 2556 C C . THR A 1 350 ? 0.374 8.328 -7.974 1.00 96.69 350 THR A C 1
ATOM 2558 O O . THR A 1 350 ? -0.725 8.857 -8.178 1.00 96.69 350 THR A O 1
ATOM 2561 N N . ASN A 1 351 ? 1.528 8.827 -8.440 1.00 96.00 351 ASN A N 1
ATOM 2562 C CA . ASN A 1 351 ? 1.673 10.087 -9.174 1.00 96.00 351 ASN A CA 1
ATOM 2563 C C . ASN A 1 351 ? 1.883 9.889 -10.689 1.00 96.00 351 ASN A C 1
ATOM 2565 O O . ASN A 1 351 ? 1.325 10.649 -11.473 1.00 96.00 351 ASN A O 1
ATOM 2569 N N . ALA A 1 352 ? 2.612 8.853 -11.118 1.00 93.94 352 ALA A N 1
ATOM 2570 C CA . ALA A 1 352 ? 2.876 8.564 -12.535 1.00 93.94 352 ALA A CA 1
ATOM 2571 C C . ALA A 1 352 ? 2.050 7.386 -13.089 1.00 93.94 352 ALA A C 1
ATOM 2573 O O . ALA A 1 352 ? 1.959 7.181 -14.300 1.00 93.94 352 ALA A O 1
ATOM 2574 N N . GLY A 1 353 ? 1.414 6.593 -12.231 1.00 93.69 353 GLY A N 1
ATOM 2575 C CA . GLY A 1 353 ? 0.870 5.294 -12.614 1.00 93.69 353 GLY A CA 1
ATOM 2576 C C . GLY A 1 353 ? 1.938 4.311 -13.075 1.00 93.69 353 GLY A C 1
ATOM 2577 O O . GLY A 1 353 ? 3.127 4.502 -12.850 1.00 93.69 353 GLY A O 1
ATOM 2578 N N . LEU A 1 354 ? 1.465 3.247 -13.713 1.00 94.50 354 LEU A N 1
ATOM 2579 C CA . LEU A 1 354 ? 2.261 2.120 -14.188 1.00 94.50 354 LEU A CA 1
ATOM 2580 C C . LEU A 1 354 ? 1.971 1.900 -15.674 1.00 94.50 354 LEU A C 1
ATOM 2582 O O . LEU A 1 354 ? 1.124 2.591 -16.253 1.00 94.50 354 LEU A O 1
ATOM 2586 N N . THR A 1 355 ? 2.667 0.952 -16.291 1.00 93.31 355 THR A N 1
ATOM 2587 C CA . THR A 1 355 ? 2.504 0.646 -17.714 1.00 93.31 355 THR A CA 1
ATOM 2588 C C . THR A 1 355 ? 1.495 -0.488 -17.921 1.00 93.31 355 THR A C 1
ATOM 2590 O O . THR A 1 355 ? 0.789 -0.916 -17.002 1.00 93.31 355 THR A O 1
ATOM 2593 N N . PHE A 1 356 ? 1.405 -0.994 -19.153 1.00 91.06 356 PHE A N 1
ATOM 2594 C CA . PHE A 1 356 ? 0.557 -2.140 -19.471 1.00 91.06 356 PHE A CA 1
ATOM 2595 C C . PHE A 1 356 ? 0.976 -3.417 -18.719 1.00 91.06 356 PHE A C 1
ATOM 2597 O O . PHE A 1 356 ? 0.130 -4.289 -18.523 1.00 91.06 356 PHE A O 1
ATOM 2604 N N . GLY A 1 357 ? 2.235 -3.512 -18.265 1.00 92.44 357 GLY A N 1
ATOM 2605 C CA . GLY A 1 357 ? 2.776 -4.649 -17.516 1.00 92.44 357 GLY A CA 1
ATOM 2606 C C . GLY A 1 357 ? 1.924 -5.023 -16.308 1.00 92.44 357 GLY A C 1
ATOM 2607 O O . GLY A 1 357 ? 1.418 -6.145 -16.234 1.00 92.44 357 GLY A O 1
ATOM 2608 N N . HIS A 1 358 ? 1.652 -4.060 -15.423 1.00 94.12 358 HIS A N 1
ATOM 2609 C CA . HIS A 1 358 ? 0.759 -4.287 -14.277 1.00 94.12 358 HIS A CA 1
ATOM 2610 C C . HIS A 1 358 ? -0.684 -4.592 -14.687 1.00 94.12 358 HIS A C 1
ATOM 2612 O O . HIS A 1 358 ? -1.354 -5.383 -14.022 1.00 94.12 358 HIS A O 1
ATOM 2618 N N . GLY A 1 359 ? -1.171 -3.995 -15.780 1.00 90.50 359 GLY A N 1
ATOM 2619 C CA . GLY A 1 359 ? -2.512 -4.265 -16.304 1.00 90.50 359 GLY A CA 1
ATOM 2620 C C . GLY A 1 359 ? -2.686 -5.725 -16.728 1.00 90.50 359 GLY A C 1
ATOM 2621 O O . GLY A 1 359 ? -3.661 -6.371 -16.342 1.00 90.50 359 GLY A O 1
ATOM 2622 N N . VAL A 1 360 ? -1.712 -6.270 -17.461 1.00 91.44 360 VAL A N 1
ATOM 2623 C CA . VAL A 1 360 ? -1.693 -7.685 -17.865 1.00 91.44 360 VAL A CA 1
ATOM 2624 C C . VAL A 1 360 ? -1.421 -8.588 -16.658 1.00 91.44 360 VAL A C 1
ATOM 2626 O O . VAL A 1 360 ? -2.108 -9.596 -16.478 1.00 91.44 360 VAL A O 1
ATOM 2629 N N . GLY A 1 361 ? -0.486 -8.209 -15.782 1.00 90.69 361 GLY A N 1
ATOM 2630 C CA . GLY A 1 361 ? -0.154 -8.948 -14.560 1.00 90.69 361 GLY A CA 1
ATOM 2631 C C . GLY A 1 361 ? -1.347 -9.124 -13.615 1.00 90.69 361 GLY A C 1
ATOM 2632 O O . GLY A 1 361 ? -1.512 -10.184 -13.007 1.00 90.69 361 GLY A O 1
ATOM 2633 N N . ALA A 1 362 ? -2.233 -8.126 -13.544 1.00 87.19 362 ALA A N 1
ATOM 2634 C CA . ALA A 1 362 ? -3.459 -8.171 -12.750 1.00 87.19 362 ALA A CA 1
ATOM 2635 C C . ALA A 1 362 ? -4.464 -9.245 -13.214 1.00 87.19 362 ALA A C 1
ATOM 2637 O O . ALA A 1 362 ? -5.253 -9.721 -12.399 1.00 87.19 362 ALA A O 1
ATOM 2638 N N . VAL A 1 363 ? -4.416 -9.645 -14.490 1.00 87.69 363 VAL A N 1
ATOM 2639 C CA . VAL A 1 363 ? -5.236 -10.729 -15.062 1.00 87.69 363 VAL A CA 1
ATOM 2640 C C . VAL A 1 363 ? -4.486 -12.062 -15.024 1.00 87.69 363 VAL A C 1
ATOM 2642 O O . VAL A 1 363 ? -5.056 -13.090 -14.653 1.00 87.69 363 VAL A O 1
ATOM 2645 N N . LEU A 1 364 ? -3.193 -12.046 -15.366 1.00 89.62 364 LEU A N 1
ATOM 2646 C CA . LEU A 1 364 ? -2.352 -13.240 -15.432 1.00 89.62 364 LEU A CA 1
ATOM 2647 C C . LEU A 1 364 ? -2.205 -13.926 -14.068 1.00 89.62 364 LEU A C 1
ATOM 2649 O O . LEU A 1 364 ? -2.291 -15.149 -14.002 1.00 89.62 364 LEU A O 1
ATOM 2653 N N . GLY A 1 365 ? -2.008 -13.159 -12.990 1.00 88.00 365 GLY A N 1
ATOM 2654 C CA . GLY A 1 365 ? -1.817 -13.703 -11.641 1.00 88.00 365 GLY A CA 1
ATOM 2655 C C . GLY A 1 365 ? -2.943 -14.654 -11.216 1.00 88.00 365 GLY A C 1
ATOM 2656 O O . GLY A 1 365 ? -2.680 -15.841 -11.002 1.00 88.00 365 GLY A O 1
ATOM 2657 N N . PRO A 1 366 ? -4.205 -14.181 -11.171 1.00 83.44 366 PRO A N 1
ATOM 2658 C CA . PRO A 1 366 ? -5.358 -15.029 -10.877 1.00 83.44 366 PRO A CA 1
ATOM 2659 C C . PRO A 1 366 ? -5.524 -16.201 -11.851 1.00 83.44 366 PRO A C 1
ATOM 2661 O O . PRO A 1 366 ? -5.766 -17.322 -11.407 1.00 83.44 366 PRO A O 1
ATOM 2664 N N . ALA A 1 367 ? -5.359 -15.972 -13.159 1.00 86.06 367 ALA A N 1
ATOM 2665 C CA . ALA A 1 367 ? -5.542 -17.011 -14.176 1.00 86.06 367 ALA A CA 1
ATOM 2666 C C . ALA A 1 367 ? -4.515 -18.153 -14.065 1.00 86.06 367 ALA A C 1
ATOM 2668 O O . ALA A 1 367 ? -4.849 -19.310 -14.318 1.00 86.06 367 ALA A O 1
ATOM 2669 N N . ALA A 1 368 ? -3.277 -17.839 -13.673 1.00 88.38 368 ALA A N 1
ATOM 2670 C CA . ALA A 1 368 ? -2.186 -18.801 -13.533 1.00 88.38 368 ALA A CA 1
ATOM 2671 C C . ALA A 1 368 ? -1.987 -19.310 -12.092 1.00 88.38 368 ALA A C 1
ATOM 2673 O O . ALA A 1 368 ? -1.126 -20.158 -11.860 1.00 88.38 368 ALA A O 1
ATOM 2674 N N . GLY A 1 369 ? -2.750 -18.805 -11.117 1.00 87.81 369 GLY A N 1
ATOM 2675 C CA . GLY A 1 369 ? -2.597 -19.173 -9.706 1.00 87.81 369 GLY A CA 1
ATOM 2676 C C . GLY A 1 369 ? -1.259 -18.736 -9.097 1.00 87.81 369 GLY A C 1
ATOM 2677 O O . GLY A 1 369 ? -0.759 -19.392 -8.183 1.00 87.81 369 GLY A O 1
ATOM 2678 N N . ILE A 1 370 ? -0.670 -17.648 -9.602 1.00 91.25 370 ILE A N 1
ATOM 2679 C CA . ILE A 1 370 ? 0.593 -17.075 -9.113 1.00 91.25 370 ILE A CA 1
ATOM 2680 C C . ILE A 1 370 ? 0.348 -15.724 -8.436 1.00 91.25 370 ILE A C 1
ATOM 2682 O O . ILE A 1 370 ? -0.663 -15.061 -8.667 1.00 91.25 370 ILE A O 1
ATOM 2686 N N . SER A 1 371 ? 1.278 -15.297 -7.582 1.00 91.12 371 SER A N 1
ATOM 2687 C CA . SER A 1 371 ? 1.172 -13.995 -6.910 1.00 91.12 371 SER A CA 1
ATOM 2688 C C . SER A 1 371 ? 1.311 -12.821 -7.887 1.00 91.12 371 SER A C 1
ATOM 2690 O O . SER A 1 371 ? 1.928 -12.952 -8.944 1.00 91.12 371 SER A O 1
ATOM 2692 N N . HIS A 1 372 ? 0.785 -11.649 -7.510 1.00 91.38 372 HIS A N 1
ATOM 2693 C CA . HIS A 1 372 ? 0.856 -10.434 -8.329 1.00 91.38 372 HIS A CA 1
ATOM 2694 C C . HIS A 1 372 ? 2.293 -10.083 -8.743 1.00 91.38 372 HIS A C 1
ATOM 2696 O O . HIS A 1 372 ? 2.568 -9.967 -9.931 1.00 91.38 372 HIS A O 1
ATOM 2702 N N . GLY A 1 373 ? 3.226 -10.045 -7.787 1.00 93.19 373 GLY A N 1
ATOM 2703 C CA . GLY A 1 373 ? 4.629 -9.751 -8.080 1.00 93.19 373 GLY A CA 1
ATOM 2704 C C . GLY A 1 373 ? 5.309 -10.793 -8.974 1.00 93.19 373 GLY A C 1
ATOM 2705 O O . GLY A 1 373 ? 6.154 -10.437 -9.788 1.00 93.19 373 GLY A O 1
ATOM 2706 N N . GLN A 1 374 ? 4.911 -12.071 -8.904 1.00 94.56 374 GLN A N 1
ATOM 2707 C CA . GLN A 1 374 ? 5.376 -13.075 -9.872 1.00 94.56 374 GLN A CA 1
ATOM 2708 C C . GLN A 1 374 ? 4.829 -12.792 -11.273 1.00 94.56 374 GLN A C 1
ATOM 2710 O O . GLN A 1 374 ? 5.586 -12.861 -12.236 1.00 94.56 374 GLN A O 1
ATOM 2715 N N . ALA A 1 375 ? 3.541 -12.463 -11.394 1.00 94.94 375 ALA A N 1
ATOM 2716 C CA . ALA A 1 375 ? 2.931 -12.141 -12.679 1.00 94.94 375 ALA A CA 1
ATOM 2717 C C . ALA A 1 375 ? 3.573 -10.898 -13.318 1.00 94.94 375 ALA A C 1
ATOM 2719 O O . ALA A 1 375 ? 3.963 -10.957 -14.481 1.00 94.94 375 ALA A O 1
ATOM 2720 N N . CYS A 1 376 ? 3.746 -9.812 -12.558 1.00 95.69 376 CYS A N 1
ATOM 2721 C CA . CYS A 1 376 ? 4.419 -8.599 -13.032 1.00 95.69 376 CYS A CA 1
ATOM 2722 C C . CYS A 1 376 ? 5.889 -8.875 -13.383 1.00 95.69 376 CYS A C 1
ATOM 2724 O O . CYS A 1 376 ? 6.342 -8.520 -14.469 1.00 95.69 376 CYS A O 1
ATOM 2726 N N . GLY A 1 377 ? 6.618 -9.595 -12.524 1.00 95.94 377 GLY A N 1
ATOM 2727 C CA . GLY A 1 377 ? 8.029 -9.917 -12.747 1.00 95.94 377 GLY A CA 1
ATOM 2728 C C . GLY A 1 377 ? 8.290 -10.782 -13.981 1.00 95.94 377 GLY A C 1
ATOM 2729 O O . GLY A 1 377 ? 9.278 -10.560 -14.676 1.00 95.94 377 GLY A O 1
ATOM 2730 N N . LEU A 1 378 ? 7.401 -11.734 -14.289 1.00 96.25 378 LEU A N 1
ATOM 2731 C CA . LEU A 1 378 ? 7.490 -12.548 -15.510 1.00 96.25 378 LEU A CA 1
ATOM 2732 C C . LEU A 1 378 ? 7.323 -11.711 -16.784 1.00 96.25 378 LEU A C 1
ATOM 2734 O O . LEU A 1 378 ? 7.927 -12.029 -17.804 1.00 96.25 378 LEU A O 1
ATOM 2738 N N . LEU A 1 379 ? 6.505 -10.660 -16.725 1.00 95.56 379 LEU A N 1
ATOM 2739 C CA . LEU A 1 379 ? 6.229 -9.775 -17.856 1.00 95.56 379 LEU A CA 1
ATOM 2740 C C . LEU A 1 379 ? 7.278 -8.668 -18.004 1.00 95.56 379 LEU A C 1
ATOM 2742 O O . LEU A 1 379 ? 7.428 -8.116 -19.093 1.00 95.56 379 LEU A O 1
ATOM 2746 N N . LEU A 1 380 ? 8.002 -8.345 -16.930 1.00 95.38 380 LEU A N 1
ATOM 2747 C CA . LEU A 1 380 ? 8.866 -7.172 -16.869 1.00 95.38 380 LEU A CA 1
ATOM 2748 C C . LEU A 1 380 ? 9.911 -7.085 -18.001 1.00 95.38 380 LEU A C 1
ATOM 2750 O O . LEU A 1 380 ? 10.054 -5.994 -18.549 1.00 95.38 380 LEU A O 1
ATOM 2754 N N . PRO A 1 381 ? 10.619 -8.162 -18.409 1.00 94.81 381 PRO A N 1
ATOM 2755 C CA . PRO A 1 381 ? 11.577 -8.071 -19.513 1.00 94.81 381 PRO A CA 1
ATOM 2756 C C . PRO A 1 381 ? 10.943 -7.598 -20.828 1.00 94.81 381 PRO A C 1
ATOM 2758 O O . PRO A 1 381 ? 11.489 -6.718 -21.491 1.00 94.81 381 PRO A O 1
ATOM 2761 N N . GLU A 1 382 ? 9.766 -8.127 -21.166 1.00 95.38 382 GLU A N 1
ATOM 2762 C CA . GLU A 1 382 ? 9.028 -7.758 -22.381 1.00 95.38 382 GLU A CA 1
ATOM 2763 C C . GLU A 1 382 ? 8.449 -6.343 -22.284 1.00 95.38 382 GLU A C 1
ATOM 2765 O O . GLU A 1 382 ? 8.486 -5.580 -23.249 1.00 95.38 382 GLU A O 1
ATOM 2770 N N . VAL A 1 383 ? 7.961 -5.961 -21.098 1.00 92.75 383 VAL A N 1
ATOM 2771 C CA . VAL A 1 383 ? 7.490 -4.596 -20.817 1.00 92.75 383 VAL A CA 1
ATOM 2772 C C . VAL A 1 383 ? 8.617 -3.591 -21.028 1.00 92.75 383 VAL A C 1
ATOM 2774 O O . VAL A 1 383 ? 8.430 -2.606 -21.737 1.00 92.75 383 VAL A O 1
ATOM 2777 N N . LEU A 1 384 ? 9.802 -3.855 -20.473 1.00 90.94 384 LEU A N 1
ATOM 2778 C CA . LEU A 1 384 ? 10.961 -2.978 -20.617 1.00 90.94 384 LEU A CA 1
ATOM 2779 C C . LEU A 1 384 ? 11.456 -2.908 -22.060 1.00 90.94 384 LEU A C 1
ATOM 2781 O O . LEU A 1 384 ? 11.737 -1.811 -22.536 1.00 90.94 384 LEU A O 1
ATOM 2785 N N . ALA A 1 385 ? 11.529 -4.038 -22.768 1.00 91.69 385 ALA A N 1
ATOM 2786 C CA . ALA A 1 385 ? 11.901 -4.055 -24.182 1.00 91.69 385 ALA A CA 1
ATOM 2787 C C . ALA A 1 385 ? 10.931 -3.211 -25.026 1.00 91.69 385 ALA A C 1
ATOM 2789 O O . ALA A 1 385 ? 11.364 -2.385 -25.835 1.00 91.69 385 ALA A O 1
ATOM 2790 N N . TRP A 1 386 ? 9.623 -3.355 -24.784 1.00 90.75 386 TRP A N 1
ATOM 2791 C CA . TRP A 1 386 ? 8.607 -2.542 -25.444 1.00 90.75 386 TRP A CA 1
ATOM 2792 C C . TRP A 1 386 ? 8.773 -1.057 -25.110 1.00 90.75 386 TRP A C 1
ATOM 2794 O O . TRP A 1 386 ? 8.857 -0.241 -26.026 1.00 90.75 386 TRP A O 1
ATOM 2804 N N . CYS A 1 387 ? 8.900 -0.702 -23.829 1.00 87.00 387 CYS A N 1
ATOM 2805 C CA . CYS A 1 387 ? 9.078 0.684 -23.402 1.00 87.00 387 CYS A CA 1
ATOM 2806 C C . CYS A 1 387 ? 10.326 1.319 -24.025 1.00 87.00 387 CYS A C 1
ATOM 2808 O O . CYS A 1 387 ? 10.218 2.397 -24.595 1.00 87.00 387 CYS A O 1
ATOM 2810 N N . LEU A 1 388 ? 11.477 0.640 -23.988 1.00 83.75 388 LEU A N 1
ATOM 2811 C CA . LEU A 1 388 ? 12.734 1.132 -24.565 1.00 83.75 388 LEU A CA 1
ATOM 2812 C C . LEU A 1 388 ? 12.625 1.376 -26.076 1.00 83.75 388 LEU A C 1
ATOM 2814 O O . LEU A 1 388 ? 13.168 2.358 -26.562 1.00 83.75 388 LEU A O 1
ATOM 2818 N N . SER A 1 389 ? 11.888 0.534 -26.808 1.00 86.19 389 SER A N 1
ATOM 2819 C CA . SER A 1 389 ? 11.658 0.727 -28.251 1.00 86.19 389 SER A CA 1
ATOM 2820 C C . SER A 1 389 ? 10.726 1.899 -28.603 1.00 86.19 389 SER A C 1
ATOM 2822 O O . SER A 1 389 ? 10.638 2.270 -29.770 1.00 86.19 389 SER A O 1
ATOM 2824 N N . HIS A 1 390 ? 10.028 2.466 -27.614 1.00 81.38 390 HIS A N 1
ATOM 2825 C CA . HIS A 1 390 ? 9.102 3.594 -27.778 1.00 81.38 390 HIS A CA 1
ATOM 2826 C C . HIS A 1 390 ? 9.554 4.849 -27.019 1.00 81.38 390 HIS A C 1
ATOM 2828 O O . HIS A 1 390 ? 8.843 5.858 -27.036 1.00 81.38 390 HIS A O 1
ATOM 2834 N N . LEU A 1 391 ? 10.706 4.804 -26.339 1.00 70.62 391 LEU A N 1
ATOM 2835 C CA . LEU A 1 391 ? 11.321 6.013 -25.812 1.00 70.62 391 LEU A CA 1
ATOM 2836 C C . LEU A 1 391 ? 11.852 6.849 -26.985 1.00 70.62 391 LEU A C 1
ATOM 2838 O O . LEU A 1 391 ? 12.325 6.279 -27.970 1.00 70.62 391 LEU A O 1
ATOM 2842 N N . PRO A 1 392 ? 11.769 8.187 -26.906 1.00 63.16 392 PRO A N 1
ATOM 2843 C CA . PRO A 1 392 ? 12.458 9.055 -27.854 1.00 63.16 392 PRO A CA 1
ATOM 2844 C C . PRO A 1 392 ? 13.947 8.678 -27.925 1.00 63.16 392 PRO A C 1
ATOM 2846 O O . PRO A 1 392 ? 14.539 8.343 -26.903 1.00 63.16 392 PRO A O 1
ATOM 2849 N N . GLU A 1 393 ? 14.539 8.701 -29.123 1.00 52.47 393 GLU A N 1
ATOM 2850 C CA . GLU A 1 393 ? 15.972 8.399 -29.314 1.00 52.47 393 GLU A CA 1
ATOM 2851 C C . GLU A 1 393 ? 16.905 9.483 -28.733 1.00 52.47 393 GLU A C 1
ATOM 2853 O O . GLU A 1 393 ? 18.108 9.249 -28.605 1.00 52.47 393 GLU A O 1
ATOM 2858 N N . ASP A 1 394 ? 16.337 10.636 -28.368 1.00 45.94 394 ASP A N 1
ATOM 2859 C CA . ASP A 1 394 ? 16.985 11.772 -27.703 1.00 45.94 394 ASP A CA 1
ATOM 2860 C C . ASP A 1 394 ? 16.774 11.701 -26.182 1.00 45.94 394 ASP A C 1
ATOM 2862 O O . ASP A 1 394 ? 17.727 12.039 -25.440 1.00 45.94 394 ASP A O 1
#

Solvent-accessible surface area (backbone atoms only — not comparable to full-atom values): 22803 Å² total; per-residue (Å²): 138,86,85,80,91,81,90,79,86,85,82,86,81,78,86,82,80,82,79,80,87,76,93,70,95,72,87,79,83,73,86,75,82,83,73,84,85,73,89,77,79,83,84,77,85,77,84,83,80,87,82,84,88,88,87,89,86,86,90,84,88,86,86,90,84,85,84,84,84,92,77,95,72,89,73,81,76,80,75,74,76,78,78,74,79,72,73,84,72,75,55,72,69,56,52,52,71,76,41,59,82,57,94,80,75,84,81,71,87,37,45,73,41,70,39,82,69,32,60,78,47,47,54,83,66,58,57,71,56,30,34,35,36,32,28,25,79,67,30,58,85,45,50,64,57,50,51,63,56,42,58,96,43,52,76,45,81,45,78,43,76,89,64,81,35,31,33,68,57,44,45,54,50,40,58,54,44,62,75,64,57,48,54,15,38,36,12,28,11,38,42,42,22,29,18,43,37,33,45,41,26,30,54,71,67,45,62,91,86,64,54,56,56,37,40,23,55,95,78,28,86,49,77,81,91,65,47,44,45,51,29,35,24,31,50,27,42,37,13,65,16,42,47,50,13,33,51,18,67,33,32,34,84,90,78,70,44,66,31,35,33,74,44,81,43,33,36,22,56,28,19,30,43,18,28,68,47,33,71,62,38,58,68,70,59,48,50,31,23,40,38,28,12,51,47,36,20,53,29,18,61,65,18,97,47,35,34,86,73,31,41,60,35,16,53,51,20,45,67,49,27,60,87,36,60,89,74,55,58,99,46,69,69,42,30,40,25,30,40,51,16,4,46,27,12,11,48,18,29,63,53,24,34,64,48,68,45,57,61,51,12,56,50,46,8,72,76,69,75,46,54,56,21,48,30,27,50,72,40,42,67,60,43,49,54,54,42,61,76,68,48,77,96,122

Sequence (394 aa):
MPPSTCAIPIRNTSPRARFKATSASGAVCWVGFSCSATLLSPVRWRRSTKKVSPSRSHPRATPGISPPPTGSEGSPSPKGSPPLIQQPSLPVRDINRLLWNAETTFTVPTRIHCGIGAFDRLAALVPGARVLVLHGRSAQMLLERVRMLLAGRALHFLHVPSGEPTTDSVDGILRHARAAAPDALVGIGGGSVMDTAKATAALLCEDPGASCADFLEVDGTRHLSGKSVPTVTVPTLFGSGAEVTRNAVIFNPRTGAKRSLRHDALFPAVALVDPDLGLTAPRAARLAAAVDAWCHLTETLCSTRATPFTLPLSAEGMRLLLPVLPELPDDQTTATAAACASALGGIALTNAGLTFGHGVGAVLGPAAGISHGQACGLLLPEVLAWCLSHLPED

Secondary structure (DSSP, 8-state):
--------------------------------------PPPP-----------------------PPPP-----PPP----PPP-------HHHHHHHHSSS-------SEEEESTTGGGGHHHH--SSEEEEEE-STTGGGHHHHHHHTTTSEEEEEEPPSSSPBHHHHHHHHHHHHHH--SEEEEEESHHHHHHHHHHHHHTTS-TT--GGGGSTTT-S----S----EEEEESS-SS-GGG-SEEEEEETTTTEEEEEE-GGGS-SEEEE-HHHHTTS-HHHHHHHHHHHHHHHHHHHS-TT--TTHHHHHHHHHHHHTTTTTT--SSHHHHHHHHHHHHHHHHHHHHH---HHHHHHHHHHHHHT--HHHHHHHHHHHHHHHHHHHS---

pLDDT: mean 78.5, std 27.96, range [20.97, 98.81]

Nearest PDB structures (foldseek):
  6c7l-assembly1_A-2  TM=9.086E-01  e=5.675E-19  Thermococcus thioreducens
  7qnf-assembly1_AAA  TM=9.229E-01  e=2.953E-18  Escherichia coli str. K-12 substr. MG1655
  7qlq-assembly1_BBB  TM=9.284E-01  e=2.814E-17  Escherichia coli str. K-12 substr. MG1655
  2bl4-assembly1_A  TM=9.280E-01  e=3.507E-17  Escherichia coli
  7qnj-assembly1_BBB  TM=9.190E-01  e=2.023E-17  Escherichia coli str. K-12 substr. MG1655

Mean predicted aligned error: 13.3 Å